Protein AF-A0A2A3E412-F1 (afdb_monomer_lite)

Structure (mmCIF, N/CA/C/O backbone):
data_AF-A0A2A3E412-F1
#
_entry.id   AF-A0A2A3E412-F1
#
loop_
_atom_site.group_PDB
_atom_site.id
_atom_site.type_symbol
_atom_site.label_atom_id
_atom_site.label_alt_id
_atom_site.label_comp_id
_atom_site.label_asym_id
_atom_site.label_entity_id
_atom_site.label_seq_id
_atom_site.pdbx_PDB_ins_code
_atom_site.Cartn_x
_atom_site.Cartn_y
_atom_site.Cartn_z
_atom_site.occupancy
_atom_site.B_iso_or_equiv
_atom_site.auth_seq_id
_atom_site.auth_comp_id
_atom_site.auth_asym_id
_atom_site.auth_atom_id
_atom_site.pdbx_PDB_model_num
ATOM 1 N N . MET A 1 1 ? -38.772 -2.666 -9.335 1.00 29.30 1 MET A N 1
ATOM 2 C CA . MET A 1 1 ? -39.647 -2.237 -10.451 1.00 29.30 1 MET A CA 1
ATOM 3 C C . MET A 1 1 ? -38.856 -1.219 -11.259 1.00 29.30 1 MET A C 1
ATOM 5 O O . MET A 1 1 ? -38.324 -0.322 -10.625 1.00 29.30 1 MET A O 1
ATOM 9 N N . ALA A 1 2 ? -38.622 -1.300 -12.570 1.00 20.92 2 ALA A N 1
ATOM 10 C CA . ALA A 1 2 ? -39.096 -2.107 -13.712 1.00 20.92 2 ALA A CA 1
ATOM 11 C C . ALA A 1 2 ? -37.995 -2.038 -14.828 1.00 20.92 2 ALA A C 1
ATOM 13 O O . ALA A 1 2 ? -37.014 -1.329 -14.599 1.00 20.92 2 ALA A O 1
ATOM 14 N N . PRO A 1 3 ? -38.142 -2.576 -16.060 1.00 32.25 3 PRO A N 1
ATOM 15 C CA . PRO A 1 3 ? -38.572 -3.905 -16.520 1.00 32.25 3 PRO A CA 1
ATOM 16 C C . PRO A 1 3 ? -37.558 -4.577 -17.500 1.00 32.25 3 PRO A C 1
ATOM 18 O O . PRO A 1 3 ? -36.567 -3.986 -17.920 1.00 32.25 3 PRO A O 1
ATOM 21 N N . ASN A 1 4 ? -37.851 -5.833 -17.865 1.00 28.45 4 ASN A N 1
ATOM 22 C CA . ASN A 1 4 ? -37.235 -6.634 -18.936 1.00 28.45 4 ASN A CA 1
ATOM 23 C C . ASN A 1 4 ? -37.342 -5.988 -20.331 1.00 28.45 4 ASN A C 1
ATOM 25 O O . ASN A 1 4 ? -38.371 -5.388 -20.626 1.00 28.45 4 ASN A O 1
ATOM 29 N N . LEU A 1 5 ? -36.374 -6.265 -21.221 1.00 23.05 5 LEU A N 1
ATOM 30 C CA . LEU A 1 5 ? -36.607 -6.396 -22.672 1.00 23.05 5 LEU A CA 1
ATOM 31 C C . LEU A 1 5 ? -35.490 -7.203 -23.378 1.00 23.05 5 LEU A C 1
ATOM 33 O O . LEU A 1 5 ? -34.375 -6.736 -23.582 1.00 23.05 5 LEU A O 1
ATOM 37 N N . SER A 1 6 ? -35.863 -8.451 -23.674 1.00 23.36 6 SER A N 1
ATOM 38 C CA . SER A 1 6 ? -35.592 -9.294 -24.853 1.00 23.36 6 SER A CA 1
ATOM 39 C C . SER A 1 6 ? -34.203 -9.397 -25.504 1.00 23.36 6 SER A C 1
ATOM 41 O O . SER A 1 6 ? -33.693 -8.492 -26.158 1.00 23.36 6 SER A O 1
ATOM 43 N N . THR A 1 7 ? -33.743 -10.644 -25.489 1.00 22.73 7 THR A N 1
ATOM 44 C CA . THR A 1 7 ? -32.989 -11.405 -26.492 1.00 22.73 7 THR A CA 1
ATOM 45 C C . THR A 1 7 ? -33.465 -11.199 -27.945 1.00 22.73 7 THR A C 1
ATOM 47 O O . THR A 1 7 ? -34.661 -11.300 -28.208 1.00 22.73 7 THR A O 1
ATOM 50 N N . SER A 1 8 ? -32.535 -11.018 -28.895 1.00 22.27 8 SER A N 1
ATOM 51 C CA . SER A 1 8 ? -32.441 -11.689 -30.220 1.00 22.27 8 SER A CA 1
ATOM 52 C C . SER A 1 8 ? -31.762 -10.811 -31.289 1.00 22.27 8 SER A C 1
ATOM 54 O O . SER A 1 8 ? -31.859 -9.590 -31.246 1.00 22.27 8 SER A O 1
ATOM 56 N N . LEU A 1 9 ? -31.117 -11.483 -32.258 1.00 21.31 9 LEU A N 1
ATOM 57 C CA . LEU A 1 9 ? -30.424 -10.978 -33.459 1.00 21.31 9 LEU A CA 1
ATOM 58 C C . LEU A 1 9 ? -28.985 -10.468 -33.186 1.00 21.31 9 LEU A C 1
ATOM 60 O O . LEU A 1 9 ? -28.776 -9.558 -32.401 1.00 21.31 9 LEU A O 1
ATOM 64 N N . TYR A 1 10 ? -27.895 -11.003 -33.742 1.00 23.75 10 TYR A N 1
ATOM 65 C CA . TYR A 1 10 ? -27.658 -11.550 -35.076 1.00 23.75 10 TYR A CA 1
ATOM 66 C C . TYR A 1 10 ? -26.472 -12.533 -35.062 1.00 23.75 10 TYR A C 1
ATOM 68 O O . TYR A 1 10 ? -25.500 -12.357 -34.326 1.00 23.75 10 TYR A O 1
ATOM 76 N N . THR A 1 11 ? -26.539 -13.552 -35.919 1.00 23.58 11 THR A N 1
ATOM 77 C CA . THR A 1 11 ? -25.468 -14.518 -36.204 1.00 23.58 11 THR A CA 1
ATOM 78 C C . THR A 1 11 ? -24.776 -14.178 -37.534 1.00 23.58 11 THR A C 1
ATOM 80 O O . THR A 1 11 ? -25.437 -13.708 -38.451 1.00 23.58 11 THR A O 1
ATOM 83 N N . LYS A 1 12 ? -23.486 -14.548 -37.639 1.00 25.48 12 LYS A N 1
ATOM 84 C CA . LYS A 1 12 ? -22.659 -14.775 -38.851 1.00 25.48 12 LYS A CA 1
ATOM 85 C C . LYS A 1 12 ? -22.372 -13.586 -39.778 1.00 25.48 12 LYS A C 1
ATOM 87 O O . LYS A 1 12 ? -23.246 -13.226 -40.546 1.00 25.48 12 LYS A O 1
ATOM 92 N N . ILE A 1 13 ? -21.092 -13.193 -39.891 1.00 27.03 13 ILE A N 1
ATOM 93 C CA . ILE A 1 13 ? -20.429 -12.964 -41.196 1.00 27.03 13 ILE A CA 1
ATOM 94 C C . ILE A 1 13 ? -18.971 -13.458 -41.134 1.00 27.03 13 ILE A C 1
ATOM 96 O O . ILE A 1 13 ? -18.254 -13.228 -40.163 1.00 27.03 13 ILE A O 1
ATOM 100 N N . SER A 1 14 ? -18.606 -14.195 -42.183 1.00 25.95 14 SER A N 1
ATOM 101 C CA . SER A 1 14 ? -17.336 -14.861 -42.474 1.00 25.95 14 SER A CA 1
ATOM 102 C C . SER A 1 14 ? -16.296 -13.923 -43.111 1.00 25.95 14 SER A C 1
ATOM 104 O O . SER A 1 14 ? -16.617 -12.858 -43.630 1.00 25.95 14 SER A O 1
ATOM 106 N N . GLN A 1 15 ? -15.052 -14.398 -43.093 1.00 32.53 15 GLN A N 1
ATOM 107 C CA . GLN A 1 15 ? -13.818 -13.879 -43.678 1.00 32.53 15 GLN A CA 1
ATOM 108 C C . GLN A 1 15 ? -13.962 -13.305 -45.103 1.00 32.53 15 GLN A C 1
ATOM 110 O O . GLN A 1 15 ? -14.280 -14.035 -46.042 1.00 32.53 15 GLN A O 1
ATOM 115 N N . LYS A 1 16 ? -13.600 -12.025 -45.275 1.00 27.86 16 LYS A N 1
ATOM 116 C CA . LYS A 1 16 ? -12.919 -11.475 -46.465 1.00 27.86 16 LYS A CA 1
ATOM 117 C C . LYS A 1 16 ? -12.468 -10.024 -46.206 1.00 27.86 16 LYS A C 1
ATOM 119 O O . LYS A 1 16 ? -13.240 -9.224 -45.696 1.00 27.86 16 LYS A O 1
ATOM 124 N N . ASN A 1 17 ? -11.249 -9.705 -46.658 1.00 30.23 17 ASN A N 1
ATOM 125 C CA . ASN A 1 17 ? -10.726 -8.366 -47.004 1.00 30.23 17 ASN A CA 1
ATOM 126 C C . ASN A 1 17 ? -9.945 -7.553 -45.944 1.00 30.23 17 ASN A C 1
ATOM 128 O O . ASN A 1 17 ? -10.373 -6.494 -45.488 1.00 30.23 17 ASN A O 1
ATOM 132 N N . VAL A 1 18 ? -8.678 -7.942 -45.749 1.00 37.25 18 VAL A N 1
ATOM 133 C CA . VAL A 1 18 ? -7.607 -7.215 -45.019 1.00 37.25 18 VAL A CA 1
ATOM 134 C C . VAL A 1 18 ? -7.305 -5.804 -45.589 1.00 37.25 18 VAL A C 1
ATOM 136 O O . VAL A 1 18 ? -6.641 -4.988 -44.956 1.00 37.25 18 VAL A O 1
ATOM 139 N N . HIS A 1 19 ? -7.818 -5.449 -46.774 1.00 33.66 19 HIS A N 1
ATOM 140 C CA . HIS A 1 19 ? -7.688 -4.096 -47.345 1.00 33.66 19 HIS A CA 1
ATOM 141 C C . HIS A 1 19 ? -8.873 -3.156 -47.067 1.00 33.66 19 HIS A C 1
ATOM 143 O O . HIS A 1 19 ? -8.698 -1.939 -47.122 1.00 33.66 19 HIS A O 1
ATOM 149 N N . GLN A 1 20 ? -10.048 -3.676 -46.692 1.00 33.41 20 GLN A N 1
ATOM 150 C CA . GLN A 1 20 ? -11.156 -2.842 -46.200 1.00 33.41 20 GLN A CA 1
ATOM 151 C C . GLN A 1 20 ? -10.974 -2.467 -44.721 1.00 33.41 20 GLN A C 1
ATOM 153 O O . GLN A 1 20 ? -11.417 -1.395 -44.316 1.00 33.41 20 GLN A O 1
ATOM 158 N N . GLU A 1 21 ? -10.244 -3.274 -43.941 1.00 39.88 21 GLU A N 1
ATOM 159 C CA . GLU A 1 21 ? -9.907 -2.969 -42.543 1.00 39.88 21 GLU A CA 1
ATOM 160 C C . GLU A 1 21 ? -9.041 -1.715 -42.386 1.00 39.88 21 GLU A C 1
ATOM 162 O O . GLU A 1 21 ? -9.276 -0.952 -41.461 1.00 39.88 21 GLU A O 1
ATOM 167 N N . LYS A 1 22 ? -8.100 -1.422 -43.297 1.00 37.97 22 LYS A N 1
ATOM 168 C CA . LYS A 1 22 ? -7.269 -0.204 -43.189 1.00 37.97 22 LYS A CA 1
ATOM 169 C C . LYS A 1 22 ? -8.065 1.090 -43.399 1.00 37.97 22 LYS A C 1
ATOM 171 O O . LYS A 1 22 ? -7.943 2.007 -42.596 1.00 37.97 22 LYS A O 1
ATOM 176 N N . LYS A 1 23 ? -8.932 1.143 -44.419 1.00 33.78 23 LYS A N 1
ATOM 177 C CA . LYS A 1 23 ? -9.809 2.307 -44.662 1.00 33.78 23 LYS A CA 1
ATOM 178 C C . LYS A 1 23 ? -10.923 2.435 -43.620 1.00 33.78 23 LYS A C 1
ATOM 180 O O . LYS A 1 23 ? -11.321 3.550 -43.294 1.00 33.78 23 LYS A O 1
ATOM 185 N N . ASN A 1 24 ? -11.416 1.316 -43.083 1.00 37.56 24 ASN A N 1
ATOM 186 C CA . ASN A 1 24 ? -12.349 1.343 -41.960 1.00 37.56 24 ASN A CA 1
ATOM 187 C C . ASN A 1 24 ? -11.656 1.772 -40.665 1.00 37.56 24 ASN A C 1
ATOM 189 O O . ASN A 1 24 ? -12.261 2.530 -39.925 1.00 37.56 24 ASN A O 1
ATOM 193 N N . ASN A 1 25 ? -10.401 1.387 -40.421 1.00 39.97 25 ASN A N 1
ATOM 194 C CA . ASN A 1 25 ? -9.638 1.826 -39.250 1.00 39.97 25 ASN A CA 1
ATOM 195 C C . ASN A 1 25 ? -9.322 3.327 -39.295 1.00 39.97 25 ASN A C 1
ATOM 197 O O . ASN A 1 25 ? -9.503 3.990 -38.286 1.00 39.97 25 ASN A O 1
ATOM 201 N N . GLU A 1 26 ? -8.993 3.899 -40.458 1.00 41.19 26 GLU A N 1
ATOM 202 C CA . GLU A 1 26 ? -8.830 5.359 -40.599 1.00 41.19 26 GLU A CA 1
ATOM 203 C C . GLU A 1 26 ? -10.154 6.125 -40.402 1.00 41.19 26 GLU A C 1
ATOM 205 O O . GLU A 1 26 ? -10.178 7.175 -39.760 1.00 41.19 26 GLU A O 1
ATOM 210 N N . LYS A 1 27 ? -11.286 5.579 -40.876 1.00 33.34 27 LYS A N 1
ATOM 211 C CA . LYS A 1 27 ? -12.628 6.125 -40.586 1.00 33.34 27 LYS A CA 1
ATOM 212 C C . LYS A 1 27 ? -13.069 5.911 -39.133 1.00 33.34 27 LYS A C 1
ATOM 214 O O . LYS A 1 27 ? -13.837 6.715 -38.613 1.00 33.34 27 LYS A O 1
ATOM 219 N N . ILE A 1 28 ? -12.625 4.840 -38.477 1.00 44.75 28 ILE A N 1
ATOM 220 C CA . ILE A 1 28 ? -12.870 4.568 -37.054 1.00 44.75 28 ILE A CA 1
ATOM 221 C C . ILE A 1 28 ? -12.031 5.520 -36.197 1.00 44.75 28 ILE A C 1
ATOM 223 O O . ILE A 1 28 ? -12.577 6.085 -35.257 1.00 44.75 28 ILE A O 1
ATOM 227 N N . ASP A 1 29 ? -10.777 5.790 -36.561 1.00 41.31 29 ASP A N 1
ATOM 228 C CA . ASP A 1 29 ? -9.907 6.754 -35.877 1.00 41.31 29 ASP A CA 1
ATOM 229 C C . ASP A 1 29 ? -10.411 8.199 -36.036 1.00 41.31 29 ASP A C 1
ATOM 231 O O . ASP A 1 29 ? -10.450 8.948 -35.057 1.00 41.31 29 ASP A O 1
ATOM 235 N N . GLN A 1 30 ? -10.921 8.574 -37.218 1.00 34.50 30 GLN A N 1
ATOM 236 C CA . GLN A 1 30 ? -11.607 9.863 -37.421 1.00 34.50 30 GLN A CA 1
ATOM 237 C C . GLN A 1 30 ? -12.966 9.956 -36.699 1.00 34.50 30 GLN A C 1
ATOM 239 O O . GLN A 1 30 ? -13.396 11.047 -36.326 1.00 34.50 30 GLN A O 1
ATOM 244 N N . ASN A 1 31 ? -13.650 8.834 -36.452 1.00 33.38 31 ASN A N 1
ATOM 245 C CA . ASN A 1 31 ? -14.875 8.811 -35.643 1.00 33.38 31 ASN A CA 1
ATOM 246 C C . ASN A 1 31 ? -14.593 8.751 -34.128 1.00 33.38 31 ASN A C 1
ATOM 248 O O . ASN A 1 31 ? -15.397 9.249 -33.341 1.00 33.38 31 ASN A O 1
ATOM 252 N N . LEU A 1 32 ? -13.449 8.205 -33.701 1.00 41.38 32 LEU A N 1
ATOM 253 C CA . LEU A 1 32 ? -12.995 8.187 -32.304 1.00 41.38 32 LEU A CA 1
ATOM 254 C C . LEU A 1 32 ? -12.561 9.578 -31.829 1.00 41.38 32 LEU A C 1
ATOM 256 O O . LEU A 1 32 ? -12.838 9.933 -30.679 1.00 41.38 32 LEU A O 1
ATOM 260 N N . SER A 1 33 ? -11.989 10.403 -32.716 1.00 36.03 33 SER A N 1
ATOM 261 C CA . SER A 1 33 ? -11.722 11.821 -32.421 1.00 36.03 33 SER A CA 1
ATOM 262 C C . SER A 1 33 ? -12.998 12.656 -32.255 1.00 36.03 33 SER A C 1
ATOM 264 O O . SER A 1 33 ? -12.940 13.743 -31.688 1.00 36.03 33 SER A O 1
ATOM 266 N N . ASN A 1 34 ? -14.149 12.137 -32.700 1.00 35.91 34 ASN A N 1
ATOM 267 C CA . ASN A 1 34 ? -15.481 12.719 -32.514 1.00 35.91 34 ASN A CA 1
ATOM 268 C C . ASN A 1 34 ? -16.273 12.087 -31.354 1.00 35.91 34 ASN A C 1
ATOM 270 O O . ASN A 1 34 ? -17.457 12.396 -31.175 1.00 35.91 34 ASN A O 1
ATOM 274 N N . SER A 1 35 ? -15.658 11.230 -30.527 1.00 47.75 35 SER A N 1
ATOM 275 C CA . SER A 1 35 ? -16.307 10.789 -29.291 1.00 47.75 35 SER A CA 1
ATOM 276 C C . SER A 1 35 ? -16.464 11.992 -28.355 1.00 47.75 35 SER A C 1
ATOM 278 O O . SER A 1 35 ? -15.492 12.580 -27.882 1.00 47.75 35 SER A O 1
ATOM 280 N N . LYS A 1 36 ? -17.713 12.416 -28.120 1.00 51.94 36 LYS A N 1
ATOM 281 C CA . LYS A 1 36 ? -18.026 13.440 -27.116 1.00 51.94 36 LYS A CA 1
ATOM 282 C C . LYS A 1 36 ? -17.313 13.067 -25.817 1.00 51.94 36 LYS A C 1
ATOM 284 O O . LYS A 1 36 ? -17.560 11.994 -25.270 1.00 51.94 36 LYS A O 1
ATOM 289 N N . LYS A 1 37 ? -16.440 13.954 -25.334 1.00 65.94 37 LYS A N 1
ATOM 290 C CA . LYS A 1 37 ? -15.754 13.822 -24.045 1.00 65.94 37 LYS A CA 1
ATOM 291 C C . LYS A 1 37 ? -16.798 13.465 -22.981 1.00 65.94 37 LYS A C 1
ATOM 293 O O . LYS A 1 37 ? -17.741 14.225 -22.781 1.00 65.94 37 LYS A O 1
ATOM 298 N N . TYR A 1 38 ? -16.678 12.292 -22.358 1.00 77.81 38 TYR A N 1
ATOM 299 C CA . TYR A 1 38 ? -17.672 11.823 -21.391 1.00 77.81 38 TYR A CA 1
ATOM 300 C C . TYR A 1 38 ? -17.808 12.814 -20.229 1.00 77.81 38 TYR A C 1
ATOM 302 O O . TYR A 1 38 ? -16.840 13.084 -19.514 1.00 77.81 38 TYR A O 1
ATOM 310 N N . GLU A 1 39 ? -19.020 13.327 -20.022 1.00 86.88 39 GLU A N 1
ATOM 311 C CA . GLU A 1 39 ? -19.332 14.227 -18.916 1.00 86.88 39 GLU A CA 1
ATOM 312 C C . GLU A 1 39 ? -19.517 13.453 -17.610 1.00 86.88 39 GLU A C 1
ATOM 314 O O . GLU A 1 39 ? -20.276 12.482 -17.520 1.00 86.88 39 GLU A O 1
ATOM 319 N N . TRP A 1 40 ? -18.824 13.894 -16.563 1.00 90.75 40 TRP A N 1
ATOM 320 C CA . TRP A 1 40 ? -18.874 13.237 -15.265 1.00 90.75 40 TRP A CA 1
ATOM 321 C C . TRP A 1 40 ? -20.175 13.562 -14.536 1.00 90.75 40 TRP A C 1
ATOM 323 O O . TRP A 1 40 ? -20.444 14.706 -14.181 1.00 90.75 40 TRP A O 1
ATOM 333 N N . LYS A 1 41 ? -20.964 12.524 -14.246 1.00 93.88 41 LYS A N 1
ATOM 334 C CA . LYS A 1 41 ? -22.192 12.642 -13.452 1.00 93.88 41 LYS A CA 1
ATOM 335 C C . LYS A 1 41 ? -21.907 12.312 -11.992 1.00 93.88 41 LYS A C 1
ATOM 337 O O . LYS A 1 41 ? -21.778 11.136 -11.646 1.00 93.88 41 LYS A O 1
ATOM 342 N N . ILE A 1 42 ? -21.810 13.341 -11.152 1.00 95.50 42 ILE A N 1
ATOM 343 C CA . ILE A 1 42 ? -21.521 13.212 -9.716 1.00 95.50 42 ILE A CA 1
ATOM 344 C C . ILE A 1 42 ? -22.708 12.577 -8.980 1.00 95.50 42 ILE A C 1
ATOM 346 O O . ILE A 1 42 ? -23.869 12.905 -9.218 1.00 95.50 42 ILE A O 1
ATOM 350 N N . VAL A 1 43 ? -22.407 11.668 -8.055 1.00 94.44 43 VAL A N 1
ATOM 351 C CA . VAL A 1 43 ? -23.366 11.034 -7.149 1.00 94.44 43 VAL A CA 1
ATOM 352 C C . VAL A 1 43 ? -23.213 11.667 -5.765 1.00 94.44 43 VAL A C 1
ATOM 354 O O . VAL A 1 43 ? -22.498 11.154 -4.907 1.00 94.44 43 VAL A O 1
ATOM 357 N N . TRP A 1 44 ? -23.897 12.791 -5.535 1.00 95.56 44 TRP A N 1
ATOM 358 C CA . TRP A 1 44 ? -23.758 13.599 -4.311 1.00 95.56 44 TRP A CA 1
ATOM 359 C C . TRP A 1 44 ? -24.004 12.833 -3.008 1.00 95.56 44 TRP A C 1
ATOM 361 O O . TRP A 1 44 ? -23.319 13.076 -2.019 1.00 95.56 44 TRP A O 1
ATOM 371 N N . LYS A 1 45 ? -24.904 11.841 -3.019 1.00 93.00 45 LYS A N 1
ATOM 372 C CA . LYS A 1 45 ? -25.106 10.934 -1.879 1.00 93.00 45 LYS A CA 1
ATOM 373 C C . LYS A 1 45 ? -23.797 10.259 -1.448 1.00 93.00 45 LYS A C 1
ATOM 375 O O . LYS A 1 45 ? -23.503 10.207 -0.259 1.00 93.00 45 LYS A O 1
ATOM 380 N N . ASN A 1 46 ? -23.009 9.766 -2.403 1.00 89.38 46 ASN A N 1
ATOM 381 C CA . ASN A 1 46 ? -21.741 9.098 -2.114 1.00 89.38 46 ASN A CA 1
ATOM 382 C C . ASN A 1 46 ? -20.713 10.105 -1.598 1.00 89.38 46 ASN A C 1
ATOM 384 O O . ASN A 1 46 ? -20.021 9.814 -0.630 1.00 89.38 46 ASN A O 1
ATOM 388 N N . VAL A 1 47 ? -20.657 11.298 -2.200 1.00 92.69 47 VAL A N 1
ATOM 389 C CA . VAL A 1 47 ? -19.762 12.384 -1.767 1.00 92.69 47 VAL A CA 1
ATOM 390 C C . VAL A 1 47 ? -19.995 12.726 -0.295 1.00 92.69 47 VAL A C 1
ATOM 392 O O . VAL A 1 47 ? -19.056 12.684 0.494 1.00 92.69 47 VAL A O 1
ATOM 395 N N . ILE A 1 48 ? -21.246 12.986 0.092 1.00 93.00 48 ILE A N 1
ATOM 396 C CA . ILE A 1 48 ? -21.607 13.338 1.473 1.00 93.00 48 ILE A CA 1
ATOM 397 C C . ILE A 1 48 ? -21.260 12.198 2.439 1.00 93.00 48 ILE A C 1
ATOM 399 O O . ILE A 1 48 ? -20.656 12.439 3.483 1.00 93.00 48 ILE A O 1
ATOM 403 N N . LEU A 1 49 ? -21.584 10.950 2.080 1.00 89.44 49 LEU A N 1
ATOM 404 C CA . LEU A 1 49 ? -21.279 9.786 2.918 1.00 89.44 49 LEU A CA 1
ATOM 405 C C . LEU A 1 49 ? -19.774 9.587 3.111 1.00 89.44 49 LEU A C 1
ATOM 407 O O . LEU A 1 49 ? -19.332 9.356 4.233 1.00 89.44 49 LEU A O 1
ATOM 411 N N . PHE A 1 50 ? -18.973 9.704 2.049 1.00 91.81 50 PHE A N 1
ATOM 412 C CA . PHE A 1 50 ? -17.525 9.578 2.177 1.00 91.81 50 PHE A CA 1
ATOM 413 C C . PHE A 1 50 ? -16.919 10.733 2.972 1.00 91.81 50 PHE A C 1
ATOM 415 O O . PHE A 1 50 ? -16.040 10.467 3.785 1.00 91.81 50 PHE A O 1
ATOM 422 N N . ILE A 1 51 ? -17.404 11.971 2.828 1.00 94.19 51 ILE A N 1
ATOM 423 C CA . ILE A 1 51 ? -16.973 13.089 3.685 1.00 94.19 51 ILE A CA 1
ATOM 424 C C . ILE A 1 51 ? -17.256 12.767 5.158 1.00 94.19 51 ILE A C 1
ATOM 426 O O . ILE A 1 51 ? -16.344 12.845 5.980 1.00 94.19 51 ILE A O 1
ATOM 430 N N . TYR A 1 52 ? -18.477 12.329 5.481 1.00 93.50 52 TYR A N 1
ATOM 431 C CA . TYR A 1 52 ? -18.845 11.930 6.841 1.00 93.50 52 TYR A CA 1
ATOM 432 C C . TYR A 1 52 ? -17.934 10.821 7.381 1.00 93.50 52 TYR A C 1
ATOM 434 O O . TYR A 1 52 ? -17.386 10.955 8.474 1.00 93.50 52 TYR A O 1
ATOM 442 N N . PHE A 1 53 ? -17.720 9.749 6.611 1.00 93.69 53 PHE A N 1
ATOM 443 C CA . PHE A 1 53 ? -16.868 8.645 7.047 1.00 93.69 53 PHE A CA 1
ATOM 444 C C . PHE A 1 53 ? -15.427 9.092 7.297 1.00 93.69 53 PHE A C 1
ATOM 446 O O . PHE A 1 53 ? -14.860 8.717 8.318 1.00 93.69 53 PHE A O 1
ATOM 453 N N . HIS A 1 54 ? -14.841 9.912 6.418 1.00 96.50 54 HIS A N 1
ATOM 454 C CA . HIS A 1 54 ? -13.453 10.359 6.572 1.00 96.50 54 HIS A CA 1
ATOM 455 C C . HIS A 1 54 ? -13.284 11.336 7.744 1.00 96.50 54 HIS A C 1
ATOM 457 O O . HIS A 1 54 ? -12.326 11.200 8.501 1.00 96.50 54 HIS A O 1
ATOM 463 N N . ILE A 1 55 ? -14.224 12.265 7.956 1.00 96.62 55 ILE A N 1
ATOM 464 C CA . ILE A 1 55 ? -14.213 13.140 9.142 1.00 96.62 55 ILE A CA 1
ATOM 465 C C . ILE A 1 55 ? -14.375 12.303 10.417 1.00 96.62 55 ILE A C 1
ATOM 467 O O . ILE A 1 55 ? -13.608 12.464 11.365 1.00 96.62 55 ILE A O 1
ATOM 471 N N . GLY A 1 56 ? -15.320 11.358 10.423 1.00 95.19 56 GLY A N 1
ATOM 472 C CA . GLY A 1 56 ? -15.526 10.443 11.544 1.00 95.19 56 GLY A CA 1
ATOM 473 C C . GLY A 1 56 ? -14.302 9.570 11.836 1.00 95.19 56 GLY A C 1
ATOM 474 O O . GLY A 1 56 ? -13.985 9.332 12.996 1.00 95.19 56 GLY A O 1
ATOM 475 N N . ALA A 1 57 ? -13.572 9.141 10.806 1.00 96.12 57 ALA A N 1
ATOM 476 C CA . ALA A 1 57 ? -12.326 8.398 10.953 1.00 96.12 57 ALA A CA 1
ATOM 477 C C . ALA A 1 57 ? -11.212 9.235 11.594 1.00 96.12 57 ALA A C 1
ATOM 479 O O . ALA A 1 57 ? -10.548 8.759 12.514 1.00 96.12 57 ALA A O 1
ATOM 480 N N . LEU A 1 58 ? -11.029 10.486 11.153 1.00 95.06 58 LEU A N 1
ATOM 481 C CA . LEU A 1 58 ? -10.069 11.411 11.768 1.00 95.06 58 LEU A CA 1
ATOM 482 C C . LEU A 1 58 ? -10.399 11.648 13.244 1.00 95.06 58 LEU A C 1
ATOM 484 O O . LEU A 1 58 ? -9.503 11.618 14.087 1.00 95.06 58 LEU A O 1
ATOM 488 N N . TYR A 1 59 ? -11.684 11.810 13.563 1.00 96.00 59 TYR A N 1
ATOM 489 C CA . TYR A 1 59 ? -12.131 11.930 14.945 1.00 96.00 59 TYR A CA 1
ATOM 490 C C . TYR A 1 59 ? -11.888 10.641 15.747 1.00 96.00 59 TYR A C 1
ATOM 492 O O . TYR A 1 59 ? -11.402 10.703 16.870 1.00 96.00 59 TYR A O 1
ATOM 500 N N . GLY A 1 60 ? -12.117 9.465 15.156 1.00 95.12 60 GLY A N 1
ATOM 501 C CA . GLY A 1 60 ? -11.794 8.176 15.773 1.00 95.12 60 GLY A CA 1
ATOM 502 C C . GLY A 1 60 ? -10.314 8.034 16.137 1.00 95.12 60 GLY A C 1
ATOM 503 O O . GLY A 1 60 ? -9.999 7.643 17.259 1.00 95.12 60 GLY A O 1
ATOM 504 N N . PHE A 1 61 ? -9.402 8.418 15.238 1.00 92.75 61 PHE A N 1
ATOM 505 C CA . PHE A 1 61 ? -7.966 8.432 15.542 1.00 92.75 61 PHE A CA 1
ATOM 506 C C . PHE A 1 61 ? -7.600 9.469 16.608 1.00 92.75 61 PHE A C 1
ATOM 508 O O . PHE A 1 61 ? -6.766 9.193 17.464 1.00 92.75 61 PHE A O 1
ATOM 515 N N . TYR A 1 62 ? -8.245 10.637 16.611 1.00 94.31 62 TYR A N 1
ATOM 516 C CA . TYR A 1 62 ? -8.079 11.621 17.683 1.00 94.31 62 TYR A CA 1
ATOM 517 C C . TYR A 1 62 ? -8.508 11.067 19.057 1.00 94.31 62 TYR A C 1
ATOM 519 O O . TYR A 1 62 ? -7.836 11.308 20.064 1.00 94.31 62 TYR A O 1
ATOM 527 N N . LEU A 1 63 ? -9.584 10.274 19.111 1.00 93.06 63 LEU A N 1
ATOM 528 C CA . LEU A 1 63 ? -10.064 9.644 20.346 1.00 93.06 63 LEU A CA 1
ATOM 529 C C . LEU A 1 63 ? -9.119 8.565 20.890 1.00 93.06 63 LEU A C 1
ATOM 531 O O . LEU A 1 63 ? -9.213 8.234 22.075 1.00 93.06 63 LEU A O 1
ATOM 535 N N . TRP A 1 64 ? -8.189 8.030 20.092 1.00 93.06 64 TRP A N 1
ATOM 536 C CA . TRP A 1 64 ? -7.154 7.121 20.607 1.00 93.06 64 TRP A CA 1
ATOM 537 C C . TRP A 1 64 ? -6.258 7.797 21.643 1.00 93.06 64 TRP A C 1
ATOM 539 O O . TRP A 1 64 ? -5.795 7.140 22.572 1.00 93.06 64 TRP A O 1
ATOM 549 N N . CYS A 1 65 ? -6.059 9.109 21.521 1.00 89.94 65 CYS A N 1
ATOM 550 C CA . CYS A 1 65 ? -5.280 9.896 22.472 1.00 89.94 65 CYS A CA 1
ATOM 551 C C . CYS A 1 65 ? -6.106 10.395 23.669 1.00 89.94 65 CYS A C 1
ATOM 553 O O . CYS A 1 65 ? -5.517 10.828 24.652 1.00 89.94 65 CYS A O 1
ATOM 555 N N . ASN A 1 66 ? -7.444 10.347 23.599 1.00 82.75 66 ASN A N 1
ATOM 556 C CA . ASN A 1 66 ? -8.332 11.092 24.503 1.00 82.75 66 ASN A CA 1
ATOM 557 C C . ASN A 1 66 ? -9.489 10.266 25.099 1.00 82.75 66 ASN A C 1
ATOM 559 O O . ASN A 1 66 ? -10.482 10.841 25.533 1.00 82.75 66 ASN A O 1
ATOM 563 N N . GLY A 1 67 ? -9.398 8.931 25.130 1.00 80.94 67 GLY A N 1
ATOM 564 C CA . GLY A 1 67 ? -10.384 8.124 25.868 1.00 80.94 67 GLY A CA 1
ATOM 565 C C . GLY A 1 67 ? -10.698 6.734 25.322 1.00 80.94 67 GLY A C 1
ATOM 566 O O . GLY A 1 67 ? -11.357 5.963 26.015 1.00 80.94 67 GLY A O 1
ATOM 567 N N . THR A 1 68 ? -10.227 6.373 24.125 1.00 93.94 68 THR A N 1
ATOM 568 C CA . THR A 1 68 ? -10.447 5.017 23.591 1.00 93.94 68 THR A CA 1
ATOM 569 C C . THR A 1 68 ? -9.643 3.992 24.391 1.00 93.94 68 THR A C 1
ATOM 571 O O . THR A 1 68 ? -8.428 4.122 24.557 1.00 93.94 68 THR A O 1
ATOM 574 N N . LYS A 1 69 ? -10.298 2.932 24.872 1.00 96.25 69 LYS A N 1
ATOM 575 C CA . LYS A 1 69 ? -9.639 1.863 25.629 1.00 96.25 69 LYS A CA 1
ATOM 576 C C . LYS A 1 69 ? -8.678 1.078 24.736 1.00 96.25 69 LYS A C 1
ATOM 578 O O . LYS A 1 69 ? -8.949 0.816 23.565 1.00 96.25 69 LYS A O 1
ATOM 583 N N . LYS A 1 70 ? -7.579 0.588 25.321 1.00 95.50 70 LYS A N 1
ATOM 584 C CA . LYS A 1 70 ? -6.555 -0.200 24.605 1.00 95.50 70 LYS A CA 1
ATOM 585 C C . LYS A 1 70 ? -7.132 -1.448 23.918 1.00 95.50 70 LYS A C 1
ATOM 587 O O . LYS A 1 70 ? -6.719 -1.771 22.809 1.00 95.50 70 LYS A O 1
ATOM 592 N N . TYR A 1 71 ? -8.118 -2.111 24.529 1.00 95.75 71 TYR A N 1
ATOM 593 C CA . TYR A 1 71 ? -8.806 -3.260 23.923 1.00 95.75 71 TYR A CA 1
ATOM 594 C C . TYR A 1 71 ? -9.615 -2.883 22.675 1.00 95.75 71 TYR A C 1
ATOM 596 O O . TYR A 1 71 ? -9.641 -3.647 21.718 1.00 95.75 71 TYR A O 1
ATOM 604 N N . THR A 1 72 ? -10.199 -1.684 22.631 1.00 97.44 72 THR A N 1
ATOM 605 C CA . THR A 1 72 ? -10.904 -1.152 21.452 1.00 97.44 72 THR A CA 1
ATOM 606 C C . THR A 1 72 ? -9.936 -0.863 20.298 1.00 97.44 72 THR A C 1
ATOM 608 O O . THR A 1 72 ? -10.260 -1.109 19.134 1.00 97.44 72 THR A O 1
ATOM 611 N N . ILE A 1 73 ? -8.716 -0.413 20.612 1.00 96.25 73 ILE A N 1
ATOM 612 C CA . ILE A 1 73 ? -7.635 -0.239 19.628 1.00 96.25 73 ILE A CA 1
ATOM 613 C C . ILE A 1 73 ? -7.131 -1.605 19.132 1.00 96.25 73 ILE A C 1
ATOM 615 O O . ILE A 1 73 ? -6.959 -1.806 17.935 1.00 96.25 73 ILE A O 1
ATOM 619 N N . LEU A 1 74 ? -6.944 -2.590 20.014 1.00 96.00 74 LEU A N 1
ATOM 620 C CA . LEU A 1 74 ? -6.600 -3.953 19.589 1.00 96.00 74 LEU A CA 1
ATOM 621 C C . LEU A 1 74 ? -7.694 -4.551 18.686 1.00 96.00 74 LEU A C 1
ATOM 623 O O . LEU A 1 74 ? -7.397 -5.138 17.645 1.00 96.00 74 LEU A O 1
ATOM 627 N N . TRP A 1 75 ? -8.960 -4.339 19.047 1.00 97.12 75 TRP A N 1
ATOM 628 C CA . TRP A 1 75 ? -10.120 -4.754 18.263 1.00 97.12 75 TRP A CA 1
ATOM 629 C C . TRP A 1 75 ? -10.136 -4.129 16.863 1.00 97.12 75 TRP A C 1
ATOM 631 O O . TRP A 1 75 ? -10.414 -4.829 15.890 1.00 97.12 75 TRP A O 1
ATOM 641 N N . PHE A 1 76 ? -9.745 -2.855 16.726 1.00 97.50 76 PHE A N 1
ATOM 642 C CA . PHE A 1 76 ? -9.541 -2.215 15.421 1.00 97.50 76 PHE A CA 1
ATOM 643 C C . PHE A 1 76 ? -8.593 -3.034 14.535 1.00 97.50 76 PHE A C 1
ATOM 645 O O . PHE A 1 76 ? -8.922 -3.297 13.377 1.00 97.50 76 PHE A O 1
ATOM 652 N N . PHE A 1 77 ? -7.439 -3.467 15.056 1.00 96.31 77 PHE A N 1
ATOM 653 C CA . PHE A 1 77 ? -6.446 -4.206 14.267 1.00 96.31 77 PHE A CA 1
ATOM 654 C C . PHE A 1 77 ? -6.934 -5.605 13.890 1.00 96.31 77 PHE A C 1
ATOM 656 O O . PHE A 1 77 ? -6.762 -6.016 12.743 1.00 96.31 77 PHE A O 1
ATOM 663 N N . ILE A 1 78 ? -7.600 -6.305 14.813 1.00 96.06 78 ILE A N 1
ATOM 664 C CA . ILE A 1 78 ? -8.190 -7.627 14.556 1.00 96.06 78 ILE A CA 1
ATOM 665 C C . ILE A 1 78 ? -9.233 -7.534 13.436 1.00 96.06 78 ILE A C 1
ATOM 667 O O . ILE A 1 78 ? -9.175 -8.286 12.462 1.00 96.06 78 ILE A O 1
ATOM 671 N N . MET A 1 79 ? -10.150 -6.568 13.529 1.00 97.06 79 MET A N 1
ATOM 672 C CA . MET A 1 79 ? -11.209 -6.388 12.535 1.00 97.06 79 MET A CA 1
ATOM 673 C C . MET A 1 79 ? -10.672 -5.873 11.199 1.00 97.06 79 MET A C 1
ATOM 675 O O . MET A 1 79 ? -11.185 -6.257 10.147 1.00 97.06 79 MET A O 1
ATOM 679 N N . THR A 1 80 ? -9.621 -5.050 11.217 1.00 96.88 80 THR A N 1
ATOM 680 C CA . THR A 1 80 ? -8.896 -4.636 10.007 1.00 96.88 80 THR A CA 1
ATOM 681 C C . THR A 1 80 ? -8.278 -5.845 9.315 1.00 96.88 80 THR A C 1
ATOM 683 O O . THR A 1 80 ? -8.505 -6.043 8.127 1.00 96.88 80 THR A O 1
ATOM 686 N N . PHE A 1 81 ? -7.558 -6.698 10.050 1.00 95.88 81 PHE A N 1
ATOM 687 C CA . PHE A 1 81 ? -6.939 -7.896 9.487 1.00 95.88 81 PHE A CA 1
ATOM 688 C C . PHE A 1 81 ? -7.980 -8.864 8.910 1.00 95.88 81 PHE A C 1
ATOM 690 O O . PHE A 1 81 ? -7.824 -9.331 7.782 1.00 95.88 81 PHE A O 1
ATOM 697 N N . ALA A 1 82 ? -9.076 -9.106 9.638 1.00 96.88 82 ALA A N 1
ATOM 698 C CA . ALA A 1 82 ? -10.194 -9.907 9.148 1.00 96.88 82 ALA A CA 1
ATOM 699 C C . ALA A 1 82 ? -10.777 -9.322 7.850 1.00 96.88 82 ALA A C 1
ATOM 701 O O . ALA A 1 82 ? -10.888 -10.037 6.856 1.00 96.88 82 ALA A O 1
ATOM 702 N N . SER A 1 83 ? -11.063 -8.014 7.823 1.00 96.88 83 SER A N 1
ATOM 703 C CA . SER A 1 83 ? -11.546 -7.308 6.624 1.00 96.88 83 SER A CA 1
ATOM 704 C C . SER A 1 83 ? -10.589 -7.490 5.444 1.00 96.88 83 SER A C 1
ATOM 706 O O . SER A 1 83 ? -11.023 -7.849 4.349 1.00 96.88 83 SER A O 1
ATOM 708 N N . SER A 1 84 ? -9.285 -7.303 5.676 1.00 96.75 84 SER A N 1
ATOM 709 C CA . SER A 1 84 ? -8.247 -7.482 4.661 1.00 96.75 84 SER A CA 1
ATOM 710 C C . SER A 1 84 ? -8.253 -8.897 4.096 1.00 96.75 84 SER A C 1
ATOM 712 O O . SER A 1 84 ? -8.294 -9.034 2.883 1.00 96.75 84 SER A O 1
ATOM 714 N N . MET A 1 85 ? -8.311 -9.946 4.926 1.00 98.12 85 MET A N 1
ATOM 715 C CA . MET A 1 85 ? -8.384 -11.333 4.435 1.00 98.12 85 MET A CA 1
ATOM 716 C C . MET A 1 85 ? -9.657 -11.602 3.622 1.00 98.12 85 MET A C 1
ATOM 718 O O . MET A 1 85 ? -9.612 -12.314 2.619 1.00 98.12 85 MET A O 1
ATOM 722 N N . GLY A 1 86 ? -10.790 -11.003 4.001 1.00 98.19 86 GLY A N 1
ATOM 723 C CA . GLY A 1 86 ? -12.024 -11.067 3.214 1.00 98.19 86 GLY A CA 1
ATOM 724 C C . GLY A 1 86 ? -11.873 -10.480 1.808 1.00 98.19 86 GLY A C 1
ATOM 725 O O . GLY A 1 86 ? -12.427 -11.021 0.846 1.00 98.19 86 GLY A O 1
ATOM 726 N N . ILE A 1 87 ? -11.088 -9.406 1.678 1.00 98.38 87 ILE A N 1
ATOM 727 C CA . ILE A 1 87 ? -10.774 -8.795 0.387 1.00 98.38 87 ILE A CA 1
ATOM 728 C C . ILE A 1 87 ? -9.722 -9.617 -0.371 1.00 98.38 87 ILE A C 1
ATOM 730 O O . ILE A 1 87 ? -9.985 -10.108 -1.465 1.00 98.38 87 ILE A O 1
ATOM 734 N N . THR A 1 88 ? -8.544 -9.810 0.212 1.00 98.19 88 THR A N 1
ATOM 735 C CA . THR A 1 88 ? -7.370 -10.357 -0.475 1.00 98.19 88 THR A CA 1
ATOM 736 C C . THR A 1 88 ? -7.462 -11.873 -0.668 1.00 98.19 88 THR A C 1
ATOM 738 O O . THR A 1 88 ? -7.469 -12.366 -1.797 1.00 98.19 88 THR A O 1
ATOM 741 N N . ALA A 1 89 ? -7.613 -12.646 0.413 1.00 98.44 89 ALA A N 1
ATOM 742 C CA . ALA A 1 89 ? -7.745 -14.101 0.329 1.00 98.44 89 ALA A CA 1
ATOM 743 C C . ALA A 1 89 ? -9.102 -14.509 -0.264 1.00 98.44 89 ALA A C 1
ATOM 745 O O . ALA A 1 89 ? -9.179 -15.500 -0.988 1.00 98.44 89 ALA A O 1
ATOM 746 N N . GLY A 1 90 ? -10.162 -13.757 0.039 1.00 98.56 90 GLY A N 1
ATOM 747 C CA . GLY A 1 90 ? -11.522 -14.003 -0.433 1.00 98.56 90 GLY A CA 1
ATOM 748 C C . GLY A 1 90 ? -11.798 -13.437 -1.826 1.00 98.56 90 GLY A C 1
ATOM 749 O O . GLY A 1 90 ? -11.544 -14.081 -2.844 1.00 98.56 90 GLY A O 1
ATOM 750 N N . VAL A 1 91 ? -12.417 -12.256 -1.883 1.00 98.62 91 VAL A N 1
ATOM 751 C CA . VAL A 1 91 ? -13.030 -11.728 -3.120 1.00 98.62 91 VAL A CA 1
ATOM 752 C C . VAL A 1 91 ? -12.050 -11.585 -4.275 1.00 98.62 91 VAL A C 1
ATOM 754 O O . VAL A 1 91 ? -12.417 -11.851 -5.419 1.00 98.62 91 VAL A O 1
ATOM 757 N N . HIS A 1 92 ? -10.795 -11.277 -3.979 1.00 98.69 92 HIS A N 1
ATOM 758 C CA . HIS A 1 92 ? -9.737 -11.141 -4.962 1.00 98.69 92 HIS A CA 1
ATOM 759 C C . HIS A 1 92 ? -9.210 -12.502 -5.443 1.00 98.69 92 HIS A C 1
ATOM 761 O O . HIS A 1 92 ? -9.544 -12.943 -6.546 1.00 98.69 92 HIS A O 1
ATOM 767 N N . ARG A 1 93 ? -8.430 -13.218 -4.626 1.00 98.44 93 ARG A N 1
ATOM 768 C CA . ARG A 1 93 ? -7.714 -14.427 -5.073 1.00 98.44 93 ARG A CA 1
ATOM 769 C C . ARG A 1 93 ? -8.622 -15.649 -5.259 1.00 98.44 93 ARG A C 1
ATOM 771 O O . ARG A 1 93 ? -8.448 -16.395 -6.227 1.00 98.44 93 ARG A O 1
ATOM 778 N N . LEU A 1 94 ? -9.605 -15.854 -4.377 1.00 98.56 94 LEU A N 1
ATOM 779 C CA . LEU A 1 94 ? -10.517 -17.003 -4.442 1.00 98.56 94 LEU A CA 1
ATOM 780 C C . LEU A 1 94 ? -11.601 -16.806 -5.504 1.00 98.56 94 LEU A C 1
ATOM 782 O O . LEU A 1 94 ? -11.685 -17.586 -6.450 1.00 98.56 94 LEU A O 1
ATOM 786 N N . TRP A 1 95 ? -12.431 -15.770 -5.364 1.00 98.62 95 TRP A N 1
ATOM 787 C CA . TRP A 1 95 ? -13.618 -15.616 -6.213 1.00 98.62 95 TRP A CA 1
ATOM 788 C C . TRP A 1 95 ? -13.330 -14.907 -7.540 1.00 98.62 95 TRP A C 1
ATOM 790 O O . TRP A 1 95 ? -13.858 -15.325 -8.573 1.00 98.62 95 TRP A O 1
ATOM 800 N N . SER A 1 96 ? -12.474 -13.878 -7.573 1.00 98.19 96 SER A N 1
ATOM 801 C CA . SER A 1 96 ? -12.194 -13.187 -8.841 1.00 98.19 96 SER A CA 1
ATOM 802 C C . SER A 1 96 ? -11.276 -13.986 -9.747 1.00 98.19 96 SER A C 1
ATOM 804 O O . SER A 1 96 ? -11.596 -14.153 -10.926 1.00 98.19 96 SER A O 1
ATOM 806 N N . HIS A 1 97 ? -10.187 -14.515 -9.190 1.00 97.94 97 HIS A N 1
ATOM 807 C CA . HIS A 1 97 ? -9.127 -15.164 -9.961 1.00 97.94 97 HIS A CA 1
ATOM 808 C C . HIS A 1 97 ? -9.148 -16.688 -9.946 1.00 97.94 97 HIS A C 1
ATOM 810 O O . HIS A 1 97 ? -8.475 -17.308 -10.772 1.00 97.94 97 HIS A O 1
ATOM 816 N N . ARG A 1 98 ? -9.925 -17.309 -9.047 1.00 97.25 98 ARG A N 1
ATOM 817 C CA . ARG A 1 98 ? -9.974 -18.773 -8.898 1.00 97.25 98 ARG A CA 1
ATOM 818 C C . ARG A 1 98 ? -8.563 -19.357 -8.730 1.00 97.25 98 ARG A C 1
ATOM 820 O O . ARG A 1 98 ? -8.230 -20.383 -9.334 1.00 97.25 98 ARG A O 1
ATOM 827 N N . ALA A 1 99 ? -7.721 -18.656 -7.971 1.00 97.50 99 ALA A N 1
ATOM 828 C CA . ALA A 1 99 ? -6.304 -18.968 -7.814 1.00 97.50 99 ALA A CA 1
ATOM 829 C C . ALA A 1 99 ? -6.067 -20.156 -6.864 1.00 97.50 99 ALA A C 1
ATOM 831 O O . ALA A 1 99 ? -5.035 -20.817 -6.924 1.00 97.50 99 ALA A O 1
ATOM 832 N N . TYR A 1 100 ? -7.052 -20.459 -6.020 1.00 98.56 100 TYR A N 1
ATOM 833 C CA . TYR A 1 100 ? -7.120 -21.665 -5.203 1.00 98.56 100 TYR A CA 1
ATOM 834 C C . TYR A 1 100 ? -8.584 -22.081 -5.008 1.00 98.56 100 TYR A C 1
ATOM 836 O O . TYR A 1 100 ? -9.503 -21.353 -5.395 1.00 98.56 100 TYR A O 1
ATOM 844 N N . LYS A 1 101 ? -8.814 -23.253 -4.415 1.00 98.44 101 LYS A N 1
ATOM 845 C CA . LYS A 1 101 ? -10.137 -23.727 -3.996 1.00 98.44 101 LYS A CA 1
ATOM 846 C C . LYS A 1 101 ? -10.230 -23.760 -2.476 1.00 98.44 101 LYS A C 1
ATOM 848 O O . LYS A 1 101 ? -9.263 -24.054 -1.781 1.00 98.44 101 LYS A O 1
ATOM 853 N N . ALA A 1 102 ? -11.425 -23.501 -1.958 1.00 98.12 102 ALA A N 1
ATOM 854 C CA . ALA A 1 102 ? -11.703 -23.503 -0.529 1.00 98.12 102 ALA A CA 1
ATOM 855 C C . ALA A 1 102 ? -12.932 -24.360 -0.215 1.00 98.12 102 ALA A C 1
ATOM 857 O O . ALA A 1 102 ? -13.914 -24.370 -0.967 1.00 98.12 102 ALA A O 1
ATOM 858 N N . LYS A 1 103 ? -12.886 -25.077 0.910 1.00 98.19 103 LYS A N 1
ATOM 859 C CA . LYS A 1 103 ? -14.048 -25.779 1.464 1.00 98.19 103 LYS A CA 1
ATOM 860 C C . LYS A 1 103 ? -15.076 -24.770 1.980 1.00 98.19 103 LYS A C 1
ATOM 862 O O . LYS A 1 103 ? -14.771 -23.596 2.206 1.00 98.19 103 LYS A O 1
ATOM 867 N N . TRP A 1 104 ? -16.315 -25.227 2.153 1.00 97.19 104 TRP A N 1
ATOM 868 C CA . TRP A 1 104 ? -17.420 -24.357 2.553 1.00 97.19 104 TRP A CA 1
ATOM 869 C C . TRP A 1 104 ? -17.170 -23.576 3.865 1.00 97.19 104 TRP A C 1
ATOM 871 O O . TRP A 1 104 ? -17.551 -22.406 3.872 1.00 97.19 104 TRP A O 1
ATOM 881 N N . PRO A 1 105 ? -16.492 -24.104 4.918 1.00 97.88 105 PRO A N 1
ATOM 882 C CA . PRO A 1 105 ? -16.279 -23.337 6.148 1.00 97.88 105 PRO A CA 1
ATOM 883 C C . PRO A 1 105 ? -15.395 -22.112 5.911 1.00 97.88 105 PRO A C 1
ATOM 885 O O . PRO A 1 105 ? -15.755 -21.002 6.297 1.00 97.88 105 PRO A O 1
ATOM 888 N N . LEU A 1 106 ? -14.278 -22.286 5.195 1.00 98.19 106 LEU A N 1
ATOM 889 C CA . LEU A 1 106 ? -13.397 -21.178 4.830 1.00 98.19 106 LEU A CA 1
ATOM 890 C C . LEU A 1 106 ? -14.088 -20.183 3.894 1.00 98.19 106 LEU A C 1
ATOM 892 O O . LEU A 1 106 ? -13.970 -18.979 4.095 1.00 98.19 106 LEU A O 1
ATOM 896 N N . ARG A 1 107 ? -14.857 -20.659 2.906 1.00 98.38 107 ARG A N 1
ATOM 897 C CA . ARG A 1 107 ? -15.648 -19.776 2.029 1.00 98.38 107 ARG A CA 1
ATOM 898 C C . ARG A 1 107 ? -16.655 -18.945 2.813 1.00 98.38 107 ARG A C 1
ATOM 900 O O . ARG A 1 107 ? -16.804 -17.758 2.541 1.00 98.38 107 ARG A O 1
ATOM 907 N N . PHE A 1 108 ? -17.335 -19.549 3.782 1.00 97.94 108 PHE A N 1
ATOM 908 C CA . PHE A 1 108 ? -18.305 -18.849 4.614 1.00 97.94 108 PHE A CA 1
ATOM 909 C C . PHE A 1 108 ? -17.615 -17.817 5.513 1.00 97.94 108 PHE A C 1
ATOM 911 O O . PHE A 1 108 ? -18.044 -16.667 5.556 1.00 97.94 108 PHE A O 1
ATOM 918 N N . LEU A 1 109 ? -16.490 -18.178 6.138 1.00 98.31 109 LEU A N 1
ATOM 919 C CA . LEU A 1 109 ? -15.677 -17.257 6.935 1.00 98.31 109 LEU A CA 1
ATOM 920 C C . LEU A 1 109 ? -15.190 -16.055 6.110 1.00 98.31 109 LEU A C 1
ATOM 922 O O . LEU A 1 109 ? -15.373 -14.909 6.514 1.00 98.31 109 LEU A O 1
ATOM 926 N N . LEU A 1 110 ? -14.627 -16.306 4.925 1.00 98.50 110 LEU A N 1
ATOM 927 C CA . LEU A 1 110 ? -14.161 -15.254 4.020 1.00 98.50 110 LEU A CA 1
ATOM 928 C C . LEU A 1 110 ? -15.307 -14.367 3.524 1.00 98.50 110 LEU A C 1
ATOM 930 O O . LEU A 1 110 ? -15.107 -13.174 3.322 1.00 98.50 110 LEU A O 1
ATOM 934 N N . MET A 1 111 ? -16.516 -14.914 3.375 1.00 98.38 111 MET A N 1
ATOM 935 C CA . MET A 1 111 ? -17.711 -14.136 3.047 1.00 98.38 111 MET A CA 1
ATOM 936 C C . MET A 1 111 ? -18.108 -13.193 4.192 1.00 98.38 111 MET A C 1
ATOM 938 O O . MET A 1 111 ? -18.414 -12.025 3.937 1.00 98.38 111 MET A O 1
ATOM 942 N N . LEU A 1 112 ? -18.049 -13.650 5.448 1.00 97.44 112 LEU A N 1
ATOM 943 C CA . LEU A 1 112 ? -18.292 -12.791 6.614 1.00 97.44 112 LEU A CA 1
ATOM 944 C C . LEU A 1 112 ? -17.254 -11.665 6.688 1.00 97.44 112 LEU A C 1
ATOM 946 O O . LEU A 1 112 ? -17.614 -10.499 6.844 1.00 97.44 112 LEU A O 1
ATOM 950 N N . PHE A 1 113 ? -15.979 -12.003 6.499 1.00 98.56 113 PHE A N 1
ATOM 951 C CA . PHE A 1 113 ? -14.871 -11.049 6.467 1.00 98.56 113 PHE A CA 1
ATOM 952 C C . PHE A 1 113 ? -14.991 -10.034 5.319 1.00 98.56 113 PHE A C 1
ATOM 954 O O . PHE A 1 113 ? -14.764 -8.843 5.519 1.00 98.56 113 PHE A O 1
ATOM 961 N N . GLN A 1 114 ? -15.411 -10.466 4.127 1.00 98.12 114 GLN A N 1
ATOM 962 C CA . GLN A 1 114 ? -15.653 -9.566 2.996 1.00 98.12 114 GLN A CA 1
ATOM 963 C C . GLN A 1 114 ? -16.830 -8.624 3.281 1.00 98.12 114 GLN A C 1
ATOM 965 O O . GLN A 1 114 ? -16.768 -7.434 2.974 1.00 98.12 114 GLN A O 1
ATOM 970 N N . THR A 1 115 ? -17.881 -9.132 3.926 1.00 94.81 115 THR A N 1
ATOM 971 C CA . THR A 1 115 ? -19.049 -8.326 4.303 1.00 94.81 115 THR A CA 1
ATOM 972 C C . THR A 1 115 ? -18.695 -7.290 5.375 1.00 94.81 115 THR A C 1
ATOM 974 O O . THR A 1 115 ? -19.155 -6.152 5.298 1.00 94.81 115 THR A O 1
ATOM 977 N N . LEU A 1 116 ? -17.816 -7.645 6.320 1.00 96.56 116 LEU A N 1
ATOM 978 C CA . LEU A 1 116 ? -17.217 -6.730 7.298 1.00 96.56 116 LEU A CA 1
ATOM 979 C C . LEU A 1 116 ? -16.416 -5.595 6.628 1.00 96.56 116 LEU A C 1
ATOM 981 O O . LEU A 1 116 ? -16.421 -4.469 7.130 1.00 96.56 116 LEU A O 1
ATOM 985 N N . ALA A 1 117 ? -15.751 -5.867 5.500 1.00 96.12 117 ALA A N 1
ATOM 986 C CA . ALA A 1 117 ? -14.971 -4.872 4.761 1.00 96.12 117 ALA A CA 1
ATOM 987 C C . ALA A 1 117 ? -15.836 -3.840 4.009 1.00 96.12 117 ALA A C 1
ATOM 989 O O . ALA A 1 117 ? -15.337 -2.771 3.664 1.00 96.12 117 ALA A O 1
ATOM 990 N N . TYR A 1 118 ? -17.110 -4.161 3.749 1.00 95.06 118 TYR A N 1
ATOM 991 C CA . TYR A 1 118 ? -18.095 -3.315 3.064 1.00 95.06 118 TYR A CA 1
ATOM 992 C C . TYR A 1 118 ? -17.575 -2.661 1.765 1.00 95.06 118 TYR A C 1
ATOM 994 O O . TYR A 1 118 ? -17.623 -1.450 1.570 1.00 95.06 118 TYR A O 1
ATOM 1002 N N . GLN A 1 119 ? -17.123 -3.489 0.822 1.00 92.75 119 GLN A N 1
ATOM 1003 C CA . GLN A 1 119 ? -16.722 -3.053 -0.524 1.00 92.75 119 GLN A CA 1
ATOM 1004 C C . GLN A 1 119 ? -17.656 -3.627 -1.596 1.00 92.75 119 GLN A C 1
ATOM 1006 O O . GLN A 1 119 ? -17.217 -4.274 -2.538 1.00 92.75 119 GLN A O 1
ATOM 1011 N N . ASN A 1 120 ? -18.966 -3.413 -1.438 1.00 91.81 120 ASN A N 1
ATOM 1012 C CA . ASN A 1 120 ? -20.033 -4.110 -2.177 1.00 91.81 120 ASN A CA 1
ATOM 1013 C C . ASN A 1 120 ? -20.061 -5.628 -1.922 1.00 91.81 120 ASN A C 1
ATOM 1015 O O . ASN A 1 120 ? -19.177 -6.197 -1.283 1.00 91.81 120 ASN A O 1
ATOM 1019 N N . HIS A 1 121 ? -21.114 -6.296 -2.395 1.00 92.25 121 HIS A N 1
ATOM 1020 C CA . HIS A 1 121 ? -21.214 -7.751 -2.305 1.00 92.25 121 HIS A CA 1
ATOM 1021 C C . HIS A 1 121 ? -20.228 -8.432 -3.270 1.00 92.25 121 HIS A C 1
ATOM 1023 O O . HIS A 1 121 ? -19.901 -7.883 -4.329 1.00 92.25 121 HIS A O 1
ATOM 1029 N N . ILE A 1 122 ? -19.830 -9.669 -2.959 1.00 97.69 122 ILE A N 1
ATOM 1030 C CA . ILE A 1 122 ? -18.818 -10.454 -3.691 1.00 97.69 122 ILE A CA 1
ATOM 1031 C C . ILE A 1 122 ? -19.070 -10.437 -5.201 1.00 97.69 122 ILE A C 1
ATOM 1033 O O . ILE A 1 122 ? -18.165 -10.155 -5.978 1.00 97.69 122 ILE A O 1
ATOM 1037 N N . TYR A 1 123 ? -20.317 -10.661 -5.627 1.00 97.62 123 TYR A N 1
ATOM 1038 C CA . TYR A 1 123 ? -20.664 -10.717 -7.049 1.00 97.62 123 TYR A CA 1
ATOM 1039 C C . TYR A 1 123 ? -20.339 -9.424 -7.824 1.00 97.62 123 TYR A C 1
ATOM 1041 O O . TYR A 1 123 ? -19.863 -9.488 -8.954 1.00 97.62 123 TYR A O 1
ATOM 1049 N N . GLU A 1 124 ? -20.592 -8.244 -7.247 1.00 94.69 124 GLU A N 1
ATOM 1050 C CA . GLU A 1 124 ? -20.335 -6.972 -7.933 1.00 94.69 124 GLU A CA 1
ATOM 1051 C C . GLU A 1 124 ? -18.844 -6.654 -7.933 1.00 94.69 124 GLU A C 1
ATOM 1053 O O . GLU A 1 124 ? -18.316 -6.271 -8.975 1.00 94.69 124 GLU A O 1
ATOM 1058 N N . TRP A 1 125 ? -18.168 -6.879 -6.804 1.00 98.12 125 TRP A N 1
ATOM 1059 C CA . TRP A 1 125 ? -16.726 -6.683 -6.705 1.00 98.12 125 TRP A CA 1
ATOM 1060 C C . TRP A 1 125 ? -15.986 -7.552 -7.725 1.00 98.12 125 TRP A C 1
ATOM 1062 O O . TRP A 1 125 ? -15.180 -7.043 -8.495 1.00 98.12 125 TRP A O 1
ATOM 1072 N N . VAL A 1 126 ? -16.326 -8.844 -7.811 1.00 98.56 126 VAL A N 1
ATOM 1073 C CA . VAL A 1 126 ? -15.705 -9.772 -8.768 1.00 98.56 126 VAL A CA 1
ATOM 1074 C C . VAL A 1 126 ? -15.972 -9.355 -10.210 1.00 98.56 126 VAL A C 1
ATOM 1076 O O . VAL A 1 126 ? -15.056 -9.396 -11.030 1.00 98.56 126 VAL A O 1
ATOM 1079 N N . ARG A 1 127 ? -17.200 -8.930 -10.538 1.00 97.81 127 ARG A N 1
ATOM 1080 C CA . ARG A 1 127 ? -17.516 -8.428 -11.882 1.00 97.81 127 ARG A CA 1
ATOM 1081 C C . ARG A 1 127 ? -16.613 -7.251 -12.229 1.00 97.81 127 ARG A C 1
ATOM 1083 O O . ARG A 1 127 ? -15.957 -7.275 -13.264 1.00 97.81 127 ARG A O 1
ATOM 1090 N N . ASP A 1 128 ? -16.583 -6.236 -11.372 1.00 95.75 128 ASP A N 1
ATOM 1091 C CA . ASP A 1 128 ? -15.808 -5.021 -11.610 1.00 95.75 128 ASP A CA 1
ATOM 1092 C C . ASP A 1 128 ? -14.299 -5.325 -11.684 1.00 95.75 128 ASP A C 1
ATOM 1094 O O . ASP A 1 128 ? -13.616 -4.803 -12.560 1.00 95.75 128 ASP A O 1
ATOM 1098 N N . HIS A 1 129 ? -13.791 -6.234 -10.848 1.00 97.88 129 HIS A N 1
ATOM 1099 C CA . HIS A 1 129 ? -12.380 -6.634 -10.842 1.00 97.88 129 HIS A CA 1
ATOM 1100 C C . HIS A 1 129 ? -11.975 -7.445 -12.081 1.00 97.88 129 HIS A C 1
ATOM 1102 O O . HIS A 1 129 ? -10.931 -7.213 -12.687 1.00 97.88 129 HIS A O 1
ATOM 1108 N N . ARG A 1 130 ? -12.827 -8.370 -12.538 1.00 98.00 130 ARG A N 1
ATOM 1109 C CA . ARG A 1 130 ? -12.600 -9.099 -13.798 1.00 98.00 130 ARG A CA 1
ATOM 1110 C C . ARG A 1 130 ? -12.630 -8.160 -15.007 1.00 98.00 130 ARG A C 1
ATOM 1112 O O . ARG A 1 130 ? -11.858 -8.355 -15.945 1.00 98.00 130 ARG A O 1
ATOM 1119 N N . VAL A 1 131 ? -13.498 -7.144 -14.993 1.00 97.06 131 VAL A N 1
ATOM 1120 C CA . VAL A 1 131 ? -13.510 -6.085 -16.017 1.00 97.06 131 VAL A CA 1
ATOM 1121 C C . VAL A 1 131 ? -12.219 -5.280 -15.969 1.00 97.06 131 VAL A C 1
ATOM 1123 O O . VAL A 1 131 ? -11.615 -5.077 -17.021 1.00 97.06 131 VAL A O 1
ATOM 1126 N N . HIS A 1 132 ? -11.784 -4.885 -14.771 1.00 97.12 132 HIS A N 1
ATOM 1127 C CA . HIS A 1 132 ? -10.530 -4.174 -14.556 1.00 97.12 132 HIS A CA 1
ATOM 1128 C C . HIS A 1 132 ? -9.353 -4.924 -15.188 1.00 97.12 132 HIS A C 1
ATOM 1130 O O . HIS A 1 132 ? -8.708 -4.367 -16.061 1.00 97.12 132 HIS A O 1
ATOM 1136 N N . HIS A 1 133 ? -9.150 -6.210 -14.885 1.00 96.25 133 HIS A N 1
ATOM 1137 C CA . HIS A 1 133 ? -8.057 -6.991 -15.488 1.00 96.25 133 HIS A CA 1
ATOM 1138 C C . HIS A 1 133 ? -8.155 -7.168 -17.005 1.00 96.25 133 HIS A C 1
ATOM 1140 O O . HIS A 1 133 ? -7.139 -7.272 -17.689 1.00 96.25 133 HIS A O 1
ATOM 1146 N N . LYS A 1 134 ? -9.373 -7.287 -17.546 1.00 94.69 134 LYS A N 1
ATOM 1147 C CA . LYS A 1 134 ? -9.570 -7.552 -18.978 1.00 94.69 134 LYS A CA 1
ATOM 1148 C C . LYS A 1 134 ? -9.402 -6.294 -19.829 1.00 94.69 134 LYS A C 1
ATOM 1150 O O . LYS A 1 134 ? -9.041 -6.400 -20.999 1.00 94.69 134 LYS A O 1
ATOM 1155 N N . PHE A 1 135 ? -9.691 -5.125 -19.263 1.00 94.69 135 PHE A N 1
ATOM 1156 C CA . PHE A 1 135 ? -9.715 -3.850 -19.974 1.00 94.69 135 PHE A CA 1
ATOM 1157 C C . PHE A 1 135 ? -8.931 -2.754 -19.240 1.00 94.69 135 PHE A C 1
ATOM 1159 O O . PHE A 1 135 ? -9.304 -1.582 -19.329 1.00 94.69 135 PHE A O 1
ATOM 1166 N N . THR A 1 136 ? -7.864 -3.136 -18.533 1.00 91.25 136 THR A N 1
ATOM 1167 C CA . THR A 1 136 ? -7.025 -2.260 -17.705 1.00 91.25 136 THR A CA 1
ATOM 1168 C C . THR A 1 136 ? -6.652 -0.976 -18.438 1.00 91.25 136 THR A C 1
ATOM 1170 O O . THR A 1 136 ? -6.289 -1.010 -19.616 1.00 91.25 136 THR A O 1
ATOM 1173 N N . ASP A 1 137 ? -6.717 0.159 -17.740 1.00 86.62 137 ASP A N 1
ATOM 1174 C CA . ASP A 1 137 ? -6.314 1.474 -18.258 1.00 86.62 137 ASP A CA 1
ATOM 1175 C C . ASP A 1 137 ? -7.109 1.949 -19.504 1.00 86.62 137 ASP A C 1
ATOM 1177 O O . ASP A 1 137 ? -6.639 2.781 -20.290 1.00 86.62 137 ASP A O 1
ATOM 1181 N N . THR A 1 138 ? -8.337 1.451 -19.696 1.00 92.94 138 THR A N 1
ATOM 1182 C CA . THR A 1 138 ? -9.290 1.919 -20.725 1.00 92.94 138 THR A CA 1
ATOM 1183 C C . THR A 1 138 ? -10.549 2.522 -20.098 1.00 92.94 138 THR A C 1
ATOM 1185 O O . THR A 1 138 ? -10.746 2.464 -18.889 1.00 92.94 138 THR A O 1
ATOM 1188 N N . ASP A 1 139 ? -11.457 3.088 -20.894 1.00 93.69 139 ASP A N 1
ATOM 1189 C CA . ASP A 1 139 ? -12.740 3.597 -20.380 1.00 93.69 139 ASP A CA 1
ATOM 1190 C C . ASP A 1 139 ? -13.706 2.504 -19.892 1.00 93.69 139 ASP A C 1
ATOM 1192 O O . ASP A 1 139 ? -14.716 2.809 -19.253 1.00 93.69 139 ASP A O 1
ATOM 1196 N N . ALA A 1 140 ? -13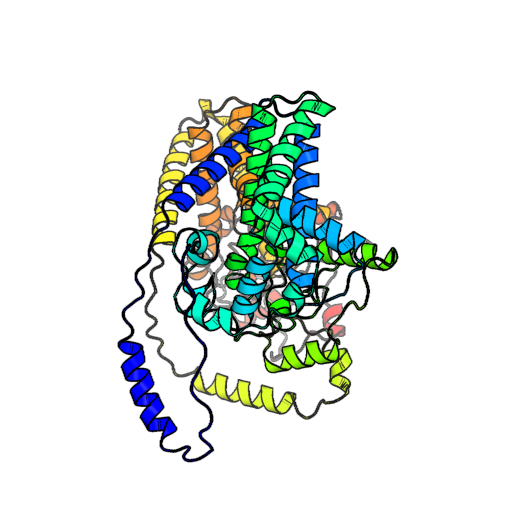.396 1.233 -20.164 1.00 94.00 140 ALA A N 1
ATOM 1197 C CA . ALA A 1 140 ? -14.099 0.091 -19.596 1.00 94.00 140 ALA A CA 1
ATOM 1198 C C . ALA A 1 140 ? -13.558 -0.325 -18.218 1.00 94.00 140 ALA A C 1
ATOM 1200 O O . ALA A 1 140 ? -14.236 -1.079 -17.527 1.00 94.00 140 ALA A O 1
ATOM 1201 N N . ASP A 1 141 ? -12.387 0.165 -17.805 1.00 95.62 141 ASP A N 1
ATOM 1202 C CA . ASP A 1 141 ? -11.834 -0.060 -16.470 1.00 95.62 141 ASP A CA 1
ATOM 1203 C C . ASP A 1 141 ? -12.584 0.808 -15.434 1.00 95.62 141 ASP A C 1
ATOM 1205 O O . ASP A 1 141 ? -12.564 2.042 -15.546 1.00 95.62 141 ASP A O 1
ATOM 1209 N N . PRO A 1 142 ? -13.249 0.211 -14.419 1.00 93.25 142 PRO A N 1
ATOM 1210 C CA . PRO A 1 142 ? -14.006 0.959 -13.415 1.00 93.25 142 PRO A CA 1
ATOM 1211 C C . PRO A 1 142 ? -13.190 2.040 -12.702 1.00 93.25 142 PRO A C 1
ATOM 1213 O O . PRO A 1 142 ? -13.743 3.087 -12.369 1.00 93.25 142 PRO A O 1
ATOM 1216 N N . HIS A 1 143 ? -11.896 1.800 -12.483 1.00 94.69 143 HIS A N 1
ATOM 1217 C CA . HIS A 1 143 ? -10.990 2.690 -11.755 1.00 94.69 143 HIS A CA 1
ATOM 1218 C C . HIS A 1 143 ? -9.746 3.037 -12.585 1.00 94.69 143 HIS A C 1
ATOM 1220 O O . HIS A 1 143 ? -8.653 3.179 -12.045 1.00 94.69 143 HIS A O 1
ATOM 1226 N N . ASN A 1 144 ? -9.950 3.245 -13.893 1.00 94.81 144 ASN A N 1
ATOM 1227 C CA . ASN A 1 144 ? -8.936 3.628 -14.878 1.00 94.81 144 ASN A CA 1
ATOM 1228 C C . ASN A 1 144 ? -7.899 4.635 -14.339 1.00 94.81 144 ASN A C 1
ATOM 1230 O O . ASN A 1 144 ? -8.177 5.835 -14.201 1.00 94.81 144 ASN A O 1
ATOM 1234 N N . ALA A 1 145 ? -6.672 4.158 -14.119 1.00 92.25 145 ALA A N 1
ATOM 1235 C CA . ALA A 1 145 ? -5.579 4.953 -13.567 1.00 92.25 145 ALA A CA 1
ATOM 1236 C C . ALA A 1 145 ? -5.124 6.097 -14.491 1.00 92.25 145 ALA A C 1
ATOM 1238 O O . ALA A 1 145 ? -4.600 7.105 -14.007 1.00 92.25 145 ALA A O 1
ATOM 1239 N N . ARG A 1 146 ? -5.402 6.032 -15.804 1.00 91.62 146 ARG A N 1
ATOM 1240 C CA . ARG A 1 146 ? -5.099 7.126 -16.752 1.00 91.62 146 ARG A CA 1
ATOM 1241 C C . ARG A 1 146 ? -5.899 8.398 -16.483 1.00 91.62 146 ARG A C 1
ATOM 1243 O O . ARG A 1 146 ? -5.492 9.473 -16.913 1.00 91.62 146 ARG A O 1
ATOM 1250 N N . ARG A 1 147 ? -7.010 8.302 -15.745 1.00 91.62 147 ARG A N 1
ATOM 1251 C CA . ARG A 1 147 ? -7.796 9.463 -15.287 1.00 91.62 147 ARG A CA 1
ATOM 1252 C C . ARG A 1 147 ? -7.207 10.125 -14.032 1.00 91.62 147 ARG A C 1
ATOM 1254 O O . ARG A 1 147 ? -7.777 11.084 -13.517 1.00 91.62 147 ARG A O 1
ATOM 1261 N N . GLY A 1 148 ? -6.057 9.641 -13.563 1.00 91.81 148 GLY A N 1
ATOM 1262 C CA . GLY A 1 148 ? -5.277 10.216 -12.476 1.00 91.81 148 GLY A CA 1
ATOM 1263 C C . GLY A 1 148 ? -5.500 9.538 -11.126 1.00 91.81 148 GLY A C 1
ATOM 1264 O O . GLY A 1 148 ? -6.419 8.739 -10.929 1.00 91.81 148 GLY A O 1
ATOM 1265 N N . PHE A 1 149 ? -4.641 9.900 -10.171 1.00 92.31 149 PHE A N 1
ATOM 1266 C CA . PHE A 1 149 ? -4.611 9.308 -8.832 1.00 92.31 149 PHE A CA 1
ATOM 1267 C C . PHE A 1 149 ? -5.942 9.456 -8.091 1.00 92.31 149 PHE A C 1
ATOM 1269 O O . PHE A 1 149 ? -6.468 8.486 -7.562 1.00 92.31 149 PHE A O 1
ATOM 1276 N N . PHE A 1 150 ? -6.520 10.663 -8.068 1.00 93.44 150 PHE A N 1
ATOM 1277 C CA . PHE A 1 150 ? -7.765 10.899 -7.334 1.00 93.44 150 PHE A CA 1
ATOM 1278 C C . PHE A 1 150 ? -8.915 10.047 -7.879 1.00 93.44 150 PHE A C 1
ATOM 1280 O O . PHE A 1 150 ? -9.668 9.467 -7.096 1.00 93.44 150 PHE A O 1
ATOM 1287 N N . PHE A 1 151 ? -9.024 9.934 -9.209 1.00 94.31 151 PHE A N 1
ATOM 1288 C CA . PHE A 1 151 ? -10.056 9.126 -9.851 1.00 94.31 151 PHE A CA 1
ATOM 1289 C C . PHE A 1 151 ? -9.920 7.646 -9.490 1.00 94.31 151 PHE A C 1
ATOM 1291 O O . PHE A 1 151 ? -10.889 7.065 -9.014 1.00 94.31 151 PHE A O 1
ATOM 1298 N N . SER A 1 152 ? -8.731 7.065 -9.672 1.00 93.19 152 SER A N 1
ATOM 1299 C CA . SER A 1 152 ? -8.463 5.644 -9.390 1.00 93.19 152 SER A CA 1
ATOM 1300 C C . SER A 1 152 ? -8.524 5.296 -7.900 1.00 93.19 152 SER A C 1
ATOM 1302 O O . SER A 1 152 ? -8.879 4.175 -7.550 1.00 93.19 152 SER A O 1
ATOM 1304 N N . HIS A 1 153 ? -8.244 6.259 -7.017 1.00 95.81 153 HIS A N 1
ATOM 1305 C CA . HIS A 1 153 ? -8.294 6.052 -5.573 1.00 95.81 153 HIS A CA 1
ATOM 1306 C C . HIS A 1 153 ? -9.733 6.081 -5.031 1.00 95.81 153 HIS A C 1
ATOM 1308 O O . HIS A 1 153 ? -10.208 5.092 -4.488 1.00 95.81 153 HIS A O 1
ATOM 1314 N N . ILE A 1 154 ? -10.466 7.184 -5.218 1.00 95.56 154 ILE A N 1
ATOM 1315 C CA . ILE A 1 154 ? -11.828 7.344 -4.665 1.00 95.56 154 ILE A CA 1
ATOM 1316 C C . ILE A 1 154 ? -12.822 7.938 -5.667 1.00 95.56 154 ILE A C 1
ATOM 1318 O O . ILE A 1 154 ? -14.012 7.641 -5.605 1.00 95.56 154 ILE A O 1
ATOM 1322 N N . GLY A 1 155 ? -12.364 8.751 -6.623 1.00 95.00 155 GLY A N 1
ATOM 1323 C CA . GLY A 1 155 ? -13.235 9.514 -7.519 1.00 95.00 155 GLY A CA 1
ATOM 1324 C C . GLY A 1 155 ? -14.182 8.649 -8.355 1.00 95.00 155 GLY A C 1
ATOM 1325 O O . GLY A 1 155 ? -15.318 9.056 -8.594 1.00 95.00 155 GLY A O 1
ATOM 1326 N N . TRP A 1 156 ? -13.773 7.435 -8.728 1.00 95.12 156 TRP A N 1
ATOM 1327 C CA . TRP A 1 156 ? -14.618 6.478 -9.446 1.00 95.12 156 TRP A CA 1
ATOM 1328 C C . TRP A 1 156 ? -15.873 6.046 -8.664 1.00 95.12 156 TRP A C 1
ATOM 1330 O O . TRP A 1 156 ? -16.887 5.711 -9.273 1.00 95.12 156 TRP A O 1
ATOM 1340 N N . LEU A 1 157 ? -15.843 6.115 -7.327 1.00 92.62 157 LEU A N 1
ATOM 1341 C CA . LEU A 1 157 ? -16.991 5.850 -6.450 1.00 92.62 157 LEU A CA 1
ATOM 1342 C C . LEU A 1 157 ? -17.910 7.069 -6.286 1.00 92.62 157 LEU A C 1
ATOM 1344 O O . LEU A 1 157 ? -19.043 6.935 -5.819 1.00 92.62 157 LEU A O 1
ATOM 1348 N N . LEU A 1 158 ? -17.431 8.261 -6.646 1.00 94.75 158 LEU A N 1
ATOM 1349 C CA . LEU A 1 158 ? -18.150 9.529 -6.490 1.00 94.75 158 LEU A CA 1
ATOM 1350 C C . LEU A 1 158 ? -18.956 9.907 -7.732 1.00 94.75 158 LEU A C 1
ATOM 1352 O O . LEU A 1 158 ? -19.757 10.841 -7.681 1.00 94.75 158 LEU A O 1
ATOM 1356 N N . ILE A 1 159 ? -18.764 9.196 -8.842 1.00 94.69 159 ILE A N 1
ATOM 1357 C CA . ILE A 1 159 ? -19.442 9.461 -10.108 1.00 94.69 159 ILE A CA 1
ATOM 1358 C C . ILE A 1 159 ? -20.127 8.206 -10.650 1.00 94.69 159 ILE A C 1
ATOM 1360 O O . ILE A 1 159 ? -19.881 7.083 -10.213 1.00 94.69 159 ILE A O 1
ATOM 1364 N N . ARG A 1 160 ? -21.007 8.380 -11.636 1.00 92.38 160 ARG A N 1
ATOM 1365 C CA . ARG A 1 160 ? -21.565 7.251 -12.386 1.00 92.38 160 ARG A CA 1
ATOM 1366 C C . ARG A 1 160 ? -20.482 6.595 -13.249 1.00 92.38 160 ARG A C 1
ATOM 1368 O O . ARG A 1 160 ? -19.739 7.291 -13.948 1.00 92.38 160 ARG A O 1
ATOM 1375 N N . LYS A 1 161 ? -20.448 5.256 -13.222 1.00 91.25 161 LYS A N 1
ATOM 1376 C CA . LYS A 1 161 ? -19.583 4.417 -14.067 1.00 91.25 161 LYS A CA 1
ATOM 1377 C C . LYS A 1 161 ? -19.733 4.808 -15.540 1.00 91.25 161 LYS A C 1
ATOM 1379 O O . LYS A 1 161 ? -20.838 5.106 -15.994 1.00 91.25 161 LYS A O 1
ATOM 1384 N N . HIS A 1 162 ? -18.625 4.778 -16.275 1.00 93.81 162 HIS A N 1
ATOM 1385 C CA . HIS A 1 162 ? -18.642 4.998 -17.718 1.00 93.81 162 HIS A CA 1
ATOM 1386 C C . HIS A 1 162 ? -19.512 3.926 -18.412 1.00 93.81 162 HIS A C 1
ATOM 1388 O O . HIS A 1 162 ? -19.491 2.772 -17.971 1.00 93.81 162 HIS A O 1
ATOM 1394 N N . PRO A 1 163 ? -20.257 4.248 -19.489 1.00 92.81 163 PRO A N 1
ATOM 1395 C CA . PRO A 1 163 ? -21.084 3.269 -20.199 1.00 92.81 163 PRO A CA 1
ATOM 1396 C C . PRO A 1 163 ? -20.318 2.016 -20.645 1.00 92.81 163 PRO A C 1
ATOM 1398 O O . PRO A 1 163 ? -20.866 0.913 -20.598 1.00 92.81 163 PRO A O 1
ATOM 1401 N N . ASP A 1 164 ? -19.038 2.158 -20.999 1.00 93.56 164 ASP A N 1
ATOM 1402 C CA . ASP A 1 164 ? -18.206 1.018 -21.397 1.00 93.56 164 ASP A CA 1
ATOM 1403 C C . ASP A 1 164 ? -17.946 0.031 -20.260 1.00 93.56 164 ASP A C 1
ATOM 1405 O O . ASP A 1 164 ? -17.879 -1.166 -20.524 1.00 93.56 164 ASP A O 1
ATOM 1409 N N . VAL A 1 165 ? -17.893 0.484 -19.003 1.00 92.38 165 VAL A N 1
ATOM 1410 C CA . VAL A 1 165 ? -17.785 -0.415 -17.840 1.00 92.38 165 VAL A CA 1
ATOM 1411 C C . VAL A 1 165 ? -18.998 -1.345 -17.787 1.00 92.38 165 VAL A C 1
ATOM 1413 O O . VAL A 1 165 ? -18.864 -2.543 -17.555 1.00 92.38 165 VAL A O 1
ATOM 1416 N N . ILE A 1 166 ? -20.195 -0.812 -18.054 1.00 91.12 166 ILE A N 1
ATOM 1417 C CA . ILE A 1 166 ? -21.444 -1.586 -18.050 1.00 91.12 166 ILE A CA 1
ATOM 1418 C C . ILE A 1 166 ? -21.472 -2.537 -19.252 1.00 91.12 166 ILE A C 1
ATOM 1420 O O . ILE A 1 166 ? -21.688 -3.739 -19.093 1.00 91.12 166 ILE A O 1
ATOM 1424 N N . LYS A 1 167 ? -21.201 -2.010 -20.453 1.00 93.19 167 LYS A N 1
ATOM 1425 C CA . LYS A 1 167 ? -21.231 -2.774 -21.706 1.00 93.19 167 LYS A CA 1
ATOM 1426 C C . LYS A 1 167 ? -20.214 -3.913 -21.704 1.00 93.19 167 LYS A C 1
ATOM 1428 O O . LYS A 1 167 ? -20.541 -5.030 -22.094 1.00 93.19 167 LYS A O 1
ATOM 1433 N N . LYS A 1 168 ? -18.980 -3.651 -21.269 1.00 93.50 168 LYS A N 1
ATOM 1434 C CA . LYS A 1 168 ? -17.915 -4.658 -21.198 1.00 93.50 168 LYS A CA 1
ATOM 1435 C C . LYS A 1 168 ? -18.061 -5.567 -19.981 1.00 93.50 168 LYS A C 1
ATOM 1437 O O . LYS A 1 168 ? -17.731 -6.747 -20.086 1.00 93.50 168 LYS A O 1
ATOM 1442 N N . GLY A 1 169 ? -18.639 -5.078 -18.885 1.00 91.50 169 GLY A N 1
ATOM 1443 C CA . GLY A 1 169 ? -19.003 -5.886 -17.720 1.00 91.50 169 GLY A CA 1
ATOM 1444 C C . GLY A 1 169 ? -19.974 -7.016 -18.022 1.00 91.50 169 GLY A C 1
ATOM 1445 O O . GLY A 1 169 ? -19.807 -8.108 -17.488 1.00 91.50 169 GLY A O 1
ATOM 1446 N N . ALA A 1 170 ? -20.909 -6.810 -18.949 1.00 92.88 170 ALA A N 1
ATOM 1447 C CA . ALA A 1 170 ? -21.804 -7.867 -19.422 1.00 92.88 170 ALA A CA 1
ATOM 1448 C C . ALA A 1 170 ? -21.093 -8.985 -20.217 1.00 92.88 170 ALA A C 1
ATOM 1450 O O . ALA A 1 170 ? -21.677 -10.037 -20.445 1.00 92.88 170 ALA A O 1
ATOM 1451 N N . THR A 1 171 ? -19.840 -8.773 -20.645 1.00 93.94 171 THR A N 1
ATOM 1452 C CA . THR A 1 171 ? -19.056 -9.757 -21.423 1.00 93.94 171 THR A CA 1
ATOM 1453 C C . THR A 1 171 ? -18.154 -10.646 -20.567 1.00 93.94 171 THR A C 1
ATOM 1455 O O . THR A 1 171 ? -17.412 -11.477 -21.098 1.00 93.94 171 THR A O 1
ATOM 1458 N N . VAL A 1 172 ? -18.140 -10.429 -19.253 1.00 94.44 172 VAL A N 1
ATOM 1459 C CA . VAL A 1 172 ? -17.358 -11.225 -18.309 1.00 94.44 172 VAL A CA 1
ATOM 1460 C C . VAL A 1 172 ? -18.210 -12.397 -17.833 1.00 94.44 172 VAL A C 1
ATOM 1462 O O . VAL A 1 172 ? -19.346 -12.203 -17.413 1.00 94.44 172 VAL A O 1
ATOM 1465 N N . ASP A 1 173 ? -17.657 -13.611 -17.886 1.00 95.50 173 ASP A N 1
ATOM 1466 C CA . ASP A 1 173 ? -18.302 -14.795 -17.313 1.00 95.50 173 ASP A CA 1
ATOM 1467 C C . ASP A 1 173 ? -18.436 -14.632 -15.795 1.00 95.50 173 ASP A C 1
ATOM 1469 O O . ASP A 1 173 ? -17.453 -14.328 -15.122 1.00 95.50 173 ASP A O 1
ATOM 1473 N N . MET A 1 174 ? -19.644 -14.839 -15.276 1.00 97.62 174 MET A N 1
ATOM 1474 C CA . MET A 1 174 ? -19.992 -14.784 -13.850 1.00 97.62 174 MET A CA 1
ATOM 1475 C C . MET A 1 174 ? -20.692 -16.068 -13.376 1.00 97.62 174 MET A C 1
ATOM 1477 O O . MET A 1 174 ? -21.106 -16.154 -12.219 1.00 97.62 174 MET A O 1
ATOM 1481 N N . SER A 1 175 ? -20.816 -17.073 -14.253 1.00 97.56 175 SER A N 1
ATOM 1482 C CA . SER A 1 175 ? -21.605 -18.288 -14.013 1.00 97.56 175 SER A CA 1
ATOM 1483 C C . SER A 1 175 ? -21.089 -19.126 -12.841 1.00 97.56 175 SER A C 1
ATOM 1485 O O . SER A 1 175 ? -21.850 -19.847 -12.197 1.00 97.56 175 SER A O 1
ATOM 1487 N N . ASP A 1 176 ? -19.800 -19.019 -12.520 1.00 96.44 176 ASP A N 1
ATOM 1488 C CA . ASP A 1 176 ? -19.201 -19.658 -11.352 1.00 96.44 176 ASP A CA 1
ATOM 1489 C C . ASP A 1 176 ? -19.729 -19.088 -10.033 1.00 96.44 176 ASP A C 1
ATOM 1491 O O . ASP A 1 176 ? -19.961 -19.842 -9.092 1.00 96.44 176 ASP A O 1
ATOM 1495 N N . LEU A 1 177 ? -19.956 -17.775 -9.973 1.00 96.88 177 LEU A N 1
ATOM 1496 C CA . LEU A 1 177 ? -20.469 -17.105 -8.780 1.00 96.88 177 LEU A CA 1
ATOM 1497 C C . LEU A 1 177 ? -21.973 -17.292 -8.615 1.00 96.88 177 LEU A C 1
ATOM 1499 O O . LEU A 1 177 ? -22.463 -17.325 -7.492 1.00 96.88 177 LEU A O 1
ATOM 1503 N N . GLU A 1 178 ? -22.703 -17.435 -9.720 1.00 96.69 178 GLU A N 1
ATOM 1504 C CA . GLU A 1 178 ? -24.133 -17.769 -9.699 1.00 96.69 178 GLU A CA 1
ATOM 1505 C C . GLU A 1 178 ? -24.381 -19.190 -9.182 1.00 96.69 178 GLU A C 1
ATOM 1507 O O . GLU A 1 178 ? -25.409 -19.455 -8.562 1.00 96.69 178 GLU A O 1
ATOM 1512 N N . LYS A 1 179 ? -23.421 -20.098 -9.394 1.00 97.31 179 LYS A N 1
ATOM 1513 C CA . LYS A 1 179 ? -23.447 -21.476 -8.881 1.00 97.31 179 LYS A CA 1
ATOM 1514 C C . LYS A 1 179 ? -22.884 -21.607 -7.464 1.00 97.31 179 LYS A C 1
ATOM 1516 O O . LYS A 1 179 ? -23.001 -22.674 -6.867 1.00 97.31 179 LYS A O 1
ATOM 1521 N N . ASP A 1 180 ? -22.263 -20.562 -6.918 1.00 97.12 180 ASP A N 1
ATOM 1522 C CA . ASP A 1 180 ? -21.718 -20.554 -5.562 1.00 97.12 180 ASP A CA 1
ATOM 1523 C C . ASP A 1 180 ? -22.825 -20.176 -4.550 1.00 97.12 180 ASP A C 1
ATOM 1525 O O . ASP A 1 180 ? -23.191 -19.000 -4.453 1.00 97.12 180 ASP A O 1
ATOM 1529 N N . PRO A 1 181 ? -23.344 -21.125 -3.740 1.00 97.81 181 PRO A N 1
ATOM 1530 C CA . PRO A 1 181 ? -24.453 -20.844 -2.829 1.00 97.81 181 PRO A CA 1
ATOM 1531 C C . PRO A 1 181 ? -24.099 -19.823 -1.740 1.00 97.81 181 PRO A C 1
ATOM 1533 O O . PRO A 1 181 ? -24.982 -19.101 -1.285 1.00 97.81 181 PRO A O 1
ATOM 1536 N N . ILE A 1 182 ? -22.826 -19.714 -1.341 1.00 97.94 182 ILE A N 1
ATOM 1537 C CA . ILE A 1 182 ? -22.373 -18.751 -0.326 1.00 97.94 182 ILE A CA 1
ATOM 1538 C C . ILE A 1 182 ? -22.385 -17.335 -0.908 1.00 97.94 182 ILE A C 1
ATOM 1540 O O . ILE A 1 182 ? -22.831 -16.397 -0.247 1.00 97.94 182 ILE A O 1
ATOM 1544 N N . VAL A 1 183 ? -21.951 -17.176 -2.160 1.00 97.75 183 VAL A N 1
ATOM 1545 C CA . VAL A 1 183 ? -21.977 -15.881 -2.858 1.00 97.75 183 VAL A CA 1
ATOM 1546 C C . VAL A 1 183 ? -23.411 -15.437 -3.133 1.00 97.75 183 VAL A C 1
ATOM 1548 O O . VAL A 1 183 ? -23.752 -14.277 -2.896 1.00 97.75 183 VAL A O 1
ATOM 1551 N N . VAL A 1 184 ? -24.273 -16.355 -3.581 1.00 96.94 184 VAL A N 1
ATOM 1552 C CA . VAL A 1 184 ? -25.700 -16.074 -3.803 1.00 96.94 184 VAL A CA 1
ATOM 1553 C C . VAL A 1 184 ? -26.399 -15.706 -2.492 1.00 96.94 184 VAL A C 1
ATOM 1555 O O . VAL A 1 184 ? -27.144 -14.724 -2.452 1.00 96.94 184 VAL A O 1
ATOM 1558 N N . PHE A 1 185 ? -26.120 -16.438 -1.408 1.00 96.12 185 PHE A N 1
ATOM 1559 C CA . PHE A 1 185 ? -26.620 -16.136 -0.067 1.00 96.12 185 PHE A CA 1
ATOM 1560 C C . PHE A 1 185 ? -26.214 -14.731 0.384 1.00 96.12 185 PHE A C 1
ATOM 1562 O O . PHE A 1 185 ? -27.078 -13.924 0.740 1.00 96.12 185 PHE A O 1
ATOM 1569 N N . GLN A 1 186 ? -24.918 -14.408 0.300 1.00 97.00 186 GLN A N 1
ATOM 1570 C CA . GLN A 1 186 ? -24.417 -13.093 0.681 1.00 97.00 186 GLN A CA 1
ATOM 1571 C C . GLN A 1 186 ? -25.082 -11.993 -0.141 1.00 97.00 186 GLN A C 1
ATOM 1573 O O . GLN A 1 186 ? -25.557 -11.017 0.427 1.00 97.00 186 GLN A O 1
ATOM 1578 N N . ARG A 1 187 ? -25.166 -12.152 -1.465 1.00 95.94 187 ARG A N 1
ATOM 1579 C CA . ARG A 1 187 ? -25.790 -11.164 -2.352 1.00 95.94 187 ARG A CA 1
ATOM 1580 C C . ARG A 1 187 ? -27.255 -10.915 -1.989 1.00 95.94 187 ARG A C 1
ATOM 1582 O O . ARG A 1 187 ? -27.678 -9.763 -1.965 1.00 95.94 187 ARG A O 1
ATOM 1589 N N . ARG A 1 188 ? -28.023 -11.969 -1.692 1.00 94.31 188 ARG A N 1
ATOM 1590 C CA . ARG A 1 188 ? -29.450 -11.861 -1.346 1.00 94.31 188 ARG A CA 1
ATOM 1591 C C . ARG A 1 188 ? -29.675 -11.138 -0.018 1.00 94.31 188 ARG A C 1
ATOM 1593 O O . ARG A 1 188 ? -30.621 -10.365 0.090 1.00 94.31 188 ARG A O 1
ATOM 1600 N N . LEU A 1 189 ? -28.817 -11.382 0.973 1.00 91.44 189 LEU A N 1
ATOM 1601 C CA . LEU A 1 189 ? -28.947 -10.816 2.320 1.00 91.44 189 LEU A CA 1
ATOM 1602 C C . LEU A 1 189 ? -27.993 -9.650 2.595 1.00 91.44 189 LEU A C 1
ATOM 1604 O O . LEU A 1 189 ? -27.908 -9.192 3.731 1.00 91.44 189 LEU A O 1
ATOM 1608 N N . PHE A 1 190 ? -27.289 -9.141 1.582 1.00 88.75 190 PHE A N 1
ATOM 1609 C CA . PHE A 1 190 ? -26.193 -8.190 1.771 1.00 88.75 190 PHE A CA 1
ATOM 1610 C C . PHE A 1 190 ? -26.615 -6.952 2.563 1.00 88.75 190 PHE A C 1
ATOM 1612 O O . PHE A 1 190 ? -25.925 -6.555 3.492 1.00 88.75 190 PHE A O 1
ATOM 1619 N N . TYR A 1 191 ? -27.777 -6.375 2.251 1.00 85.56 191 TYR A N 1
ATOM 1620 C CA . TYR A 1 191 ? -28.268 -5.171 2.928 1.00 85.56 191 TYR A CA 1
ATOM 1621 C C . TYR A 1 191 ? -28.688 -5.400 4.388 1.00 85.56 191 TYR A C 1
ATOM 1623 O O . TYR A 1 191 ? -28.822 -4.429 5.125 1.00 85.56 191 TYR A O 1
ATOM 1631 N N . VAL A 1 192 ? -28.851 -6.656 4.815 1.00 90.81 192 VAL A N 1
ATOM 1632 C CA . VAL A 1 192 ? -29.080 -7.035 6.219 1.00 90.81 192 VAL A CA 1
ATOM 1633 C C . VAL A 1 192 ? -27.756 -7.390 6.899 1.00 90.81 192 VAL A C 1
ATOM 1635 O O . VAL A 1 192 ? -27.459 -6.895 7.983 1.00 90.81 192 VAL A O 1
ATOM 1638 N N . LEU A 1 193 ? -26.925 -8.208 6.246 1.00 85.06 193 LEU A N 1
ATOM 1639 C CA . LEU A 1 193 ? -25.647 -8.668 6.792 1.00 85.06 193 LEU A CA 1
ATOM 1640 C C . LEU A 1 193 ? -24.622 -7.536 6.919 1.00 85.06 193 LEU A C 1
ATOM 1642 O O . LEU A 1 193 ? -23.901 -7.479 7.907 1.00 85.06 193 LEU A O 1
ATOM 1646 N N . MET A 1 194 ? -24.558 -6.625 5.948 1.00 93.88 194 MET A N 1
ATOM 1647 C CA . MET A 1 194 ? -23.593 -5.524 5.928 1.00 93.88 19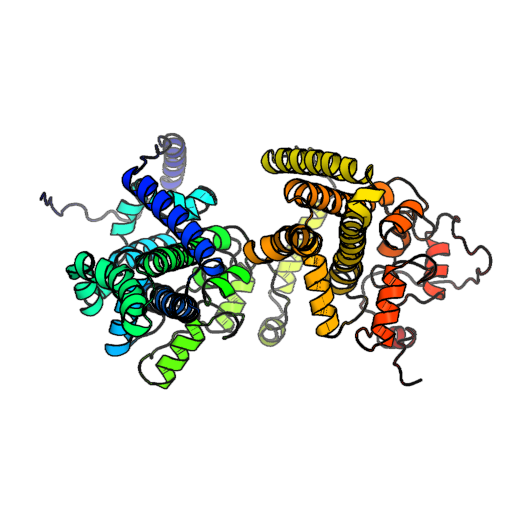4 MET A CA 1
ATOM 1648 C C . MET A 1 194 ? -23.702 -4.610 7.154 1.00 93.88 194 MET A C 1
ATOM 1650 O O . MET A 1 194 ? -22.700 -4.489 7.858 1.00 93.88 194 MET A O 1
ATOM 1654 N N . PRO A 1 195 ? -24.854 -3.985 7.478 1.00 85.69 195 PRO A N 1
ATOM 1655 C CA . PRO A 1 195 ? -24.918 -3.093 8.633 1.00 85.69 195 PRO A CA 1
ATOM 1656 C C . PRO A 1 195 ? -24.621 -3.842 9.936 1.00 85.69 195 PRO A C 1
ATOM 1658 O O . PRO A 1 195 ? -23.933 -3.305 10.805 1.00 85.69 195 PRO A O 1
ATOM 1661 N N . LEU A 1 196 ? -25.054 -5.103 10.039 1.00 92.38 196 LEU A N 1
ATOM 1662 C CA . LEU A 1 196 ? -24.792 -5.953 11.194 1.00 92.38 196 LEU A CA 1
ATOM 1663 C C . LEU A 1 196 ? -23.291 -6.232 11.374 1.00 92.38 196 LEU A C 1
ATOM 1665 O O . LEU A 1 196 ? -22.731 -5.955 12.432 1.00 92.38 196 LEU A O 1
ATOM 1669 N N . LEU A 1 197 ? -22.633 -6.760 10.341 1.00 91.50 197 LEU A N 1
ATOM 1670 C CA . LEU A 1 197 ? -21.244 -7.218 10.410 1.00 91.50 197 LEU A CA 1
ATOM 1671 C C . LEU A 1 197 ? -20.235 -6.069 10.335 1.00 91.50 197 LEU A C 1
ATOM 1673 O O . LEU A 1 197 ? -19.194 -6.149 10.974 1.00 91.50 197 LEU A O 1
ATOM 1677 N N . CYS A 1 198 ? -20.516 -5.008 9.574 1.00 92.69 198 CYS A N 1
ATOM 1678 C CA . CYS A 1 198 ? -19.600 -3.879 9.402 1.00 92.69 198 CYS A CA 1
ATOM 1679 C C . CYS A 1 198 ? -19.759 -2.803 10.483 1.00 92.69 198 CYS A C 1
ATOM 1681 O O . CYS A 1 198 ? -18.783 -2.123 10.801 1.00 92.69 198 CYS A O 1
ATOM 1683 N N . PHE A 1 199 ? -20.947 -2.623 11.067 1.00 92.56 199 PHE A N 1
ATOM 1684 C CA . PHE A 1 199 ? -21.184 -1.533 12.019 1.00 92.56 199 PHE A CA 1
ATOM 1685 C C . PHE A 1 199 ? -21.673 -2.024 13.378 1.00 92.56 199 PHE A C 1
ATOM 1687 O O . PHE A 1 199 ? -21.012 -1.750 14.373 1.00 92.56 199 PHE A O 1
ATOM 1694 N N . VAL A 1 200 ? -22.763 -2.788 13.444 1.00 95.44 200 VAL A N 1
ATOM 1695 C CA . VAL A 1 200 ? -23.376 -3.161 14.731 1.00 95.44 200 VAL A CA 1
ATOM 1696 C C . VAL A 1 200 ? -22.457 -4.040 15.577 1.00 95.44 200 VAL A C 1
ATOM 1698 O O . VAL A 1 200 ? -22.189 -3.693 16.721 1.00 95.44 200 VAL A O 1
ATOM 1701 N N . ILE A 1 201 ? -21.937 -5.148 15.041 1.00 93.69 201 ILE A N 1
ATOM 1702 C CA . ILE A 1 201 ? -21.067 -6.061 15.801 1.00 93.69 201 ILE A CA 1
ATOM 1703 C C . ILE A 1 201 ? -19.733 -5.394 16.162 1.00 93.69 201 ILE A C 1
ATOM 1705 O O . ILE A 1 201 ? -19.377 -5.413 17.342 1.00 93.69 201 ILE A O 1
ATOM 1709 N N . PRO A 1 202 ? -18.997 -4.765 15.222 1.00 97.25 202 PRO A N 1
ATOM 1710 C CA . PRO A 1 202 ? -17.724 -4.138 15.558 1.00 97.25 202 PRO A CA 1
ATOM 1711 C C . PRO A 1 202 ? -17.840 -3.023 16.600 1.00 97.25 202 PRO A C 1
ATOM 1713 O O . PRO A 1 202 ? -16.875 -2.811 17.327 1.00 97.25 202 PRO A O 1
ATOM 1716 N N . VAL A 1 203 ? -18.990 -2.339 16.681 1.00 98.25 203 VAL A N 1
ATOM 1717 C CA . VAL A 1 203 ? -19.261 -1.295 17.682 1.00 98.25 203 VAL A CA 1
ATOM 1718 C C . VAL A 1 203 ? -19.793 -1.886 18.991 1.00 98.25 203 VAL A C 1
ATOM 1720 O O . VAL A 1 203 ? -19.374 -1.479 20.074 1.00 98.25 203 VAL A O 1
ATOM 1723 N N . GLY A 1 204 ? -20.692 -2.865 18.906 1.00 97.62 204 GLY A N 1
ATOM 1724 C CA . GLY A 1 204 ? -21.348 -3.480 20.055 1.00 97.62 204 GLY A CA 1
ATOM 1725 C C . GLY A 1 204 ? -20.413 -4.342 20.897 1.00 97.62 204 GLY A C 1
ATOM 1726 O O . GLY A 1 204 ? -20.514 -4.313 22.119 1.00 97.62 204 GLY A O 1
ATOM 1727 N N . VAL A 1 205 ? -19.466 -5.056 20.277 1.00 98.00 205 VAL A N 1
ATOM 1728 C CA . VAL A 1 205 ? -18.500 -5.905 20.997 1.00 98.00 205 VAL A CA 1
ATOM 1729 C C . VAL A 1 205 ? -17.679 -5.087 22.011 1.00 98.00 205 VAL A C 1
ATOM 1731 O O . VAL A 1 205 ? -17.707 -5.441 23.191 1.00 98.00 205 VAL A O 1
ATOM 1734 N N . PRO A 1 206 ? -17.036 -3.960 21.639 1.00 98.19 206 PRO A N 1
ATOM 1735 C CA . PRO A 1 206 ? -16.355 -3.112 22.612 1.00 98.19 206 PRO A CA 1
ATOM 1736 C C . PRO A 1 206 ? -17.246 -2.560 23.721 1.00 98.19 206 PRO A C 1
ATOM 1738 O O . PRO A 1 206 ? -16.845 -2.529 24.888 1.00 98.19 206 PRO A O 1
ATOM 1741 N N . CYS A 1 207 ? -18.458 -2.134 23.366 1.00 98.31 207 CYS A N 1
ATOM 1742 C CA . CYS A 1 207 ? -19.409 -1.593 24.330 1.00 98.31 207 CYS A CA 1
ATOM 1743 C C . CYS A 1 207 ? -19.856 -2.649 25.343 1.00 98.31 207 CYS A C 1
ATOM 1745 O O . CYS A 1 207 ? -19.982 -2.342 26.521 1.00 98.31 207 CYS A O 1
ATOM 1747 N N . TYR A 1 208 ? -20.057 -3.891 24.906 1.00 98.25 208 TYR A N 1
ATOM 1748 C CA . TYR A 1 208 ? -20.564 -4.957 25.761 1.00 98.25 208 TYR A CA 1
ATOM 1749 C C . TYR A 1 208 ? -19.465 -5.625 26.597 1.00 98.25 208 TYR A C 1
ATOM 1751 O O . TYR A 1 208 ? -19.594 -5.737 27.812 1.00 98.25 208 TYR A O 1
ATOM 1759 N N . PHE A 1 209 ? -18.366 -6.055 25.972 1.00 98.00 209 PHE A N 1
ATOM 1760 C CA . PHE A 1 209 ? -17.388 -6.931 26.631 1.00 98.00 209 PHE A CA 1
ATOM 1761 C C . PHE A 1 209 ? -16.371 -6.195 27.504 1.00 98.00 209 PHE A C 1
ATOM 1763 O O . PHE A 1 209 ? -15.845 -6.775 28.450 1.00 98.00 209 PHE A O 1
ATOM 1770 N N . TRP A 1 210 ? -16.068 -4.931 27.206 1.00 97.50 210 TRP A N 1
ATOM 1771 C CA . TRP A 1 210 ? -15.131 -4.138 28.011 1.00 97.50 210 TRP A CA 1
ATOM 1772 C C . TRP A 1 210 ? -15.624 -2.717 28.282 1.00 97.50 210 TRP A C 1
ATOM 1774 O O . TRP A 1 210 ? -14.828 -1.834 28.620 1.00 97.50 210 TRP A O 1
ATOM 1784 N N . ASN A 1 211 ? -16.942 -2.508 28.196 1.00 97.38 211 ASN A N 1
ATOM 1785 C CA . ASN A 1 211 ? -17.643 -1.286 28.587 1.00 97.38 211 ASN A CA 1
ATOM 1786 C C . ASN A 1 211 ? -17.059 -0.012 27.946 1.00 97.38 211 ASN A C 1
ATOM 1788 O O . ASN A 1 211 ? -16.788 0.978 28.632 1.00 97.38 211 ASN A O 1
ATOM 1792 N N . GLU A 1 212 ? -16.723 -0.074 26.656 1.00 98.00 212 GLU A N 1
ATOM 1793 C CA . GLU A 1 212 ? -16.313 1.099 25.878 1.00 98.00 212 GLU A CA 1
ATOM 1794 C C . GLU A 1 212 ? -17.499 2.041 25.644 1.00 98.00 212 GLU A C 1
ATOM 1796 O O . GLU A 1 212 ? -18.622 1.595 25.392 1.00 98.00 212 GLU A O 1
ATOM 1801 N N . GLN A 1 213 ? -17.252 3.351 25.662 1.00 97.50 213 GLN A N 1
ATOM 1802 C CA . GLN A 1 213 ? -18.303 4.309 25.333 1.00 97.50 213 GLN A CA 1
ATOM 1803 C C . GLN A 1 213 ? -18.734 4.147 23.873 1.00 97.50 213 GLN A C 1
ATOM 1805 O O . GLN A 1 213 ? -17.900 4.040 22.972 1.00 97.50 213 GLN A O 1
ATOM 1810 N N . PHE A 1 214 ? -20.047 4.190 23.626 1.00 97.50 214 PHE A N 1
ATOM 1811 C CA . PHE A 1 214 ? -20.605 4.036 22.280 1.00 97.50 214 PHE A CA 1
ATOM 1812 C C . PHE A 1 214 ? -19.949 4.977 21.265 1.00 97.50 214 PHE A C 1
ATOM 1814 O O . PHE A 1 214 ? -19.610 4.552 20.166 1.00 97.50 214 PHE A O 1
ATOM 1821 N N . ILE A 1 215 ? -19.707 6.232 21.654 1.00 96.81 215 ILE A N 1
ATOM 1822 C CA . ILE A 1 215 ? -19.103 7.240 20.781 1.00 96.81 215 ILE A CA 1
ATOM 1823 C C . ILE A 1 215 ? -17.673 6.863 20.359 1.00 96.81 215 ILE A C 1
ATOM 1825 O O . ILE A 1 215 ? -17.350 6.913 19.172 1.00 96.81 215 ILE A O 1
ATOM 1829 N N . ASN A 1 216 ? -16.854 6.383 21.300 1.00 96.69 216 ASN A N 1
ATOM 1830 C CA . ASN A 1 216 ? -15.491 5.923 21.034 1.00 96.69 216 ASN A CA 1
ATOM 1831 C C . ASN A 1 216 ? -15.511 4.698 20.126 1.00 96.69 216 ASN A C 1
ATOM 1833 O O . ASN A 1 216 ? -14.789 4.644 19.134 1.00 96.69 216 ASN A O 1
ATOM 1837 N N . SER A 1 217 ? -16.382 3.735 20.431 1.00 97.44 217 SER A N 1
ATOM 1838 C CA . SER A 1 217 ? -16.517 2.507 19.654 1.00 97.44 217 SER A CA 1
ATOM 1839 C C . SER A 1 217 ? -17.000 2.781 18.221 1.00 97.44 217 SER A C 1
ATOM 1841 O O . SER A 1 217 ? -16.424 2.267 17.259 1.00 97.44 217 SER A O 1
ATOM 1843 N N . TRP A 1 218 ? -17.995 3.660 18.054 1.00 97.56 218 TRP A N 1
ATOM 1844 C CA . TRP A 1 218 ? -18.535 4.071 16.756 1.00 97.56 218 TRP A CA 1
ATOM 1845 C C . TRP A 1 218 ? -17.471 4.722 15.873 1.00 97.56 218 TRP A C 1
ATOM 1847 O O . TRP A 1 218 ? -17.233 4.269 14.751 1.00 97.56 218 TRP A O 1
ATOM 1857 N N . TYR A 1 219 ? -16.786 5.750 16.378 1.00 97.50 219 TYR A N 1
ATOM 1858 C CA . TYR A 1 219 ? -15.789 6.469 15.587 1.00 97.50 219 TYR A CA 1
ATOM 1859 C C . TYR A 1 219 ? -14.497 5.673 15.383 1.00 97.50 219 TYR A C 1
ATOM 1861 O O . TYR A 1 219 ? -13.913 5.748 14.303 1.00 97.50 219 TYR A O 1
ATOM 1869 N N . ASN A 1 220 ? -14.096 4.823 16.334 1.00 97.19 220 ASN A N 1
ATOM 1870 C CA . ASN A 1 220 ? -13.034 3.837 16.114 1.00 97.19 220 ASN A CA 1
ATOM 1871 C C . ASN A 1 220 ? -13.399 2.866 14.979 1.00 97.19 220 ASN A C 1
ATOM 1873 O O . ASN A 1 220 ? -12.567 2.533 14.134 1.00 97.19 220 ASN A O 1
ATOM 1877 N N . ASN A 1 221 ? -14.664 2.446 14.907 1.00 97.81 221 ASN A N 1
ATOM 1878 C CA . ASN A 1 221 ? -15.132 1.582 13.836 1.00 97.81 221 ASN A CA 1
ATOM 1879 C C . ASN A 1 221 ? -15.193 2.289 12.468 1.00 97.81 221 ASN A C 1
ATOM 1881 O O . ASN A 1 221 ? -14.874 1.667 11.450 1.00 97.81 221 ASN A O 1
ATOM 1885 N N . LEU A 1 222 ? -15.553 3.579 12.430 1.00 96.81 222 LEU A N 1
ATOM 1886 C CA . LEU A 1 222 ? -15.448 4.399 11.216 1.00 96.81 222 LEU A CA 1
ATOM 1887 C C . LEU A 1 222 ? -13.992 4.559 10.770 1.00 96.81 222 LEU A C 1
ATOM 1889 O O . LEU A 1 222 ? -13.706 4.406 9.582 1.00 96.81 222 LEU A O 1
ATOM 1893 N N . ALA A 1 223 ? -13.069 4.783 11.711 1.00 97.69 223 ALA A N 1
ATOM 1894 C CA . ALA A 1 223 ? -11.637 4.815 11.431 1.00 97.69 223 ALA A CA 1
ATOM 1895 C C . ALA A 1 223 ? -11.161 3.497 10.809 1.00 97.69 223 ALA A C 1
ATOM 1897 O O . ALA A 1 223 ? -10.487 3.515 9.781 1.00 97.69 223 ALA A O 1
ATOM 1898 N N . ARG A 1 224 ? -11.584 2.353 11.364 1.00 97.62 224 ARG A N 1
ATOM 1899 C CA . ARG A 1 224 ? -11.280 1.006 10.848 1.00 97.62 224 ARG A CA 1
ATOM 1900 C C . ARG A 1 224 ? -11.782 0.822 9.422 1.00 97.62 224 ARG A C 1
ATOM 1902 O O . ARG A 1 224 ? -11.036 0.356 8.562 1.00 97.62 224 ARG A O 1
ATOM 1909 N N . TYR A 1 225 ? -13.025 1.215 9.157 1.00 96.88 225 TYR A N 1
ATOM 1910 C CA . TYR A 1 225 ? -13.624 1.116 7.829 1.00 96.88 225 TYR A CA 1
ATOM 1911 C C . TYR A 1 225 ? -12.881 1.978 6.796 1.00 96.88 225 TYR A C 1
ATOM 1913 O O . TYR A 1 225 ? -12.449 1.467 5.763 1.00 96.88 225 TYR A O 1
ATOM 1921 N N . VAL A 1 226 ? -12.653 3.261 7.094 1.00 97.44 226 VAL A N 1
ATOM 1922 C CA . VAL A 1 226 ? -11.937 4.184 6.195 1.00 97.44 226 VAL A CA 1
ATOM 1923 C C . VAL A 1 226 ? -10.488 3.762 5.982 1.00 97.44 226 VAL A C 1
ATOM 1925 O O . VAL A 1 226 ? -9.986 3.865 4.861 1.00 97.44 226 VAL A O 1
ATOM 1928 N N . PHE A 1 227 ? -9.826 3.250 7.020 1.00 95.06 227 PHE A N 1
ATOM 1929 C CA . PHE A 1 227 ? -8.485 2.693 6.905 1.00 95.06 227 PHE A CA 1
ATOM 1930 C C . PHE A 1 227 ? -8.466 1.528 5.906 1.00 95.06 227 PHE A C 1
ATOM 1932 O O . PHE A 1 227 ? -7.712 1.578 4.937 1.00 95.06 227 PHE A O 1
ATOM 1939 N N . CYS A 1 228 ? -9.356 0.539 6.060 1.00 94.06 228 CYS A N 1
ATOM 1940 C CA . CYS A 1 228 ? -9.463 -0.600 5.136 1.00 94.06 228 CYS A CA 1
ATOM 1941 C C . CYS A 1 228 ? -9.722 -0.163 3.683 1.00 94.06 228 CYS A C 1
ATOM 1943 O O . CYS A 1 228 ? -9.111 -0.698 2.751 1.00 94.06 228 CYS A O 1
ATOM 1945 N N . LEU A 1 229 ? -10.610 0.818 3.486 1.00 94.31 229 LEU A N 1
ATOM 1946 C CA . LEU A 1 229 ? -10.909 1.377 2.169 1.00 94.31 229 LEU A CA 1
ATOM 1947 C C . LEU A 1 229 ? -9.670 1.999 1.526 1.00 94.31 229 LEU A C 1
ATOM 1949 O O . LEU A 1 229 ? -9.296 1.599 0.429 1.00 94.31 229 LEU A O 1
ATOM 1953 N N . ASN A 1 230 ? -8.998 2.919 2.222 1.00 95.88 230 ASN A N 1
ATOM 1954 C CA . ASN A 1 230 ? -7.827 3.607 1.681 1.00 95.88 230 ASN A CA 1
ATOM 1955 C C . ASN A 1 230 ? -6.681 2.632 1.393 1.00 95.88 230 ASN A C 1
ATOM 1957 O O . ASN A 1 230 ? -6.018 2.772 0.368 1.00 95.88 230 ASN A O 1
ATOM 1961 N N . MET A 1 231 ? -6.478 1.614 2.240 1.00 91.19 231 MET A N 1
ATOM 1962 C CA . MET A 1 231 ? -5.499 0.559 1.962 1.00 91.19 231 MET A CA 1
ATOM 1963 C C . MET A 1 231 ? -5.839 -0.162 0.655 1.00 91.19 231 MET A C 1
ATOM 1965 O O . MET A 1 231 ? -4.993 -0.259 -0.227 1.00 91.19 231 MET A O 1
ATOM 1969 N N . THR A 1 232 ? -7.092 -0.575 0.466 1.00 92.44 232 THR A N 1
ATOM 1970 C CA . THR A 1 232 ? -7.502 -1.252 -0.775 1.00 92.44 232 THR A CA 1
ATOM 1971 C C . THR A 1 232 ? -7.376 -0.336 -1.995 1.00 92.44 232 THR A C 1
ATOM 1973 O O . THR A 1 232 ? -6.865 -0.734 -3.036 1.00 92.44 232 THR A O 1
ATOM 1976 N N . TRP A 1 233 ? -7.773 0.928 -1.868 1.00 96.00 233 TRP A N 1
ATOM 1977 C CA . TRP A 1 233 ? -7.724 1.905 -2.953 1.00 96.00 233 TRP A CA 1
ATOM 1978 C C . TRP A 1 233 ? -6.305 2.313 -3.357 1.00 96.00 233 TRP A C 1
ATOM 1980 O O . TRP A 1 233 ? -6.110 2.791 -4.474 1.00 96.00 233 TRP A O 1
ATOM 1990 N N . LEU A 1 234 ? -5.302 2.134 -2.488 1.00 94.38 234 LEU A N 1
ATOM 1991 C CA . LEU A 1 234 ? -3.895 2.308 -2.866 1.00 94.38 234 LEU A CA 1
ATOM 1992 C C . LEU A 1 234 ? -3.450 1.289 -3.921 1.00 94.38 234 LEU A C 1
ATOM 1994 O O . LEU A 1 234 ? -2.555 1.601 -4.703 1.00 94.38 234 LEU A O 1
ATOM 1998 N N . VAL A 1 235 ? -4.069 0.106 -3.978 1.00 94.44 235 VAL A N 1
ATOM 1999 C CA . VAL A 1 235 ? -3.791 -0.880 -5.033 1.00 94.44 235 VAL A CA 1
ATOM 2000 C C . VAL A 1 235 ? -4.227 -0.320 -6.387 1.00 94.44 235 VAL A C 1
ATOM 2002 O O . VAL A 1 235 ? -3.431 -0.274 -7.316 1.00 94.44 235 VAL A O 1
ATOM 2005 N N . ASN A 1 236 ? -5.437 0.236 -6.466 1.00 92.19 236 ASN A N 1
ATOM 2006 C CA . ASN A 1 236 ? -5.974 0.806 -7.705 1.00 92.19 236 ASN A CA 1
ATOM 2007 C C . ASN A 1 236 ? -5.207 2.056 -8.165 1.00 92.19 236 ASN A C 1
ATOM 2009 O O . ASN A 1 236 ? -5.093 2.310 -9.361 1.00 92.19 236 ASN A O 1
ATOM 2013 N N . SER A 1 237 ? -4.706 2.861 -7.223 1.00 92.19 237 SER A N 1
ATOM 2014 C CA . SER A 1 237 ? -4.043 4.128 -7.531 1.00 92.19 237 SER A CA 1
ATOM 2015 C C . SER A 1 237 ? -2.518 4.024 -7.489 1.00 92.19 237 SER A C 1
ATOM 2017 O O . SER A 1 237 ? -1.859 4.025 -8.528 1.00 92.19 237 SER A O 1
ATOM 2019 N N . ALA A 1 238 ? -1.926 3.909 -6.302 1.00 90.19 238 ALA A N 1
ATOM 2020 C CA . ALA A 1 238 ? -0.478 3.906 -6.132 1.00 90.19 238 ALA A CA 1
ATOM 2021 C C . ALA A 1 238 ? 0.188 2.731 -6.862 1.00 90.19 238 ALA A C 1
ATOM 2023 O O . ALA A 1 238 ? 1.191 2.950 -7.540 1.00 90.19 238 ALA A O 1
ATOM 2024 N N . ALA A 1 239 ? -0.386 1.524 -6.802 1.00 90.81 239 ALA A N 1
ATOM 2025 C CA . ALA A 1 239 ? 0.196 0.360 -7.471 1.00 90.81 239 ALA A CA 1
ATOM 2026 C C . ALA A 1 239 ? 0.001 0.354 -9.000 1.00 90.81 239 ALA A C 1
ATOM 2028 O O . ALA A 1 239 ? 0.618 -0.464 -9.671 1.00 90.81 239 ALA A O 1
ATOM 2029 N N . HIS A 1 240 ? -0.748 1.298 -9.580 1.00 91.31 240 HIS A N 1
ATOM 2030 C CA . HIS A 1 240 ? -0.794 1.540 -11.033 1.00 91.31 240 HIS A CA 1
ATOM 2031 C C . HIS A 1 240 ? 0.107 2.693 -11.500 1.00 91.31 240 HIS A C 1
ATOM 2033 O O . HIS A 1 240 ? 0.332 2.863 -12.699 1.00 91.31 240 HIS A O 1
ATOM 2039 N N . MET A 1 241 ? 0.623 3.508 -10.578 1.00 87.62 241 MET A N 1
ATOM 2040 C CA . MET A 1 241 ? 1.332 4.746 -10.917 1.00 87.62 241 MET A CA 1
ATOM 2041 C C . MET A 1 241 ? 2.799 4.731 -10.491 1.00 87.62 241 MET A C 1
ATOM 2043 O O . MET A 1 241 ? 3.651 5.220 -11.235 1.00 87.62 241 MET A O 1
ATOM 2047 N N . TRP A 1 242 ? 3.104 4.177 -9.316 1.00 88.62 242 TRP A N 1
ATOM 2048 C CA . TRP A 1 242 ? 4.411 4.312 -8.678 1.00 88.62 242 TRP A CA 1
ATOM 2049 C C . TRP A 1 242 ? 4.974 2.963 -8.246 1.00 88.62 242 TRP A C 1
ATOM 2051 O O . TRP A 1 242 ? 4.541 2.377 -7.254 1.00 88.62 242 TRP A O 1
ATOM 2061 N N . GLY A 1 243 ? 6.012 2.523 -8.953 1.00 87.00 243 GLY A N 1
ATOM 2062 C CA . GLY A 1 243 ? 6.738 1.300 -8.646 1.00 87.00 243 GLY A CA 1
ATOM 2063 C C . GLY A 1 243 ? 7.520 0.784 -9.848 1.00 87.00 243 GLY A C 1
ATOM 2064 O O . GLY A 1 243 ? 7.639 1.454 -10.876 1.00 87.00 243 GLY A O 1
ATOM 2065 N N . MET A 1 244 ? 8.057 -0.426 -9.717 1.00 85.75 244 MET A N 1
ATOM 2066 C CA . MET A 1 244 ? 8.820 -1.084 -10.783 1.00 85.75 244 MET A CA 1
ATOM 2067 C C . MET A 1 244 ? 7.910 -1.917 -11.692 1.00 85.75 244 MET A C 1
ATOM 2069 O O . MET A 1 244 ? 6.857 -2.374 -11.266 1.00 85.75 244 MET A O 1
ATOM 2073 N N . ARG A 1 245 ? 8.334 -2.181 -12.933 1.00 89.88 245 ARG A N 1
ATOM 2074 C CA . ARG A 1 245 ? 7.616 -3.067 -13.873 1.00 89.88 245 ARG A CA 1
ATOM 2075 C C . ARG A 1 245 ? 8.500 -4.216 -14.379 1.00 89.88 245 ARG A C 1
ATOM 2077 O O . ARG A 1 245 ? 8.818 -4.268 -15.567 1.00 89.88 245 ARG A O 1
ATOM 2084 N N . PRO A 1 246 ? 8.968 -5.109 -13.489 1.00 86.25 246 PRO A N 1
ATOM 2085 C CA . PRO A 1 246 ? 9.956 -6.121 -13.850 1.00 86.25 246 PRO A CA 1
ATOM 2086 C C . PRO A 1 246 ? 9.413 -7.219 -14.777 1.00 86.25 246 PRO A C 1
ATOM 2088 O O . PRO A 1 246 ? 10.220 -7.862 -15.442 1.00 86.25 246 PRO A O 1
ATOM 2091 N N . TYR A 1 247 ? 8.094 -7.429 -14.866 1.00 89.00 247 TYR A N 1
ATOM 2092 C CA . TYR A 1 247 ? 7.488 -8.507 -15.662 1.00 89.00 247 TYR A CA 1
ATOM 2093 C C . TYR A 1 247 ? 6.921 -8.018 -16.996 1.00 89.00 247 TYR A C 1
ATOM 2095 O O . TYR A 1 247 ? 7.100 -8.676 -18.025 1.00 89.00 247 TYR A O 1
ATOM 2103 N N . ASP A 1 248 ? 6.245 -6.868 -16.999 1.00 91.75 248 ASP A N 1
ATOM 2104 C CA . ASP A 1 248 ? 5.726 -6.253 -18.220 1.00 91.75 248 ASP A CA 1
ATOM 2105 C C . ASP A 1 248 ? 5.678 -4.725 -18.120 1.00 91.75 248 ASP A C 1
ATOM 2107 O O . ASP A 1 248 ? 4.942 -4.169 -17.305 1.00 91.75 248 ASP A O 1
ATOM 2111 N N . VAL A 1 249 ? 6.456 -4.043 -18.962 1.00 90.94 249 VAL A N 1
ATOM 2112 C CA . VAL A 1 249 ? 6.487 -2.573 -19.051 1.00 90.94 249 VAL A CA 1
ATOM 2113 C C . VAL A 1 249 ? 5.319 -1.970 -19.822 1.00 90.94 249 VAL A C 1
ATOM 2115 O O . VAL A 1 249 ? 5.113 -0.761 -19.748 1.00 90.94 249 VAL A O 1
ATOM 2118 N N . ASN A 1 250 ? 4.570 -2.779 -20.572 1.00 91.44 250 ASN A N 1
ATOM 2119 C CA . ASN A 1 250 ? 3.519 -2.298 -21.470 1.00 91.44 250 ASN A CA 1
ATOM 2120 C C . ASN A 1 250 ? 2.170 -2.088 -20.763 1.00 91.44 250 ASN A C 1
ATOM 2122 O O . ASN A 1 250 ? 1.219 -1.625 -21.390 1.00 91.44 250 ASN A O 1
ATOM 2126 N N . ILE A 1 251 ? 2.078 -2.424 -19.474 1.00 91.56 251 ILE A N 1
ATOM 2127 C CA . ILE A 1 251 ? 0.875 -2.278 -18.646 1.00 91.56 251 ILE A CA 1
ATOM 2128 C C . ILE A 1 251 ? 1.106 -1.246 -17.528 1.00 91.56 251 ILE A C 1
ATOM 2130 O O . ILE A 1 251 ? 2.231 -1.076 -17.055 1.00 91.56 251 ILE A O 1
ATOM 2134 N N . GLY A 1 252 ? 0.048 -0.560 -17.080 1.00 87.69 252 GLY A N 1
ATOM 2135 C CA . GLY A 1 252 ? 0.104 0.396 -15.966 1.00 87.69 252 GLY A CA 1
ATOM 2136 C C . GLY A 1 252 ? 0.591 -0.169 -14.618 1.00 87.69 252 GLY A C 1
ATOM 2137 O O . GLY A 1 252 ? 1.464 0.464 -14.020 1.00 87.69 252 GLY A O 1
ATOM 2138 N N . PRO A 1 253 ? 0.116 -1.342 -14.149 1.00 93.31 253 PRO A N 1
ATOM 2139 C CA . PRO A 1 253 ? 0.465 -1.943 -12.858 1.00 93.31 253 PRO A CA 1
ATOM 2140 C C . PRO A 1 253 ? 1.965 -2.013 -12.557 1.00 93.31 253 PRO A C 1
ATOM 2142 O O . PRO A 1 253 ? 2.782 -2.306 -13.432 1.00 93.31 253 PRO A O 1
ATOM 2145 N N . THR A 1 254 ? 2.317 -1.801 -11.293 1.00 91.88 254 THR A N 1
ATOM 2146 C CA . THR A 1 254 ? 3.683 -1.698 -10.769 1.00 91.88 254 THR A CA 1
ATOM 2147 C C . THR A 1 254 ? 3.866 -2.524 -9.495 1.00 91.88 254 THR A C 1
ATOM 2149 O O . THR A 1 254 ? 2.936 -2.716 -8.719 1.00 91.88 254 THR A O 1
ATOM 2152 N N . GLU A 1 255 ? 5.090 -2.979 -9.248 1.00 87.69 255 GLU A N 1
ATOM 2153 C CA . GLU A 1 255 ? 5.519 -3.530 -7.965 1.00 87.69 255 GLU A CA 1
ATOM 2154 C C . GLU A 1 255 ? 5.784 -2.396 -6.970 1.00 87.69 255 GLU A C 1
ATOM 2156 O O . GLU A 1 255 ? 6.673 -1.563 -7.187 1.00 87.69 255 GLU A O 1
ATOM 2161 N N . ASN A 1 256 ? 5.057 -2.397 -5.854 1.00 86.81 256 ASN A N 1
ATOM 2162 C CA . ASN A 1 256 ? 5.178 -1.419 -4.784 1.00 86.81 256 ASN A CA 1
ATOM 2163 C C . ASN A 1 256 ? 5.225 -2.109 -3.409 1.00 86.81 256 ASN A C 1
ATOM 2165 O O . ASN A 1 256 ? 4.216 -2.584 -2.882 1.00 86.81 256 ASN A O 1
ATOM 2169 N N . LEU A 1 257 ? 6.415 -2.123 -2.799 1.00 84.31 257 LEU A N 1
ATOM 2170 C CA . LEU A 1 257 ? 6.667 -2.779 -1.512 1.00 84.31 257 LEU A CA 1
ATOM 2171 C C . LEU A 1 257 ? 5.807 -2.209 -0.373 1.00 84.31 257 LEU A C 1
ATOM 2173 O O . LEU A 1 257 ? 5.321 -2.965 0.465 1.00 84.31 257 LEU A O 1
ATOM 2177 N N . ILE A 1 258 ? 5.610 -0.887 -0.342 1.00 84.00 258 ILE A N 1
ATOM 2178 C CA . ILE A 1 258 ? 4.838 -0.221 0.716 1.00 84.00 258 ILE A CA 1
ATOM 2179 C C . ILE A 1 258 ? 3.376 -0.639 0.624 1.00 84.00 258 ILE A C 1
ATOM 2181 O O . ILE A 1 258 ? 2.791 -1.032 1.630 1.00 84.00 258 ILE A O 1
ATOM 2185 N N . VAL A 1 259 ? 2.804 -0.608 -0.584 1.00 85.88 259 VAL A N 1
ATOM 2186 C CA . VAL A 1 259 ? 1.437 -1.096 -0.808 1.00 85.88 259 VAL A CA 1
ATOM 2187 C C . VAL A 1 259 ? 1.341 -2.571 -0.421 1.00 85.88 259 VAL A C 1
ATOM 2189 O O . VAL A 1 259 ? 0.382 -2.961 0.231 1.00 85.88 259 VAL A O 1
ATOM 2192 N N . SER A 1 260 ? 2.358 -3.388 -0.706 1.00 87.06 260 SER A N 1
ATOM 2193 C CA . SER A 1 260 ? 2.333 -4.803 -0.322 1.00 87.06 260 SER A CA 1
ATOM 2194 C C . SER A 1 260 ? 2.276 -4.998 1.192 1.00 87.06 260 SER A C 1
ATOM 2196 O O . SER A 1 260 ? 1.501 -5.819 1.674 1.00 87.06 260 SER A O 1
ATOM 2198 N N . MET A 1 261 ? 3.047 -4.224 1.958 1.00 85.06 261 MET A N 1
ATOM 2199 C CA . MET A 1 261 ? 3.002 -4.281 3.423 1.00 85.06 261 MET A CA 1
ATOM 2200 C C . MET A 1 261 ? 1.659 -3.793 3.980 1.00 85.06 261 MET A C 1
ATOM 2202 O O . MET A 1 261 ? 1.116 -4.406 4.896 1.00 85.06 261 MET A O 1
ATOM 2206 N N . LEU A 1 262 ? 1.117 -2.709 3.419 1.00 83.31 262 LEU A N 1
ATOM 2207 C CA . LEU A 1 262 ? -0.132 -2.094 3.870 1.00 83.31 262 LEU A CA 1
ATOM 2208 C C . LEU A 1 262 ? -1.381 -2.914 3.513 1.00 83.31 262 LEU A C 1
ATOM 2210 O O . LEU A 1 262 ? -2.341 -2.934 4.278 1.00 83.31 262 LEU A O 1
ATOM 2214 N N . VAL A 1 263 ? -1.361 -3.607 2.373 1.00 90.19 263 VAL A N 1
ATOM 2215 C CA . VAL A 1 263 ? -2.495 -4.372 1.827 1.00 90.19 263 VAL A CA 1
ATOM 2216 C C . VAL A 1 263 ? -2.193 -5.871 1.832 1.00 90.19 263 VAL A C 1
ATOM 2218 O O . VAL A 1 263 ? -2.580 -6.613 0.938 1.00 90.19 263 VAL A O 1
ATOM 2221 N N . CYS A 1 264 ? -1.449 -6.328 2.841 1.00 90.81 264 CYS A N 1
ATOM 2222 C CA . CYS A 1 264 ? -1.216 -7.744 3.136 1.00 90.81 264 CYS A CA 1
ATOM 2223 C C . CYS A 1 264 ? -0.730 -8.613 1.950 1.00 90.81 264 CYS A C 1
ATOM 2225 O O . CYS A 1 264 ? -0.978 -9.820 1.957 1.00 90.81 264 CYS A O 1
ATOM 2227 N N . GLY A 1 265 ? -0.031 -8.053 0.958 1.00 89.25 265 GLY A N 1
ATOM 2228 C CA . GLY A 1 265 ? 0.482 -8.782 -0.210 1.00 89.25 265 GLY A CA 1
ATOM 2229 C C . GLY A 1 265 ? 0.100 -8.234 -1.580 1.00 89.25 265 GLY A C 1
ATOM 2230 O O . GLY A 1 265 ? 0.727 -8.623 -2.559 1.00 89.25 265 GLY A O 1
ATOM 2231 N N . GLU A 1 266 ? -0.876 -7.329 -1.672 1.00 93.06 266 GLU A N 1
ATOM 2232 C CA . GLU A 1 266 ? -1.448 -6.926 -2.973 1.00 93.06 266 GLU A CA 1
ATOM 2233 C C . GLU A 1 266 ? -0.666 -5.831 -3.721 1.00 93.06 266 GLU A C 1
ATOM 2235 O O . GLU A 1 266 ? -1.099 -5.341 -4.763 1.00 93.06 266 GLU A O 1
ATOM 2240 N N . GLY A 1 267 ? 0.503 -5.435 -3.208 1.00 89.75 267 GLY A N 1
ATOM 2241 C CA . GLY A 1 267 ? 1.357 -4.419 -3.833 1.00 89.75 267 GLY A CA 1
ATOM 2242 C C . GLY A 1 267 ? 2.270 -4.946 -4.937 1.00 89.75 267 GLY A C 1
ATOM 2243 O O . GLY A 1 267 ? 2.867 -4.148 -5.657 1.00 89.75 267 GLY A O 1
ATOM 2244 N N . TRP A 1 268 ? 2.380 -6.264 -5.105 1.00 93.31 268 TRP A N 1
ATOM 2245 C CA . TRP A 1 268 ? 3.122 -6.906 -6.197 1.00 93.31 268 TRP A CA 1
ATOM 2246 C C . TRP A 1 268 ? 2.287 -6.928 -7.490 1.00 93.31 268 TRP A C 1
ATOM 2248 O O . TRP A 1 268 ? 1.934 -7.968 -8.049 1.00 93.31 268 TRP A O 1
ATOM 2258 N N . HIS A 1 269 ? 1.870 -5.735 -7.915 1.00 94.81 269 HIS A N 1
ATOM 2259 C CA . HIS A 1 269 ? 0.747 -5.570 -8.829 1.00 94.81 269 HIS A CA 1
ATOM 2260 C C . HIS A 1 269 ? 1.122 -5.766 -10.306 1.00 94.81 269 HIS A C 1
ATOM 2262 O O . HIS A 1 269 ? 0.277 -6.173 -11.104 1.00 94.81 269 HIS A O 1
ATOM 2268 N N . ASN A 1 270 ? 2.389 -5.554 -10.687 1.00 95.50 270 ASN A N 1
ATOM 2269 C CA . ASN A 1 270 ? 2.868 -5.883 -12.033 1.00 95.50 270 ASN A CA 1
ATOM 2270 C C . ASN A 1 270 ? 2.891 -7.403 -12.236 1.00 95.50 270 ASN A C 1
ATOM 2272 O O . ASN A 1 270 ? 2.427 -7.879 -13.268 1.00 95.50 270 ASN A O 1
ATOM 2276 N N . TYR A 1 271 ? 3.362 -8.166 -11.243 1.00 95.50 271 TYR A N 1
ATOM 2277 C CA . TYR A 1 271 ? 3.301 -9.628 -11.256 1.00 95.50 271 TYR A CA 1
ATOM 2278 C C . TYR A 1 271 ? 1.855 -10.097 -11.349 1.00 95.50 271 TYR A C 1
ATOM 2280 O O . TYR A 1 271 ? 1.510 -10.888 -12.226 1.00 95.50 271 TYR A O 1
ATOM 2288 N N . HIS A 1 272 ? 1.005 -9.572 -10.469 1.00 97.44 272 HIS A N 1
ATOM 2289 C CA . HIS A 1 272 ? -0.390 -9.965 -10.379 1.00 97.44 272 HIS A CA 1
ATOM 2290 C C . HIS A 1 272 ? -1.151 -9.761 -11.697 1.00 97.44 272 HIS A C 1
ATOM 2292 O O . HIS A 1 272 ? -1.850 -10.663 -12.148 1.00 97.44 272 HIS A O 1
ATOM 2298 N N . HIS A 1 273 ? -0.989 -8.619 -12.370 1.00 97.06 273 HIS A N 1
ATOM 2299 C CA . HIS A 1 273 ? -1.654 -8.390 -13.659 1.00 97.06 273 HIS A CA 1
ATOM 2300 C C . HIS A 1 273 ? -1.110 -9.253 -14.798 1.00 97.06 273 HIS A C 1
ATOM 2302 O O . HIS A 1 273 ? -1.839 -9.558 -15.740 1.00 97.06 273 HIS A O 1
ATOM 2308 N N . VAL A 1 274 ? 0.150 -9.676 -14.714 1.00 96.25 274 VAL A N 1
ATOM 2309 C CA . VAL A 1 274 ? 0.759 -10.582 -15.695 1.00 96.25 274 VAL A CA 1
ATOM 2310 C C . VAL A 1 274 ? 0.336 -12.035 -15.460 1.00 96.25 274 VAL A C 1
ATOM 2312 O O . VAL A 1 274 ? 0.110 -12.769 -16.425 1.00 96.25 274 VAL A O 1
ATOM 2315 N N . PHE A 1 275 ? 0.201 -12.442 -14.197 1.00 97.12 275 PHE A N 1
ATOM 2316 C CA . PHE A 1 275 ? -0.157 -13.795 -13.778 1.00 97.12 275 PHE A CA 1
ATOM 2317 C C . PHE A 1 275 ? -1.328 -13.794 -12.780 1.00 97.12 275 PHE A C 1
ATOM 2319 O O . PHE A 1 275 ? -1.173 -14.193 -11.623 1.00 97.12 275 PHE A O 1
ATOM 2326 N N . PRO A 1 276 ? -2.533 -13.384 -13.211 1.00 95.94 276 PRO A N 1
ATOM 2327 C CA . PRO A 1 276 ? -3.656 -13.153 -12.303 1.00 95.94 276 PRO A CA 1
ATOM 2328 C C . PRO A 1 276 ? -4.154 -14.415 -11.593 1.00 95.94 276 PRO A C 1
ATOM 2330 O O . PRO A 1 276 ? -4.824 -14.313 -10.575 1.00 95.94 276 PRO A O 1
ATOM 2333 N N . TRP A 1 277 ? -3.843 -15.607 -12.110 1.00 95.44 277 TRP A N 1
ATOM 2334 C CA . TRP A 1 277 ? -4.252 -16.891 -11.531 1.00 95.44 277 TRP A CA 1
ATOM 2335 C C . TRP A 1 277 ? -3.299 -17.433 -10.456 1.00 95.44 277 TRP A C 1
ATOM 2337 O O . TRP A 1 277 ? -3.576 -18.503 -9.916 1.00 95.44 277 TRP A O 1
ATOM 2347 N N . ASP A 1 278 ? -2.182 -16.760 -10.168 1.00 97.50 278 ASP A N 1
ATOM 2348 C CA . ASP A 1 278 ? -1.256 -17.172 -9.112 1.00 97.50 278 ASP A CA 1
ATOM 2349 C C . ASP A 1 278 ? -1.841 -16.866 -7.724 1.00 97.50 278 ASP A C 1
ATOM 2351 O O . ASP A 1 278 ? -2.180 -15.719 -7.422 1.00 97.50 278 ASP A O 1
ATOM 2355 N N . TYR A 1 279 ? -1.945 -17.872 -6.853 1.00 97.44 279 TYR A N 1
ATOM 2356 C CA . TYR A 1 279 ? -2.548 -17.721 -5.525 1.00 97.44 279 TYR A CA 1
ATOM 2357 C C . TYR A 1 279 ? -1.729 -16.830 -4.594 1.00 97.44 279 TYR A C 1
ATOM 2359 O O . TYR A 1 279 ? -2.278 -16.274 -3.641 1.00 97.44 279 TYR A O 1
ATOM 2367 N N . LYS A 1 280 ? -0.426 -16.683 -4.848 1.00 95.06 280 LYS A N 1
ATOM 2368 C CA . LYS A 1 280 ? 0.441 -15.801 -4.072 1.00 95.06 280 LYS A CA 1
ATOM 2369 C C . LYS A 1 280 ? 0.274 -14.350 -4.503 1.00 95.06 280 LYS A C 1
ATOM 2371 O O . LYS A 1 280 ? 0.622 -13.470 -3.723 1.00 95.06 280 LYS A O 1
ATOM 2376 N N . ALA A 1 281 ? -0.226 -14.104 -5.719 1.00 93.12 281 ALA A N 1
ATOM 2377 C CA . ALA A 1 281 ? -0.245 -12.795 -6.378 1.00 93.12 281 ALA A CA 1
ATOM 2378 C C . ALA A 1 281 ? 1.134 -12.101 -6.418 1.00 93.12 281 ALA A C 1
ATOM 2380 O O . ALA A 1 281 ? 1.223 -10.898 -6.636 1.00 93.12 281 ALA A O 1
ATOM 2381 N N . ALA A 1 282 ? 2.214 -12.855 -6.201 1.00 90.06 282 ALA A N 1
ATOM 2382 C CA . ALA A 1 282 ? 3.559 -12.333 -6.042 1.00 90.06 282 ALA A CA 1
ATOM 2383 C C . ALA A 1 282 ? 4.600 -13.428 -6.275 1.00 90.06 282 ALA A C 1
ATOM 2385 O O . ALA A 1 282 ? 4.443 -14.552 -5.797 1.00 90.06 282 ALA A O 1
ATOM 2386 N N . GLU A 1 283 ? 5.713 -13.064 -6.906 1.00 84.62 283 GLU A N 1
ATOM 2387 C CA . GLU A 1 283 ? 6.944 -13.858 -6.850 1.00 84.62 283 GLU A CA 1
ATOM 2388 C C . GLU A 1 283 ? 7.779 -13.517 -5.601 1.00 84.62 283 GLU A C 1
ATOM 2390 O O . GLU A 1 283 ? 8.418 -14.385 -5.008 1.00 84.62 283 GLU A O 1
ATOM 2395 N N . LEU A 1 284 ? 7.792 -12.240 -5.201 1.00 67.56 284 LEU A N 1
ATOM 2396 C CA . LEU A 1 284 ? 8.728 -11.694 -4.218 1.00 67.56 284 LEU A CA 1
ATOM 2397 C C . LEU A 1 284 ? 8.140 -11.593 -2.805 1.00 67.56 284 LEU A C 1
ATOM 2399 O O . LEU A 1 284 ? 6.931 -11.575 -2.584 1.00 67.56 284 LEU A O 1
ATOM 2403 N N . GLY A 1 285 ? 9.043 -11.464 -1.827 1.00 61.88 285 GLY A N 1
ATOM 2404 C CA . GLY A 1 285 ? 8.728 -10.881 -0.524 1.00 61.88 285 GLY A CA 1
ATOM 2405 C C . GLY A 1 285 ? 8.200 -11.827 0.564 1.00 61.88 285 GLY A C 1
ATOM 2406 O O . GLY A 1 285 ? 8.147 -11.415 1.729 1.00 61.88 285 GLY A O 1
ATOM 2407 N N . GLY A 1 286 ? 7.879 -13.082 0.227 1.00 81.94 286 GLY A N 1
ATOM 2408 C CA . GLY A 1 286 ? 7.479 -14.128 1.181 1.00 81.94 286 GLY A CA 1
ATOM 2409 C C . GLY A 1 286 ? 6.371 -13.691 2.153 1.00 81.94 286 GLY A C 1
ATOM 2410 O O . GLY A 1 286 ? 5.630 -12.747 1.895 1.00 81.94 286 GLY A O 1
ATOM 2411 N N . TYR A 1 287 ? 6.269 -14.334 3.320 1.00 86.75 287 TYR A N 1
ATOM 2412 C CA . TYR A 1 287 ? 5.210 -14.010 4.291 1.00 86.75 287 TYR A CA 1
ATOM 2413 C C . TYR A 1 287 ? 5.345 -12.627 4.937 1.00 86.75 287 TYR A C 1
ATOM 2415 O O . TYR A 1 287 ? 4.338 -12.024 5.294 1.00 86.75 287 TYR A O 1
ATOM 2423 N N . LYS A 1 288 ? 6.563 -12.074 5.034 1.00 81.06 288 LYS A N 1
ATOM 2424 C CA . LYS A 1 288 ? 6.802 -10.756 5.659 1.00 81.06 288 LYS A CA 1
ATOM 2425 C C . LYS A 1 288 ? 6.102 -9.607 4.937 1.00 81.06 288 LYS A C 1
ATOM 2427 O O . LYS A 1 288 ? 5.820 -8.586 5.548 1.00 81.06 288 LYS A O 1
ATOM 2432 N N . THR A 1 289 ? 5.863 -9.758 3.639 1.00 84.62 289 THR A N 1
ATOM 2433 C CA . THR A 1 289 ? 5.233 -8.721 2.809 1.00 84.62 289 THR A CA 1
ATOM 2434 C C . THR A 1 289 ? 3.959 -9.215 2.136 1.00 84.62 289 THR A C 1
ATOM 2436 O O . THR A 1 289 ? 3.360 -8.469 1.370 1.00 84.62 289 THR A O 1
ATOM 2439 N N . ASN A 1 290 ? 3.538 -10.451 2.428 1.00 92.50 290 ASN A N 1
ATOM 2440 C CA . ASN A 1 290 ? 2.368 -11.101 1.852 1.00 92.50 290 ASN A CA 1
ATOM 2441 C C . ASN A 1 290 ? 1.695 -12.017 2.885 1.00 92.50 290 ASN A C 1
ATOM 2443 O O . ASN A 1 290 ? 1.745 -13.248 2.811 1.00 92.50 290 ASN A O 1
ATOM 2447 N N . LEU A 1 291 ? 1.079 -11.382 3.883 1.00 93.69 291 LEU A N 1
ATOM 2448 C CA . LEU A 1 291 ? 0.347 -12.064 4.953 1.00 93.69 291 LEU A CA 1
ATOM 2449 C C . LEU A 1 291 ? -0.863 -12.844 4.424 1.00 93.69 291 LEU A C 1
ATOM 2451 O O . LEU A 1 291 ? -1.237 -13.852 5.014 1.00 93.69 291 LEU A O 1
ATOM 2455 N N . THR A 1 292 ? -1.436 -12.424 3.294 1.00 97.06 292 THR A N 1
ATOM 2456 C CA . THR A 1 292 ? -2.527 -13.148 2.630 1.00 97.06 292 THR A CA 1
ATOM 2457 C C . THR A 1 292 ? -2.081 -14.540 2.197 1.00 97.06 292 THR A C 1
ATOM 2459 O O . THR A 1 292 ? -2.780 -15.516 2.457 1.00 97.06 292 THR A O 1
ATOM 2462 N N . THR A 1 293 ? -0.895 -14.664 1.595 1.00 96.69 293 THR A N 1
ATOM 2463 C CA . THR A 1 293 ? -0.337 -15.975 1.234 1.00 96.69 293 THR A CA 1
ATOM 2464 C C . THR A 1 293 ? -0.094 -16.831 2.475 1.00 96.69 293 THR A C 1
ATOM 2466 O O . THR A 1 293 ? -0.470 -17.997 2.476 1.00 96.69 293 THR A O 1
ATOM 2469 N N . ALA A 1 294 ? 0.443 -16.251 3.555 1.00 96.56 294 ALA A N 1
ATOM 2470 C CA . ALA A 1 294 ? 0.636 -16.971 4.818 1.00 96.56 294 ALA A CA 1
ATOM 2471 C C . ALA A 1 294 ? -0.690 -17.504 5.391 1.00 96.56 294 ALA A C 1
ATOM 2473 O O . ALA A 1 294 ? -0.765 -18.646 5.838 1.00 96.56 294 ALA A O 1
ATOM 2474 N N . PHE A 1 295 ? -1.752 -16.696 5.338 1.00 97.62 295 PHE A N 1
ATOM 2475 C CA . PHE A 1 295 ? -3.091 -17.094 5.765 1.00 97.62 295 PHE A CA 1
ATOM 2476 C C . PHE A 1 295 ? -3.667 -18.225 4.900 1.00 97.62 295 PHE A C 1
ATOM 2478 O O . PHE A 1 295 ? -4.215 -19.189 5.437 1.00 97.62 295 PHE A O 1
ATOM 2485 N N . ILE A 1 296 ? -3.528 -18.139 3.571 1.00 98.25 296 ILE A N 1
ATOM 2486 C CA . ILE A 1 296 ? -3.998 -19.187 2.651 1.00 98.25 296 ILE A CA 1
ATOM 2487 C C . ILE A 1 296 ? -3.219 -20.489 2.880 1.00 98.25 296 ILE A C 1
ATOM 2489 O O . ILE A 1 296 ? -3.839 -21.546 2.970 1.00 98.25 296 ILE A O 1
ATOM 2493 N N . ASP A 1 297 ? -1.895 -20.421 3.034 1.00 97.69 297 ASP A N 1
ATOM 2494 C CA . ASP A 1 297 ? -1.049 -21.591 3.291 1.00 97.69 297 ASP A CA 1
ATOM 2495 C C . ASP A 1 297 ? -1.384 -22.242 4.642 1.00 97.69 297 ASP A C 1
ATOM 2497 O O . ASP A 1 297 ? -1.486 -23.464 4.733 1.00 97.69 297 ASP A O 1
ATOM 2501 N N . PHE A 1 298 ? -1.657 -21.446 5.682 1.00 97.62 298 PHE A N 1
ATOM 2502 C CA . PHE A 1 298 ? -2.165 -21.956 6.959 1.00 97.62 298 PHE A CA 1
ATOM 2503 C C . PHE A 1 298 ? -3.524 -22.654 6.798 1.00 97.62 298 PHE A C 1
ATOM 2505 O O . PHE A 1 298 ? -3.738 -23.751 7.313 1.00 97.62 298 PHE A O 1
ATOM 2512 N N . CYS A 1 299 ? -4.444 -22.074 6.026 1.00 97.81 299 CYS A N 1
ATOM 2513 C CA . CYS A 1 299 ? -5.719 -22.721 5.725 1.00 97.81 299 CYS A CA 1
ATOM 2514 C C . CYS A 1 299 ? -5.543 -24.005 4.899 1.00 97.81 299 CYS A C 1
ATOM 2516 O O . CYS A 1 299 ? -6.338 -24.937 5.038 1.00 97.81 299 CYS A O 1
ATOM 2518 N N . ALA A 1 300 ? -4.524 -24.071 4.041 1.00 97.88 300 ALA A N 1
ATOM 2519 C CA . ALA A 1 300 ? -4.188 -25.269 3.284 1.00 97.88 300 ALA A CA 1
ATOM 2520 C C . ALA A 1 300 ? -3.619 -26.365 4.188 1.00 97.88 300 ALA A C 1
ATOM 2522 O O . ALA A 1 300 ? -4.026 -27.519 4.069 1.00 97.88 300 ALA A O 1
ATOM 2523 N N . LEU A 1 301 ? -2.777 -25.993 5.158 1.00 97.75 301 LEU A N 1
ATOM 2524 C CA . LEU A 1 301 ? -2.282 -26.893 6.200 1.00 97.75 301 LEU A CA 1
ATOM 2525 C C . LEU A 1 301 ? -3.434 -27.514 7.009 1.00 97.75 301 LEU A C 1
ATOM 2527 O O . LEU A 1 301 ? -3.418 -28.708 7.285 1.00 97.75 301 LEU A O 1
ATOM 2531 N N . LEU A 1 302 ? -4.474 -26.733 7.322 1.00 97.31 302 LEU A N 1
ATOM 2532 C CA . LEU A 1 302 ? -5.702 -27.222 7.968 1.00 97.31 302 LEU A CA 1
ATOM 2533 C C . LEU A 1 302 ? -6.637 -28.006 7.022 1.00 97.31 302 LEU A C 1
ATOM 2535 O O . LEU A 1 302 ? -7.734 -28.411 7.415 1.00 97.31 302 LEU A O 1
ATOM 2539 N N . GLY A 1 303 ? -6.265 -28.172 5.751 1.00 97.25 303 GLY A N 1
ATOM 2540 C CA . GLY A 1 303 ? -7.074 -28.842 4.735 1.00 97.25 303 GLY A CA 1
ATOM 2541 C C . GLY A 1 303 ? -8.345 -28.084 4.335 1.00 97.25 303 GLY A C 1
ATOM 2542 O O . GLY A 1 303 ? -9.272 -28.697 3.796 1.00 97.25 303 GLY A O 1
ATOM 2543 N N . GLN A 1 304 ? -8.431 -26.780 4.618 1.00 98.19 304 GLN A N 1
ATOM 2544 C CA . GLN A 1 304 ? -9.549 -25.905 4.245 1.00 98.19 304 GLN A CA 1
ATOM 2545 C C . GLN A 1 304 ? -9.347 -25.221 2.886 1.00 98.19 304 GLN A C 1
ATOM 2547 O O . GLN A 1 304 ? -10.334 -24.955 2.196 1.00 98.19 304 GLN A O 1
ATOM 2552 N N . ALA A 1 305 ? -8.098 -24.979 2.483 1.00 98.38 305 ALA A N 1
ATOM 2553 C CA . ALA A 1 305 ? -7.716 -24.540 1.139 1.00 98.38 305 ALA A CA 1
ATOM 2554 C C . ALA A 1 305 ? -6.968 -25.659 0.391 1.00 98.38 305 ALA A C 1
ATOM 2556 O O . ALA A 1 305 ? -6.292 -26.478 1.006 1.00 98.38 305 ALA A O 1
ATOM 2557 N N . TYR A 1 306 ? -7.118 -25.735 -0.929 1.00 98.25 306 TYR A N 1
ATOM 2558 C CA . TYR A 1 306 ? -6.478 -26.744 -1.780 1.00 98.25 306 TYR A CA 1
ATOM 2559 C C . TYR A 1 306 ? -6.391 -26.251 -3.233 1.00 98.25 306 TYR A C 1
ATOM 2561 O O . TYR A 1 306 ? -6.955 -25.209 -3.565 1.00 98.25 306 TYR A O 1
ATOM 2569 N N . ASP A 1 307 ? -5.676 -26.982 -4.096 1.00 97.81 307 ASP A N 1
ATOM 2570 C CA . ASP A 1 307 ? -5.486 -26.618 -5.515 1.00 97.81 307 ASP A CA 1
ATOM 2571 C C . ASP A 1 307 ? -4.897 -25.200 -5.692 1.00 97.81 307 ASP A C 1
ATOM 2573 O O . ASP A 1 307 ? -5.394 -24.387 -6.470 1.00 97.81 307 ASP A O 1
ATOM 2577 N N . LEU A 1 308 ? -3.878 -24.879 -4.884 1.00 97.69 308 LEU A N 1
ATOM 2578 C CA . LEU A 1 308 ? -3.211 -23.578 -4.856 1.00 97.69 308 LEU A CA 1
ATOM 2579 C C . LEU A 1 308 ? -2.324 -23.444 -6.102 1.00 97.69 308 LEU A C 1
ATOM 2581 O O . LEU A 1 308 ? -1.320 -24.144 -6.236 1.00 97.69 308 LEU A O 1
ATOM 2585 N N . LYS A 1 309 ? -2.689 -22.550 -7.024 1.00 97.12 309 LYS A N 1
ATOM 2586 C CA . LYS A 1 309 ? -2.013 -22.404 -8.321 1.00 97.12 309 LYS A CA 1
ATOM 2587 C C . LYS A 1 309 ? -0.812 -21.475 -8.228 1.00 97.12 309 LYS A C 1
ATOM 2589 O O . LYS A 1 309 ? -0.965 -20.319 -7.851 1.00 97.12 309 LYS A O 1
ATOM 2594 N N . THR A 1 310 ? 0.357 -21.933 -8.656 1.00 95.25 310 THR A N 1
ATOM 2595 C CA . THR A 1 310 ? 1.572 -21.110 -8.757 1.00 95.25 310 THR A CA 1
ATOM 2596 C C . THR A 1 310 ? 2.100 -21.085 -10.179 1.00 95.25 310 THR A C 1
ATOM 2598 O O . THR A 1 310 ? 1.961 -22.048 -10.937 1.00 95.25 310 THR A O 1
ATOM 2601 N N . VAL A 1 311 ? 2.719 -19.972 -10.562 1.00 93.56 311 VAL A N 1
ATOM 2602 C CA . VAL A 1 311 ? 3.378 -19.863 -11.863 1.00 93.56 311 VAL A CA 1
ATOM 2603 C C . VAL A 1 311 ? 4.726 -20.590 -11.810 1.00 93.56 311 VAL A C 1
ATOM 2605 O O . VAL A 1 311 ? 5.523 -20.338 -10.905 1.00 93.56 311 VAL A O 1
ATOM 2608 N N . PRO A 1 312 ? 5.038 -21.459 -12.788 1.00 91.81 312 PRO A N 1
ATOM 2609 C CA . PRO A 1 312 ? 6.357 -22.073 -12.882 1.00 91.81 312 PRO A CA 1
ATOM 2610 C C . PRO A 1 312 ? 7.452 -21.028 -13.124 1.00 91.81 312 PRO A C 1
ATOM 2612 O O . PRO A 1 312 ? 7.311 -20.176 -14.004 1.00 91.81 312 PRO A O 1
ATOM 2615 N N . GLU A 1 313 ? 8.594 -21.153 -12.447 1.00 88.19 313 GLU A N 1
ATOM 2616 C CA . GLU A 1 313 ? 9.719 -20.207 -12.558 1.00 88.19 313 GLU A CA 1
ATOM 2617 C C . GLU A 1 313 ? 10.177 -19.983 -14.008 1.00 88.19 313 GLU A C 1
ATOM 2619 O O . GLU A 1 313 ? 10.433 -18.855 -14.431 1.00 88.19 313 GLU A O 1
ATOM 2624 N N . LYS A 1 314 ? 10.176 -21.043 -14.829 1.00 86.62 314 LYS A N 1
ATOM 2625 C CA . LYS A 1 314 ? 10.502 -20.960 -16.263 1.00 86.62 314 LYS A CA 1
ATOM 2626 C C . LYS A 1 314 ? 9.558 -20.027 -17.035 1.00 86.62 314 LYS A C 1
ATOM 2628 O O . LYS A 1 314 ? 9.990 -19.356 -17.971 1.00 86.62 314 LYS A O 1
ATOM 2633 N N . MET A 1 315 ? 8.273 -19.984 -16.676 1.00 90.50 315 MET A N 1
ATOM 2634 C CA . MET A 1 315 ? 7.295 -19.092 -17.308 1.00 90.50 315 MET A CA 1
ATOM 2635 C C . MET A 1 315 ? 7.531 -17.637 -16.893 1.00 90.50 315 MET A C 1
ATOM 2637 O O . MET A 1 315 ? 7.481 -16.750 -17.748 1.00 90.50 315 MET A O 1
ATOM 2641 N N . ILE A 1 316 ? 7.856 -17.404 -15.617 1.00 88.88 316 ILE A N 1
ATOM 2642 C CA . ILE A 1 316 ? 8.225 -16.082 -15.096 1.00 88.88 316 ILE A CA 1
ATOM 2643 C C . ILE A 1 316 ? 9.462 -15.557 -15.835 1.00 88.88 316 ILE A C 1
ATOM 2645 O O . ILE A 1 316 ? 9.417 -14.473 -16.418 1.00 88.88 316 ILE A O 1
ATOM 2649 N N . ALA A 1 317 ? 10.532 -16.356 -15.903 1.00 84.69 317 ALA A N 1
ATOM 2650 C CA . ALA A 1 317 ? 11.776 -15.990 -16.578 1.00 84.69 317 ALA A CA 1
ATOM 2651 C C . ALA A 1 317 ? 11.554 -15.640 -18.061 1.00 84.69 317 ALA A C 1
ATOM 2653 O O . ALA A 1 317 ? 12.002 -14.591 -18.527 1.00 84.69 317 ALA A O 1
ATOM 2654 N N . LYS A 1 318 ? 10.784 -16.464 -18.791 1.00 88.50 318 LYS A N 1
ATOM 2655 C CA . LYS A 1 318 ? 10.417 -16.184 -20.192 1.00 88.50 318 LYS A CA 1
ATOM 2656 C C . LYS A 1 318 ? 9.645 -14.873 -20.342 1.00 88.50 318 LYS A C 1
ATOM 2658 O O . LYS A 1 318 ? 9.857 -14.150 -21.315 1.00 88.50 318 LYS A O 1
ATOM 2663 N N . ARG A 1 319 ? 8.741 -14.556 -19.410 1.00 88.94 319 ARG A N 1
ATOM 2664 C CA . ARG A 1 319 ? 7.963 -13.312 -19.465 1.00 88.94 319 ARG A CA 1
ATOM 2665 C C . ARG A 1 319 ? 8.843 -12.089 -19.230 1.00 88.94 319 ARG A C 1
ATOM 2667 O O . ARG A 1 319 ? 8.769 -11.156 -20.024 1.00 88.94 319 ARG A O 1
ATOM 2674 N N . ILE A 1 320 ? 9.716 -12.136 -18.226 1.00 87.50 320 ILE A N 1
ATOM 2675 C CA . ILE A 1 320 ? 10.682 -11.069 -17.927 1.00 87.50 320 ILE A CA 1
ATOM 2676 C C . ILE A 1 320 ? 11.602 -10.822 -19.122 1.00 87.50 320 ILE A C 1
ATOM 2678 O O . ILE A 1 320 ? 11.756 -9.679 -19.538 1.00 87.50 320 ILE A O 1
ATOM 2682 N N . ALA A 1 321 ? 12.151 -11.876 -19.730 1.00 85.56 321 ALA A N 1
ATOM 2683 C CA . ALA A 1 321 ? 13.019 -11.740 -20.900 1.00 85.56 321 ALA A CA 1
ATOM 2684 C C . ALA A 1 321 ? 12.309 -11.086 -22.101 1.00 85.56 321 ALA A C 1
ATOM 2686 O O . ALA A 1 321 ? 12.942 -10.403 -22.903 1.00 85.56 321 ALA A O 1
ATOM 2687 N N . ARG A 1 322 ? 10.990 -11.285 -22.236 1.00 89.31 322 ARG A N 1
ATOM 2688 C CA . ARG A 1 322 ? 10.201 -10.746 -23.351 1.00 89.31 322 ARG A CA 1
ATOM 2689 C C . ARG A 1 322 ? 9.729 -9.309 -23.125 1.00 89.31 322 ARG A C 1
ATOM 2691 O O . ARG A 1 322 ? 9.742 -8.526 -24.070 1.00 89.31 322 ARG A O 1
ATOM 2698 N N . THR A 1 323 ? 9.236 -8.989 -21.928 1.00 90.44 323 THR A N 1
ATOM 2699 C CA . THR A 1 323 ? 8.515 -7.728 -21.654 1.00 90.44 323 THR A CA 1
ATOM 2700 C C . THR A 1 323 ? 8.969 -6.993 -20.393 1.00 90.44 323 THR A C 1
ATOM 2702 O O . THR A 1 323 ? 8.432 -5.929 -20.096 1.00 90.44 323 THR A O 1
ATOM 2705 N N . GLY A 1 324 ? 9.925 -7.530 -19.638 1.00 85.31 324 GLY A N 1
ATOM 2706 C CA . GLY A 1 324 ? 10.392 -6.931 -18.391 1.00 85.31 324 GLY A CA 1
ATOM 2707 C C . GLY A 1 324 ? 11.192 -5.644 -18.598 1.00 85.31 324 GLY A C 1
ATOM 2708 O O . GLY A 1 324 ? 11.828 -5.439 -19.629 1.00 85.31 324 GLY A O 1
ATOM 2709 N N . SER A 1 325 ? 11.193 -4.776 -17.587 1.00 79.00 325 SER A N 1
ATOM 2710 C CA . SER A 1 325 ? 11.935 -3.504 -17.587 1.00 79.00 325 SER A CA 1
ATOM 2711 C C . SER A 1 325 ? 13.455 -3.646 -17.473 1.00 79.00 325 SER A C 1
ATOM 2713 O O . SER A 1 325 ? 14.161 -2.649 -17.590 1.00 79.00 325 SER A O 1
ATOM 2715 N N . GLY A 1 326 ? 13.961 -4.841 -17.150 1.00 69.50 326 GLY A N 1
ATOM 2716 C CA . GLY A 1 326 ? 15.356 -5.042 -16.748 1.00 69.50 326 GLY A CA 1
ATOM 2717 C C . GLY A 1 326 ? 15.673 -4.566 -15.322 1.00 69.50 326 GLY A C 1
ATOM 2718 O O . GLY A 1 326 ? 16.810 -4.683 -14.886 1.00 69.50 326 GLY A O 1
ATOM 2719 N N . SER A 1 327 ? 14.688 -4.094 -14.544 1.00 60.28 327 SER A N 1
ATOM 2720 C CA . SER A 1 327 ? 14.897 -3.650 -13.152 1.00 60.28 327 SER A CA 1
ATOM 2721 C C . SER A 1 327 ? 15.132 -4.794 -12.151 1.00 60.28 327 SER A C 1
ATOM 2723 O O . SER A 1 327 ? 15.197 -4.559 -10.946 1.00 60.28 327 SER A O 1
ATOM 2725 N N . ARG A 1 328 ? 15.230 -6.042 -12.625 1.00 55.88 328 ARG A N 1
ATOM 2726 C CA . ARG A 1 328 ? 15.575 -7.219 -11.824 1.00 55.88 328 ARG A CA 1
ATOM 2727 C C . ARG A 1 328 ? 17.067 -7.500 -12.008 1.00 55.88 328 ARG A C 1
ATOM 2729 O O . ARG A 1 328 ? 17.490 -7.811 -13.114 1.00 55.88 328 ARG A O 1
ATOM 2736 N N . PHE A 1 329 ? 17.850 -7.418 -10.930 1.00 45.12 329 PHE A N 1
ATOM 2737 C CA . PHE A 1 329 ? 19.243 -7.876 -10.942 1.00 45.12 329 PHE A CA 1
ATOM 2738 C C . PHE A 1 329 ? 19.277 -9.380 -11.272 1.00 45.12 329 PHE A C 1
ATOM 2740 O O . PHE A 1 329 ? 18.671 -10.197 -10.572 1.00 45.12 329 PHE A O 1
ATOM 2747 N N . PHE A 1 330 ? 19.945 -9.715 -12.375 1.00 41.84 330 PHE A N 1
ATOM 2748 C CA . PHE A 1 330 ? 20.164 -11.063 -12.891 1.00 41.84 330 PHE A CA 1
ATOM 2749 C C . PHE A 1 330 ? 20.895 -11.917 -11.841 1.00 41.84 330 PHE A C 1
ATOM 2751 O O . PHE A 1 330 ? 22.073 -11.725 -11.580 1.00 41.84 330 PHE A O 1
ATOM 2758 N N . LYS A 1 331 ? 20.168 -12.817 -11.172 1.00 38.66 331 LYS A N 1
ATOM 2759 C CA . LYS A 1 331 ? 20.757 -13.934 -10.402 1.00 38.66 331 LYS A CA 1
ATOM 2760 C C . LYS A 1 331 ? 20.058 -15.272 -10.640 1.00 38.66 331 LYS A C 1
ATOM 2762 O O . LYS A 1 331 ? 20.652 -16.317 -10.434 1.00 38.66 331 LYS A O 1
ATOM 2767 N N . ILE A 1 332 ? 18.796 -15.249 -11.070 1.00 39.34 332 ILE A N 1
ATOM 2768 C CA . ILE A 1 332 ? 18.005 -16.459 -11.373 1.00 39.34 332 ILE A CA 1
ATOM 2769 C C . ILE A 1 332 ? 18.049 -16.791 -12.869 1.00 39.34 332 ILE A C 1
ATOM 2771 O O . ILE A 1 332 ? 17.896 -17.941 -13.264 1.00 39.34 332 ILE A O 1
ATOM 2775 N N . VAL A 1 333 ? 18.292 -15.781 -13.703 1.00 41.03 333 VAL A N 1
ATOM 2776 C CA . VAL A 1 333 ? 18.391 -15.949 -15.150 1.00 41.03 333 VAL A CA 1
ATOM 2777 C C . VAL A 1 333 ? 19.679 -16.684 -15.527 1.00 41.03 333 VAL A C 1
ATOM 2779 O O . VAL A 1 333 ? 19.612 -17.572 -16.367 1.00 41.03 333 VAL A O 1
ATOM 2782 N N . ASP A 1 334 ? 20.794 -16.425 -14.839 1.00 38.97 334 ASP A N 1
ATOM 2783 C CA . ASP A 1 334 ? 22.080 -17.074 -15.134 1.00 38.97 334 ASP A CA 1
ATOM 2784 C C . ASP A 1 334 ? 22.045 -18.592 -14.877 1.00 38.97 334 ASP A C 1
ATOM 2786 O O . ASP A 1 334 ? 22.534 -19.357 -15.698 1.00 38.97 334 ASP A O 1
ATOM 2790 N N . ASN A 1 335 ? 21.336 -19.050 -13.835 1.00 37.25 335 ASN A N 1
ATOM 2791 C CA . ASN A 1 335 ? 21.179 -20.485 -13.542 1.00 37.25 335 ASN A CA 1
ATOM 2792 C C . ASN A 1 335 ? 20.214 -21.227 -14.492 1.00 37.25 335 ASN A C 1
ATOM 2794 O O . ASN A 1 335 ? 20.148 -22.452 -14.458 1.00 37.25 335 ASN A O 1
ATOM 2798 N N . ILE A 1 336 ? 19.421 -20.518 -15.307 1.00 40.34 336 ILE A N 1
ATOM 2799 C CA . ILE A 1 336 ? 18.476 -21.128 -16.267 1.00 40.34 336 ILE A CA 1
ATOM 2800 C C . ILE A 1 336 ? 18.929 -20.895 -17.722 1.00 40.34 336 ILE A C 1
ATOM 2802 O O . ILE A 1 336 ? 18.565 -21.665 -18.612 1.00 40.34 336 ILE A O 1
ATOM 2806 N N . MET A 1 337 ? 19.739 -19.862 -17.983 1.00 37.94 337 MET A N 1
ATOM 2807 C CA . MET A 1 337 ? 20.252 -19.506 -19.313 1.00 37.94 337 MET A CA 1
ATOM 2808 C C . MET A 1 337 ? 21.478 -20.307 -19.772 1.00 37.94 337 MET A C 1
ATOM 2810 O O . MET A 1 337 ? 21.896 -20.126 -20.915 1.00 37.94 337 MET A O 1
ATOM 2814 N N . GLU A 1 338 ? 21.977 -21.271 -18.994 1.00 36.84 338 GLU A N 1
ATOM 2815 C CA . GLU A 1 338 ? 22.944 -22.266 -19.498 1.00 36.84 338 GLU A CA 1
ATOM 2816 C C . GLU A 1 338 ? 22.381 -23.163 -20.625 1.00 36.84 338 GLU A C 1
ATOM 2818 O O . GLU A 1 338 ? 23.126 -23.922 -21.233 1.00 36.84 338 GLU A O 1
ATOM 2823 N N . ILE A 1 339 ? 21.089 -23.056 -20.975 1.00 39.16 339 ILE A N 1
ATOM 2824 C CA . ILE A 1 339 ? 20.446 -23.892 -22.010 1.00 39.16 339 ILE A CA 1
ATOM 2825 C C . ILE A 1 339 ? 20.152 -23.141 -23.334 1.00 39.16 339 ILE A C 1
ATOM 2827 O O . ILE A 1 339 ? 19.690 -23.751 -24.294 1.00 39.16 339 ILE A O 1
ATOM 2831 N N . SER A 1 340 ? 20.455 -21.844 -23.481 1.00 38.69 340 SER A N 1
ATOM 2832 C CA . SER A 1 340 ? 20.365 -21.207 -24.815 1.00 38.69 340 SER A CA 1
ATOM 2833 C C . SER A 1 340 ? 21.238 -19.956 -24.946 1.00 38.69 340 SER A C 1
ATOM 2835 O O . SER A 1 340 ? 20.727 -18.836 -25.031 1.00 38.69 340 SER A O 1
ATOM 2837 N N . GLN A 1 341 ? 22.559 -20.129 -24.955 1.00 33.16 341 GLN A N 1
ATOM 2838 C CA . GLN A 1 341 ? 23.494 -19.003 -25.070 1.00 33.16 341 GLN A CA 1
ATOM 2839 C C . GLN A 1 341 ? 23.544 -18.358 -26.469 1.00 33.16 341 GLN A C 1
ATOM 2841 O O . GLN A 1 341 ? 23.931 -17.201 -26.581 1.00 33.16 341 GLN A O 1
ATOM 2846 N N . GLU A 1 342 ? 23.068 -19.004 -27.535 1.00 37.00 342 GLU A N 1
ATOM 2847 C CA . GLU A 1 342 ? 23.306 -18.472 -28.889 1.00 37.00 342 GLU A CA 1
ATOM 2848 C C . GLU A 1 342 ? 22.329 -17.374 -29.352 1.00 37.00 342 GLU A C 1
ATOM 2850 O O . GLU A 1 342 ? 22.674 -16.567 -30.206 1.00 37.00 342 GLU A O 1
ATOM 2855 N N . THR A 1 343 ? 21.116 -17.257 -28.797 1.00 40.47 343 THR A N 1
ATOM 2856 C CA . THR A 1 343 ? 20.067 -16.419 -29.434 1.00 40.47 343 THR A CA 1
ATOM 2857 C C . THR A 1 343 ? 19.832 -15.047 -28.791 1.00 40.47 343 THR A C 1
ATOM 2859 O O . THR A 1 343 ? 19.170 -14.188 -29.384 1.00 40.47 343 THR A O 1
ATOM 2862 N N . VAL A 1 344 ? 20.324 -14.822 -27.568 1.00 41.88 344 VAL A N 1
ATOM 2863 C CA . VAL A 1 344 ? 20.038 -13.598 -26.791 1.00 41.88 344 VAL A CA 1
ATOM 2864 C C . VAL A 1 344 ? 21.147 -12.556 -26.952 1.00 41.88 344 VAL A C 1
ATOM 2866 O O . VAL A 1 344 ? 20.843 -11.374 -27.131 1.00 41.88 344 VAL A O 1
ATOM 2869 N N . GLN A 1 345 ? 22.414 -12.979 -26.987 1.00 37.00 345 GLN A N 1
ATOM 2870 C CA . GLN A 1 345 ? 23.562 -12.077 -27.126 1.00 37.00 345 GLN A CA 1
ATOM 2871 C C . GLN A 1 345 ? 23.565 -11.342 -28.476 1.00 37.00 345 GLN A C 1
ATOM 2873 O O . GLN A 1 345 ? 23.725 -10.122 -28.499 1.00 37.00 345 GLN A O 1
ATOM 2878 N N . GLU A 1 346 ? 23.240 -12.016 -29.585 1.00 37.22 346 GLU A N 1
ATOM 2879 C CA . GLU A 1 346 ? 23.160 -11.366 -30.905 1.00 37.22 346 GLU A CA 1
ATOM 2880 C C . GLU A 1 346 ? 22.055 -10.300 -31.004 1.00 37.22 346 GLU A C 1
ATOM 2882 O O . GLU A 1 346 ? 22.219 -9.285 -31.688 1.00 37.22 346 GLU A O 1
ATOM 2887 N N . LYS A 1 347 ? 20.919 -10.490 -30.316 1.00 42.31 347 LYS A N 1
ATOM 2888 C CA . LYS A 1 347 ? 19.786 -9.548 -30.371 1.00 42.31 347 LYS A CA 1
ATOM 2889 C C . LYS A 1 347 ? 19.986 -8.315 -29.495 1.00 42.31 347 LYS A C 1
ATOM 2891 O O . LYS A 1 347 ? 19.527 -7.238 -29.879 1.00 42.31 347 LYS A O 1
ATOM 2896 N N . PHE A 1 348 ? 20.660 -8.448 -28.353 1.00 40.84 348 PHE A N 1
ATOM 2897 C CA . PHE A 1 348 ? 20.988 -7.301 -27.502 1.00 40.84 348 PHE A CA 1
ATOM 2898 C C . PHE A 1 348 ? 22.101 -6.445 -28.117 1.00 40.84 348 PHE A C 1
ATOM 2900 O O . PHE A 1 348 ? 21.938 -5.228 -28.212 1.00 40.84 348 PHE A O 1
ATOM 2907 N N . HIS A 1 349 ? 23.147 -7.069 -28.668 1.00 39.84 349 HIS A N 1
ATOM 2908 C CA . HIS A 1 349 ? 24.269 -6.345 -29.272 1.00 39.84 349 HIS A CA 1
ATOM 2909 C C . HIS A 1 349 ? 23.861 -5.551 -30.527 1.00 39.84 349 HIS A C 1
ATOM 2911 O O . HIS A 1 349 ? 24.255 -4.396 -30.698 1.00 39.84 349 HIS A O 1
ATOM 2917 N N . LYS A 1 350 ? 22.971 -6.105 -31.369 1.00 40.62 350 LYS A N 1
ATOM 2918 C CA . LYS A 1 350 ? 22.414 -5.370 -32.522 1.00 40.62 350 LYS A CA 1
ATOM 2919 C C . LYS A 1 350 ? 21.566 -4.163 -32.117 1.00 40.62 350 LYS A C 1
ATOM 2921 O O . LYS A 1 350 ? 21.568 -3.172 -32.843 1.00 40.62 350 LYS A O 1
ATOM 2926 N N . LYS A 1 351 ? 20.853 -4.232 -30.985 1.00 40.75 351 LYS A N 1
ATOM 2927 C CA . LYS A 1 351 ? 19.929 -3.182 -30.518 1.00 40.75 351 LYS A CA 1
ATOM 2928 C C . LYS A 1 351 ? 20.646 -2.037 -29.794 1.00 40.75 351 LYS A C 1
ATOM 2930 O O . LYS A 1 351 ? 20.183 -0.902 -29.870 1.00 40.75 351 LYS A O 1
ATOM 2935 N N . GLU A 1 352 ? 21.769 -2.307 -29.129 1.00 39.62 352 GLU A N 1
ATOM 2936 C CA . GLU A 1 352 ? 22.623 -1.265 -28.538 1.00 39.62 352 GLU A CA 1
ATOM 2937 C C . GLU A 1 352 ? 23.458 -0.527 -29.587 1.00 39.62 352 GLU A C 1
ATOM 2939 O O . GLU A 1 352 ? 23.516 0.704 -29.555 1.00 39.62 352 GLU A O 1
ATOM 2944 N N . MET A 1 353 ? 24.005 -1.232 -30.586 1.00 39.50 353 MET A N 1
ATOM 2945 C CA . MET A 1 353 ? 24.757 -0.583 -31.668 1.00 39.50 353 MET A CA 1
ATOM 2946 C C . MET A 1 353 ? 23.898 0.382 -32.502 1.00 39.50 353 MET A C 1
ATOM 2948 O O . MET A 1 353 ? 24.351 1.478 -32.828 1.00 39.50 353 MET A O 1
ATOM 2952 N N . THR A 1 354 ? 22.625 0.053 -32.767 1.00 40.41 354 THR A N 1
ATOM 2953 C CA . THR A 1 354 ? 21.704 0.983 -33.461 1.00 40.41 354 THR A CA 1
ATOM 2954 C C . THR A 1 354 ? 21.279 2.176 -32.600 1.00 40.41 354 THR A C 1
ATOM 2956 O O . THR A 1 354 ? 20.850 3.199 -33.135 1.00 40.41 354 THR A O 1
ATOM 2959 N N . ARG A 1 355 ? 21.378 2.077 -31.268 1.00 38.72 355 ARG A N 1
ATOM 2960 C CA . ARG A 1 355 ? 20.988 3.154 -30.348 1.00 38.72 355 ARG A CA 1
ATOM 2961 C C . ARG A 1 355 ? 22.106 4.183 -30.170 1.00 38.72 355 ARG A C 1
ATOM 2963 O O . ARG A 1 355 ? 21.811 5.375 -30.156 1.00 38.72 355 ARG A O 1
ATOM 2970 N N . ASN A 1 356 ? 23.361 3.732 -30.127 1.00 38.78 356 ASN A N 1
ATOM 2971 C CA . ASN A 1 356 ? 24.532 4.602 -29.968 1.00 38.78 356 ASN A CA 1
ATOM 2972 C C . ASN A 1 356 ? 24.917 5.369 -31.245 1.00 38.78 356 ASN A C 1
ATOM 2974 O O . ASN A 1 356 ? 25.444 6.473 -31.150 1.00 38.78 356 ASN A O 1
ATOM 2978 N N . GLN A 1 357 ? 24.604 4.856 -32.442 1.00 39.88 357 GLN A N 1
ATOM 2979 C CA . GLN A 1 357 ? 24.813 5.620 -33.685 1.00 39.88 357 GLN A CA 1
ATOM 2980 C C . GLN A 1 357 ? 23.817 6.779 -33.860 1.00 39.88 357 GLN A C 1
ATOM 2982 O O . GLN A 1 357 ? 24.159 7.794 -34.461 1.00 39.88 357 GLN A O 1
ATOM 2987 N N . ASN A 1 358 ? 22.612 6.680 -33.289 1.00 38.94 358 ASN A N 1
ATOM 2988 C CA . ASN A 1 358 ? 21.578 7.714 -33.418 1.00 38.94 358 ASN A CA 1
ATOM 2989 C C . ASN A 1 358 ? 21.668 8.834 -32.361 1.00 38.94 358 ASN A C 1
ATOM 2991 O O . ASN A 1 358 ? 20.990 9.851 -32.496 1.00 38.94 358 ASN A O 1
ATOM 2995 N N . SER A 1 359 ? 22.485 8.687 -31.310 1.00 38.56 359 SER A N 1
ATOM 2996 C CA . SER A 1 359 ? 22.560 9.654 -30.201 1.00 38.56 359 SER A CA 1
ATOM 2997 C C . SER A 1 359 ? 23.577 10.784 -30.391 1.00 38.56 359 SER A C 1
ATOM 2999 O O . SER A 1 359 ? 23.558 11.739 -29.621 1.00 38.56 359 SER A O 1
ATOM 3001 N N . LEU A 1 360 ? 24.451 10.715 -31.401 1.00 42.44 360 LEU A N 1
ATOM 3002 C CA . LEU A 1 360 ? 25.538 11.689 -31.587 1.00 42.44 360 LEU A CA 1
ATOM 3003 C C . LEU A 1 360 ? 25.147 12.955 -32.375 1.00 42.44 360 LEU A C 1
ATOM 3005 O O . LEU A 1 360 ? 25.981 13.838 -32.525 1.00 42.44 360 LEU A O 1
ATOM 3009 N N . ASN A 1 361 ? 23.897 13.093 -32.838 1.00 41.56 361 ASN A N 1
ATOM 3010 C CA . ASN A 1 361 ? 23.478 14.234 -33.673 1.00 41.56 361 ASN A CA 1
ATOM 3011 C C . ASN A 1 361 ? 22.072 14.791 -33.370 1.00 41.56 361 ASN A C 1
ATOM 3013 O O . ASN A 1 361 ? 21.386 15.291 -34.261 1.00 41.56 361 ASN A O 1
ATOM 3017 N N . VAL A 1 362 ? 21.624 14.765 -32.111 1.00 41.91 362 VAL A N 1
ATOM 3018 C CA . VAL A 1 362 ? 20.358 15.415 -31.725 1.00 41.91 362 VAL A CA 1
ATOM 3019 C C . VAL A 1 362 ? 20.645 16.701 -30.951 1.00 41.91 362 VAL A C 1
ATOM 3021 O O . VAL A 1 362 ? 20.890 16.672 -29.748 1.00 41.91 362 VAL A O 1
ATOM 3024 N N . LYS A 1 363 ? 20.560 17.861 -31.620 1.00 45.28 363 LYS A N 1
ATOM 3025 C CA . LYS A 1 363 ? 20.338 19.142 -30.925 1.00 45.28 363 LYS A CA 1
ATOM 3026 C C . LYS A 1 363 ? 18.964 19.065 -30.252 1.00 45.28 363 LYS A C 1
ATOM 3028 O O . LYS A 1 363 ? 17.938 19.269 -30.898 1.00 45.28 363 LYS A O 1
ATOM 3033 N N . SER A 1 364 ? 18.924 18.718 -28.967 1.00 45.19 364 SER A N 1
ATOM 3034 C CA . SER A 1 364 ? 17.666 18.611 -28.231 1.00 45.19 364 SER A CA 1
ATOM 3035 C C . SER A 1 364 ? 17.099 20.005 -27.944 1.00 45.19 364 SER A C 1
ATOM 3037 O O . SER A 1 364 ? 17.510 20.667 -26.993 1.00 45.19 364 SER A O 1
ATOM 3039 N N . ASN A 1 365 ? 16.110 20.440 -28.724 1.00 50.50 365 ASN A N 1
ATOM 3040 C CA . ASN A 1 365 ? 15.197 21.508 -28.309 1.00 50.50 365 ASN A CA 1
ATOM 3041 C C . ASN A 1 365 ? 14.216 20.936 -27.275 1.00 50.50 365 ASN A C 1
ATOM 3043 O O . ASN A 1 365 ? 13.062 20.634 -27.580 1.00 50.50 365 ASN A O 1
ATOM 3047 N N . TYR A 1 366 ? 14.699 20.717 -26.053 1.00 59.06 366 TYR A N 1
ATOM 3048 C CA . TYR A 1 366 ? 13.872 20.226 -24.957 1.00 59.06 366 TYR A CA 1
ATOM 3049 C C . TYR A 1 366 ? 13.057 21.389 -24.379 1.00 59.06 366 TYR A C 1
ATOM 3051 O O . TYR A 1 366 ? 13.615 22.328 -23.814 1.00 59.06 366 TYR A O 1
ATOM 3059 N N . LYS A 1 367 ? 11.728 21.350 -24.526 1.00 71.31 367 LYS A N 1
ATOM 3060 C CA . LYS A 1 367 ? 10.833 22.278 -23.821 1.00 71.31 367 LYS A CA 1
ATOM 3061 C C . LYS A 1 367 ? 10.597 21.758 -22.404 1.00 71.31 367 LYS A C 1
ATOM 3063 O O . LYS A 1 367 ? 10.151 20.627 -22.225 1.00 71.31 367 LYS A O 1
ATOM 3068 N N . TYR A 1 368 ? 10.880 22.585 -21.400 1.00 77.56 368 TYR A N 1
ATOM 3069 C CA . TYR A 1 368 ? 10.605 22.254 -20.003 1.00 77.56 368 TYR A CA 1
ATOM 3070 C C . TYR A 1 368 ? 9.091 22.177 -19.760 1.00 77.56 368 TYR A C 1
ATOM 3072 O O . TYR A 1 368 ? 8.375 23.161 -19.942 1.00 77.56 368 TYR A O 1
ATOM 3080 N N . ASN A 1 369 ? 8.602 21.017 -19.317 1.00 83.56 369 ASN A N 1
ATOM 3081 C CA . ASN A 1 369 ? 7.229 20.870 -18.839 1.00 83.56 369 ASN A CA 1
ATOM 3082 C C . ASN A 1 369 ? 7.145 21.354 -17.389 1.00 83.56 369 ASN A C 1
ATOM 3084 O O . ASN A 1 369 ? 7.686 20.725 -16.479 1.00 83.56 369 ASN A O 1
ATOM 3088 N N . ILE A 1 370 ? 6.463 22.477 -17.176 1.00 84.75 370 ILE A N 1
ATOM 3089 C CA . ILE A 1 370 ? 6.319 23.085 -15.853 1.00 84.75 370 ILE A CA 1
ATOM 3090 C C . ILE A 1 370 ? 5.330 22.278 -15.001 1.00 84.75 370 ILE A C 1
ATOM 3092 O O . ILE A 1 370 ? 4.157 22.136 -15.347 1.00 84.75 370 ILE A O 1
ATOM 3096 N N . VAL A 1 371 ? 5.787 21.797 -13.841 1.00 86.94 371 VAL A N 1
ATOM 3097 C CA . VAL A 1 371 ? 4.940 21.128 -12.841 1.00 86.94 371 VAL A CA 1
ATOM 3098 C C . VAL A 1 371 ? 4.516 22.141 -11.775 1.00 86.94 371 VAL A C 1
ATOM 3100 O O . VAL A 1 371 ? 5.140 22.259 -10.720 1.00 86.94 371 VAL A O 1
ATOM 3103 N N . TRP A 1 372 ? 3.434 22.877 -12.044 1.00 86.50 372 TRP A N 1
ATOM 3104 C CA . TRP A 1 372 ? 2.965 23.989 -11.200 1.00 86.50 372 TRP A CA 1
ATOM 3105 C C . TRP A 1 372 ? 2.740 23.627 -9.729 1.00 86.50 372 TRP A C 1
ATOM 3107 O O . TRP A 1 372 ? 3.071 24.416 -8.850 1.00 86.50 372 TRP A O 1
ATOM 3117 N N . LYS A 1 373 ? 2.252 22.414 -9.439 1.00 82.75 373 LYS A N 1
ATOM 3118 C CA . LYS A 1 373 ? 2.078 21.930 -8.060 1.00 82.75 373 LYS A CA 1
ATOM 3119 C C . LYS A 1 373 ? 3.387 21.974 -7.261 1.00 82.75 373 LYS A C 1
ATOM 3121 O O . LYS A 1 373 ? 3.376 22.372 -6.100 1.00 82.75 373 LYS A O 1
ATOM 3126 N N . ASN A 1 374 ? 4.499 21.576 -7.879 1.00 82.50 374 ASN A N 1
ATOM 3127 C CA . ASN A 1 374 ? 5.800 21.552 -7.216 1.00 82.50 374 ASN A CA 1
ATOM 3128 C C . ASN A 1 374 ? 6.330 22.971 -7.027 1.00 82.50 374 ASN A C 1
ATOM 3130 O O . ASN A 1 374 ? 6.855 23.272 -5.964 1.00 82.50 374 ASN A O 1
ATOM 3134 N N . ILE A 1 375 ? 6.139 23.848 -8.018 1.00 86.00 375 ILE A N 1
ATOM 3135 C CA . ILE A 1 375 ? 6.527 25.262 -7.915 1.00 86.00 375 ILE A CA 1
ATOM 3136 C C . ILE A 1 375 ? 5.804 25.926 -6.746 1.00 86.00 375 ILE A C 1
ATOM 3138 O O . ILE A 1 375 ? 6.449 26.479 -5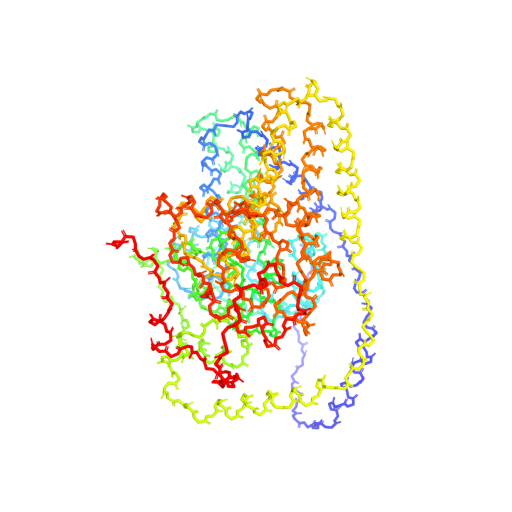.862 1.00 86.00 375 ILE A O 1
ATOM 3142 N N . ILE A 1 376 ? 4.475 25.820 -6.708 1.00 86.19 376 ILE A N 1
ATOM 3143 C CA . ILE A 1 376 ? 3.660 26.411 -5.644 1.00 86.19 376 ILE A CA 1
ATOM 3144 C C . ILE A 1 376 ? 4.070 25.837 -4.283 1.00 86.19 376 ILE A C 1
ATOM 3146 O O . ILE A 1 376 ? 4.314 26.594 -3.347 1.00 86.19 376 ILE A O 1
ATOM 3150 N N . GLY A 1 377 ? 4.217 24.511 -4.178 1.00 82.81 377 GLY A N 1
ATOM 3151 C CA . GLY A 1 377 ? 4.664 23.858 -2.946 1.00 82.81 377 GLY A CA 1
ATOM 3152 C C . GLY A 1 377 ? 6.043 24.332 -2.478 1.00 82.81 377 GLY A C 1
ATOM 3153 O O . GLY A 1 377 ? 6.222 24.594 -1.291 1.00 82.81 377 GLY A O 1
ATOM 3154 N N . MET A 1 378 ? 6.995 24.505 -3.399 1.00 87.69 378 MET A N 1
ATOM 3155 C CA . MET A 1 378 ? 8.326 25.022 -3.080 1.00 87.69 378 MET A CA 1
ATOM 3156 C C . MET A 1 378 ? 8.282 26.484 -2.641 1.00 87.69 378 MET A C 1
ATOM 3158 O O . MET A 1 378 ? 8.950 26.821 -1.671 1.00 87.69 378 MET A O 1
ATOM 3162 N N . ILE A 1 379 ? 7.467 27.332 -3.274 1.00 89.94 379 ILE A N 1
ATOM 3163 C CA . ILE A 1 379 ? 7.291 28.730 -2.851 1.00 89.94 379 ILE A CA 1
ATOM 3164 C C . ILE A 1 379 ? 6.757 28.788 -1.417 1.00 89.94 379 ILE A C 1
ATOM 3166 O O . ILE A 1 379 ? 7.358 29.446 -0.571 1.00 89.94 379 ILE A O 1
ATOM 3170 N N . TYR A 1 380 ? 5.682 28.055 -1.112 1.00 87.81 380 TYR A N 1
ATOM 3171 C CA . TYR A 1 380 ? 5.127 28.009 0.246 1.00 87.81 380 TYR A CA 1
ATOM 3172 C C . TYR A 1 380 ? 6.137 27.501 1.270 1.00 87.81 380 TYR A C 1
ATOM 3174 O O . TYR A 1 380 ? 6.258 28.075 2.351 1.00 87.81 380 TYR A O 1
ATOM 3182 N N . LEU A 1 381 ? 6.875 26.444 0.926 1.00 89.62 381 LEU A N 1
ATOM 3183 C CA . LEU A 1 381 ? 7.892 25.882 1.801 1.00 89.62 381 LEU A CA 1
ATOM 3184 C C . LEU A 1 381 ? 8.995 26.905 2.115 1.00 89.62 381 LEU A C 1
ATOM 3186 O O . LEU A 1 381 ? 9.344 27.073 3.280 1.00 89.62 381 LEU A O 1
ATOM 3190 N N . HIS A 1 382 ? 9.511 27.610 1.106 1.00 92.44 382 HIS A N 1
ATOM 3191 C CA . HIS A 1 382 ? 10.598 28.575 1.289 1.00 92.44 382 HIS A CA 1
ATOM 3192 C C . HIS A 1 382 ? 10.134 29.844 2.009 1.00 92.44 382 HIS A C 1
ATOM 3194 O O . HIS A 1 382 ? 10.845 30.322 2.888 1.00 92.44 382 HIS A O 1
ATOM 3200 N N . LEU A 1 383 ? 8.931 30.352 1.718 1.00 92.56 383 LEU A N 1
ATOM 3201 C CA . LEU A 1 383 ? 8.353 31.479 2.460 1.00 92.56 383 LEU A CA 1
ATOM 3202 C C . LEU A 1 383 ? 8.102 31.115 3.929 1.00 92.56 383 LEU A C 1
ATOM 3204 O O . LEU A 1 383 ? 8.453 31.880 4.824 1.00 92.56 383 LEU A O 1
ATOM 3208 N N . GLY A 1 384 ? 7.549 29.926 4.185 1.00 90.69 384 GLY A N 1
ATOM 3209 C CA . GLY A 1 384 ? 7.348 29.421 5.542 1.00 90.69 384 GLY A CA 1
ATOM 3210 C C . GLY A 1 384 ? 8.666 29.189 6.283 1.00 90.69 384 GLY A C 1
ATOM 3211 O O . GLY A 1 384 ? 8.768 29.514 7.462 1.00 90.69 384 GLY A O 1
ATOM 3212 N N . GLY A 1 385 ? 9.692 28.677 5.599 1.00 91.50 385 GLY A N 1
ATOM 3213 C CA . GLY A 1 385 ? 11.021 28.500 6.180 1.00 91.50 385 GLY A CA 1
ATOM 3214 C C . GLY A 1 385 ? 11.722 29.820 6.497 1.00 91.50 385 GLY A C 1
ATOM 3215 O O . GLY A 1 385 ? 12.292 29.950 7.578 1.00 91.50 385 GLY A O 1
ATOM 3216 N N . LEU A 1 386 ? 11.611 30.816 5.610 1.00 91.56 386 LEU A N 1
ATOM 3217 C CA . LEU A 1 386 ? 12.128 32.166 5.838 1.00 91.56 386 LEU A CA 1
ATOM 3218 C C . LEU A 1 386 ? 11.456 32.816 7.052 1.00 91.56 386 LEU A C 1
ATOM 3220 O O . LEU A 1 386 ? 12.140 33.354 7.918 1.00 91.56 386 LEU A O 1
ATOM 3224 N N . TYR A 1 387 ? 10.129 32.704 7.150 1.00 91.31 387 TYR A N 1
ATOM 3225 C CA . TYR A 1 387 ? 9.384 33.153 8.324 1.00 91.31 387 TYR A CA 1
ATOM 3226 C C . TYR A 1 387 ? 9.824 32.410 9.596 1.00 91.31 387 TYR A C 1
ATOM 3228 O O . TYR A 1 387 ? 9.991 33.019 10.646 1.00 91.31 387 TYR A O 1
ATOM 3236 N N . GLY A 1 388 ? 10.101 31.108 9.484 1.00 90.00 388 GLY A N 1
ATOM 3237 C CA . GLY A 1 388 ? 10.667 30.289 10.553 1.00 90.00 388 GLY A CA 1
ATOM 3238 C C . GLY A 1 388 ? 12.004 30.796 11.090 1.00 90.00 388 GLY A C 1
ATOM 3239 O O . GLY A 1 388 ? 12.205 30.813 12.301 1.00 90.00 388 GLY A O 1
ATOM 3240 N N . TRP A 1 389 ? 12.909 31.231 10.212 1.00 88.75 389 TRP A N 1
ATOM 3241 C CA . TRP A 1 389 ? 14.217 31.755 10.617 1.00 88.75 389 TRP A CA 1
ATOM 3242 C C . TRP A 1 389 ? 14.145 33.109 11.324 1.00 88.75 389 TRP A C 1
ATOM 3244 O O . TRP A 1 389 ? 15.037 33.407 12.113 1.00 88.75 389 TRP A O 1
ATOM 3254 N N . LEU A 1 390 ? 13.090 33.904 11.117 1.00 89.94 390 LEU A N 1
ATOM 3255 C CA . LEU A 1 390 ? 12.904 35.149 11.872 1.00 89.94 390 LEU A CA 1
ATOM 3256 C C . LEU A 1 390 ? 12.768 34.884 13.378 1.00 89.94 390 LEU A C 1
ATOM 3258 O O . LEU A 1 390 ? 13.268 35.669 14.175 1.00 89.94 390 LEU A O 1
ATOM 3262 N N . PHE A 1 391 ? 12.196 33.742 13.776 1.00 88.00 391 PHE A N 1
ATOM 3263 C CA . PHE A 1 391 ? 12.114 33.350 15.188 1.00 88.00 391 PHE A CA 1
ATOM 3264 C C . PHE A 1 391 ? 13.475 33.008 15.810 1.00 88.00 391 PHE A C 1
ATOM 3266 O O . PHE A 1 391 ? 13.584 32.949 17.032 1.00 88.00 391 PHE A O 1
ATOM 3273 N N . CYS A 1 392 ? 14.525 32.804 15.007 1.00 83.62 392 CYS A N 1
ATOM 3274 C CA . CYS A 1 392 ? 15.882 32.622 15.524 1.00 83.62 392 CYS A CA 1
ATOM 3275 C C . CYS A 1 392 ? 16.504 33.932 16.037 1.00 83.62 392 CYS A C 1
ATOM 3277 O O . CYS A 1 392 ? 17.518 33.873 16.730 1.00 83.62 392 CYS A O 1
ATOM 3279 N N . LEU A 1 393 ? 15.928 35.097 15.703 1.00 85.56 393 LEU A N 1
ATOM 3280 C CA . LEU A 1 393 ? 16.400 36.400 16.185 1.00 85.56 393 LEU A CA 1
ATOM 3281 C C . LEU A 1 393 ? 16.143 36.579 17.692 1.00 85.56 393 LEU A C 1
ATOM 3283 O O . LEU A 1 393 ? 16.939 37.222 18.373 1.00 85.56 393 LEU A O 1
ATOM 3287 N N . ASP A 1 394 ? 15.115 35.920 18.232 1.00 84.62 394 ASP A N 1
ATOM 3288 C CA . ASP A 1 394 ? 14.779 35.912 19.663 1.00 84.62 394 ASP A CA 1
ATOM 3289 C C . ASP A 1 394 ? 15.579 34.833 20.424 1.00 84.62 394 ASP A C 1
ATOM 3291 O O . ASP A 1 394 ? 15.024 33.975 21.119 1.00 84.62 394 ASP A O 1
ATOM 3295 N N . ILE A 1 395 ? 16.909 34.829 20.260 1.00 77.75 395 ILE A N 1
ATOM 3296 C CA . ILE A 1 395 ? 17.771 33.697 20.647 1.00 77.75 395 ILE A CA 1
ATOM 3297 C C . ILE A 1 395 ? 17.680 33.342 22.141 1.00 77.75 395 ILE A C 1
ATOM 3299 O O . ILE A 1 395 ? 17.720 32.167 22.507 1.00 77.75 395 ILE A O 1
ATOM 3303 N N . TYR A 1 396 ? 17.519 34.351 23.002 1.00 74.94 396 TYR A N 1
ATOM 3304 C CA . TYR A 1 396 ? 17.495 34.191 24.457 1.00 74.94 396 TYR A CA 1
ATOM 3305 C C . TYR A 1 396 ? 16.189 33.578 24.966 1.00 74.94 396 TYR A C 1
ATOM 3307 O O . TYR A 1 396 ? 16.204 32.849 25.954 1.00 74.94 396 TYR A O 1
ATOM 3315 N N . GLU A 1 397 ? 15.074 33.809 24.272 1.00 80.38 397 GLU A N 1
ATOM 3316 C CA . GLU A 1 397 ? 13.779 33.232 24.644 1.00 80.38 397 GLU A CA 1
ATOM 3317 C C . GLU A 1 397 ? 13.607 31.801 24.117 1.00 80.38 397 GLU A C 1
ATOM 3319 O O . GLU A 1 397 ? 12.785 31.042 24.628 1.00 80.38 397 GLU A O 1
ATOM 3324 N N . ARG A 1 398 ? 14.369 31.419 23.081 1.00 86.38 398 ARG A N 1
ATOM 3325 C CA . ARG A 1 398 ? 14.099 30.216 22.269 1.00 86.38 398 ARG A CA 1
ATOM 3326 C C . ARG A 1 398 ? 15.289 29.281 22.127 1.00 86.38 398 ARG A C 1
ATOM 3328 O O . ARG A 1 398 ? 15.306 28.437 21.230 1.00 86.38 398 ARG A O 1
ATOM 3335 N N . ILE A 1 399 ? 16.274 29.395 23.015 1.00 91.00 399 ILE A N 1
ATOM 3336 C CA . ILE A 1 399 ? 17.549 28.679 22.900 1.00 91.00 399 ILE A CA 1
ATOM 3337 C C . ILE A 1 399 ? 17.372 27.160 22.738 1.00 91.00 399 ILE A C 1
ATOM 3339 O O . ILE A 1 399 ? 18.005 26.564 21.870 1.00 91.00 399 ILE A O 1
ATOM 3343 N N . TYR A 1 400 ? 16.452 26.532 23.481 1.00 92.88 400 TYR A N 1
ATOM 3344 C CA . TYR A 1 400 ? 16.187 25.091 23.374 1.00 92.88 400 TYR A CA 1
ATOM 3345 C C . TYR A 1 400 ? 15.549 24.700 22.038 1.00 92.88 400 TYR A C 1
ATOM 3347 O O . TYR A 1 400 ? 15.949 23.707 21.434 1.00 92.88 400 TYR A O 1
ATOM 3355 N N . THR A 1 401 ? 14.606 25.501 21.539 1.00 93.06 401 THR A N 1
ATOM 3356 C CA . THR A 1 401 ? 13.965 25.286 20.235 1.00 93.06 401 THR A CA 1
ATOM 3357 C C . THR A 1 401 ? 14.980 25.446 19.096 1.00 93.06 401 THR A C 1
ATOM 3359 O O . THR A 1 401 ? 15.021 24.624 18.178 1.00 93.06 401 THR A O 1
ATOM 3362 N N . ILE A 1 402 ? 15.853 26.454 19.175 1.00 92.94 402 ILE A N 1
ATOM 3363 C CA . ILE A 1 402 ? 16.919 26.698 18.192 1.00 92.94 402 ILE A CA 1
ATOM 3364 C C . ILE A 1 402 ? 17.939 25.555 18.204 1.00 92.94 402 ILE A C 1
ATOM 3366 O O . ILE A 1 402 ? 18.263 25.010 17.144 1.00 92.94 402 ILE A O 1
ATOM 3370 N N . LEU A 1 403 ? 18.407 25.141 19.385 1.00 93.25 403 LEU A N 1
ATOM 3371 C CA . LEU A 1 403 ? 19.321 24.007 19.533 1.00 93.25 403 LEU A CA 1
ATOM 3372 C C . LEU A 1 403 ? 18.698 22.718 18.995 1.00 93.25 403 LEU A C 1
ATOM 3374 O O . LEU A 1 403 ? 19.347 22.007 18.231 1.00 93.25 403 LEU A O 1
ATOM 3378 N N . TRP A 1 404 ? 17.432 22.449 19.321 1.00 94.50 404 TRP A N 1
ATOM 3379 C CA . TRP A 1 404 ? 16.695 21.290 18.821 1.00 94.50 404 TRP A CA 1
ATOM 3380 C C . TRP A 1 404 ? 16.691 21.231 17.295 1.00 94.50 404 TRP A C 1
ATOM 3382 O O . TRP A 1 404 ? 17.125 20.232 16.726 1.00 94.50 404 TRP A O 1
ATOM 3392 N N . PHE A 1 405 ? 16.260 22.299 16.617 1.00 93.62 405 PHE A N 1
ATOM 3393 C CA . PHE A 1 405 ? 16.189 22.298 15.154 1.00 93.62 405 PHE A CA 1
ATOM 3394 C C . PHE A 1 405 ? 17.566 22.329 14.483 1.00 93.62 405 PHE A C 1
ATOM 3396 O O . PHE A 1 405 ? 17.715 21.751 13.406 1.00 93.62 405 PHE A O 1
ATOM 3403 N N . THR A 1 406 ? 18.580 22.911 15.130 1.00 90.81 406 THR A N 1
ATOM 3404 C CA . THR A 1 406 ? 19.972 22.886 14.653 1.00 90.81 406 THR A CA 1
ATOM 3405 C C . THR A 1 406 ? 20.549 21.474 14.722 1.00 90.81 406 THR A C 1
ATOM 3407 O O . THR A 1 406 ? 21.007 20.943 13.710 1.00 90.81 406 THR A O 1
ATOM 3410 N N . VAL A 1 407 ? 20.467 20.823 15.888 1.00 92.00 407 VAL A N 1
ATOM 3411 C CA . VAL A 1 407 ? 20.918 19.435 16.075 1.00 92.00 407 VAL A CA 1
ATOM 3412 C C . VAL A 1 407 ? 20.158 18.516 15.135 1.00 92.00 407 VAL A C 1
ATOM 3414 O O . VAL A 1 407 ? 20.772 17.708 14.439 1.00 92.00 407 VAL A O 1
ATOM 3417 N N . LEU A 1 408 ? 18.834 18.680 15.062 1.00 91.44 408 LEU A N 1
ATOM 3418 C CA . LEU A 1 408 ? 17.987 17.897 14.181 1.00 91.44 408 LEU A CA 1
ATOM 3419 C C . LEU A 1 408 ? 18.413 18.071 12.723 1.00 91.44 408 LEU A C 1
ATOM 3421 O O . LEU A 1 408 ? 18.499 17.077 12.015 1.00 91.44 408 LEU A O 1
ATOM 3425 N N . GLY A 1 409 ? 18.728 19.289 12.279 1.00 89.62 409 GLY A N 1
ATOM 3426 C CA . GLY A 1 409 ? 19.279 19.546 10.950 1.00 89.62 409 GLY A CA 1
ATOM 3427 C C . GLY A 1 409 ? 20.590 18.792 10.695 1.00 89.62 409 GLY A C 1
ATOM 3428 O O . GLY A 1 409 ? 20.705 18.107 9.681 1.00 89.62 409 GLY A O 1
ATOM 3429 N N . ILE A 1 410 ? 21.549 18.861 11.622 1.00 88.62 410 ILE A N 1
ATOM 3430 C CA . ILE A 1 410 ? 22.865 18.208 11.493 1.00 88.62 410 ILE A CA 1
ATOM 3431 C C . ILE A 1 410 ? 22.724 16.685 11.386 1.00 88.62 410 ILE A C 1
ATOM 3433 O O . ILE A 1 410 ? 23.239 16.075 10.446 1.00 88.62 410 ILE A O 1
ATOM 3437 N N . ILE A 1 411 ? 22.000 16.052 12.318 1.00 89.19 411 ILE A N 1
ATOM 3438 C CA . ILE A 1 411 ? 21.833 14.587 12.313 1.00 89.19 411 ILE A CA 1
ATOM 3439 C C . ILE A 1 411 ? 21.067 14.118 11.074 1.00 89.19 411 ILE A C 1
ATOM 3441 O O . ILE A 1 411 ? 21.336 13.056 10.519 1.00 89.19 411 ILE A O 1
ATOM 3445 N N . THR A 1 412 ? 20.141 14.942 10.601 1.00 89.12 412 THR A N 1
ATOM 3446 C CA . THR A 1 412 ? 19.367 14.679 9.398 1.00 89.12 412 THR A CA 1
ATOM 3447 C C . THR A 1 412 ? 20.264 14.695 8.150 1.00 89.12 412 THR A C 1
ATOM 3449 O O . THR A 1 412 ? 20.178 13.787 7.319 1.00 89.12 412 THR A O 1
ATOM 3452 N N . SER A 1 413 ? 21.193 15.653 8.053 1.00 87.94 413 SER A N 1
ATOM 3453 C CA . SER A 1 413 ? 22.210 15.688 6.991 1.00 87.94 413 SER A CA 1
ATOM 3454 C C . SER A 1 413 ? 23.110 14.446 7.002 1.00 87.94 413 SER A C 1
ATOM 3456 O O . SER A 1 413 ? 23.425 13.915 5.938 1.00 87.94 413 SER A O 1
ATOM 3458 N N . MET A 1 414 ? 23.452 13.901 8.177 1.00 88.88 414 MET A N 1
ATOM 3459 C CA . MET A 1 414 ? 24.196 12.631 8.278 1.00 88.88 414 MET A CA 1
ATOM 3460 C C . MET A 1 414 ? 23.429 11.446 7.675 1.00 88.88 414 MET A C 1
ATOM 3462 O O . MET A 1 414 ? 24.034 10.580 7.044 1.00 88.88 414 MET A O 1
ATOM 3466 N N . GLY A 1 415 ? 22.099 11.416 7.808 1.00 89.31 415 GLY A N 1
ATOM 3467 C CA . GLY A 1 415 ? 21.257 10.400 7.165 1.00 89.31 415 GLY A CA 1
ATOM 3468 C C . GLY A 1 415 ? 21.345 10.426 5.634 1.00 89.31 415 GLY A C 1
ATOM 3469 O O . GLY A 1 415 ? 21.391 9.370 4.998 1.00 89.31 415 GLY A O 1
ATOM 3470 N N . ILE A 1 416 ? 21.427 11.619 5.034 1.00 88.69 416 ILE A N 1
ATOM 3471 C CA . ILE A 1 416 ? 21.648 11.771 3.588 1.00 88.69 416 ILE A CA 1
ATOM 3472 C C . ILE A 1 416 ? 23.067 11.345 3.225 1.00 88.69 416 ILE A C 1
ATOM 3474 O O . ILE A 1 416 ? 23.256 10.508 2.347 1.00 88.69 416 ILE A O 1
ATOM 3478 N N . ILE A 1 417 ? 24.067 11.911 3.890 1.00 91.25 417 ILE A N 1
ATOM 3479 C CA . ILE A 1 417 ? 25.445 11.825 3.415 1.00 91.25 417 ILE A CA 1
ATOM 3480 C C . ILE A 1 417 ? 26.056 10.460 3.753 1.00 91.25 417 ILE A C 1
ATOM 3482 O O . ILE A 1 417 ? 26.444 9.701 2.864 1.00 91.25 417 ILE A O 1
ATOM 3486 N N . ALA A 1 418 ? 26.081 10.087 5.036 1.00 93.25 418 ALA A N 1
ATOM 3487 C CA . ALA A 1 418 ? 26.626 8.799 5.459 1.00 93.25 418 ALA A CA 1
ATOM 3488 C C . ALA A 1 418 ? 25.728 7.629 5.022 1.00 93.25 418 ALA A C 1
ATOM 3490 O O . ALA A 1 418 ? 26.234 6.539 4.756 1.00 93.25 418 ALA A O 1
ATOM 3491 N N . GLY A 1 419 ? 24.410 7.843 4.948 1.00 92.44 419 GLY A N 1
ATOM 3492 C CA . GLY A 1 419 ? 23.418 6.850 4.532 1.00 92.44 419 GLY A CA 1
ATOM 3493 C C . GLY A 1 419 ? 23.164 6.835 3.023 1.00 92.44 419 GLY A C 1
ATOM 3494 O O . GLY A 1 419 ? 23.722 6.003 2.306 1.00 92.44 419 GLY A O 1
ATOM 3495 N N . ALA A 1 420 ? 22.278 7.717 2.546 1.00 89.00 420 ALA A N 1
ATOM 3496 C CA . ALA A 1 420 ? 21.801 7.758 1.152 1.00 89.00 420 ALA A CA 1
ATOM 3497 C C . ALA A 1 420 ? 22.942 7.704 0.144 1.00 89.00 420 ALA A C 1
ATOM 3499 O O . ALA A 1 420 ? 22.978 6.826 -0.714 1.00 89.00 420 ALA A O 1
ATOM 3500 N N . HIS A 1 421 ? 23.888 8.618 0.290 1.00 91.75 421 HIS A N 1
ATOM 3501 C CA . HIS A 1 421 ? 24.949 8.827 -0.669 1.00 91.75 421 HIS A CA 1
ATOM 3502 C C . HIS A 1 421 ? 26.052 7.772 -0.527 1.00 91.75 421 HIS A C 1
ATOM 3504 O O . HIS A 1 421 ? 26.180 6.891 -1.380 1.00 91.75 421 HIS A O 1
ATOM 3510 N N . ARG A 1 422 ? 26.811 7.778 0.570 1.00 93.25 422 ARG A N 1
ATOM 3511 C CA . ARG A 1 422 ? 28.020 6.944 0.682 1.00 93.25 422 ARG A CA 1
ATOM 3512 C C . ARG A 1 422 ? 27.726 5.451 0.899 1.00 93.25 422 ARG A C 1
ATOM 3514 O O . ARG A 1 422 ? 28.367 4.599 0.280 1.00 93.25 422 ARG A O 1
ATOM 3521 N N . LEU A 1 423 ? 26.732 5.106 1.724 1.00 91.25 423 LEU A N 1
ATOM 3522 C CA . LEU A 1 423 ? 26.395 3.708 2.034 1.00 91.25 423 LEU A CA 1
ATOM 3523 C C . LEU A 1 423 ? 25.510 3.054 0.965 1.00 91.25 423 LEU A C 1
ATOM 3525 O O . LEU A 1 423 ? 25.839 1.970 0.481 1.00 91.25 423 LEU A O 1
ATOM 3529 N N . TRP A 1 424 ? 24.372 3.663 0.623 1.00 91.38 424 TRP A N 1
ATOM 3530 C CA . TRP A 1 424 ? 23.377 3.023 -0.247 1.00 91.38 424 TRP A CA 1
ATOM 3531 C C . TRP A 1 424 ? 23.638 3.244 -1.739 1.00 91.38 424 TRP A C 1
ATOM 3533 O O . TRP A 1 424 ? 23.570 2.264 -2.488 1.00 91.38 424 TRP A O 1
ATOM 3543 N N . CYS A 1 425 ? 23.968 4.467 -2.169 1.00 89.12 425 CYS A N 1
ATOM 3544 C CA . CYS A 1 425 ? 24.269 4.753 -3.575 1.00 89.12 425 CYS A CA 1
ATOM 3545 C C . CYS A 1 425 ? 25.657 4.238 -3.980 1.00 89.12 425 CYS A C 1
ATOM 3547 O O . CYS A 1 425 ? 25.762 3.474 -4.937 1.00 89.12 425 CYS A O 1
ATOM 3549 N N . HIS A 1 426 ? 26.707 4.602 -3.237 1.00 87.25 426 HIS A N 1
ATOM 3550 C CA . HIS A 1 426 ? 28.091 4.313 -3.637 1.00 87.25 426 HIS A CA 1
ATOM 3551 C C . HIS A 1 426 ? 28.692 3.042 -3.021 1.00 87.25 426 HIS A C 1
ATOM 3553 O O . HIS A 1 426 ? 29.683 2.519 -3.530 1.00 87.25 426 HIS A O 1
ATOM 3559 N N . ARG A 1 427 ? 28.088 2.495 -1.955 1.00 92.19 427 ARG A N 1
ATOM 3560 C CA . ARG A 1 427 ? 28.562 1.275 -1.266 1.00 92.19 427 ARG A CA 1
ATOM 3561 C C . ARG A 1 427 ? 30.054 1.342 -0.917 1.00 92.19 427 ARG A C 1
ATOM 3563 O O . ARG A 1 427 ? 30.801 0.376 -1.129 1.00 92.19 427 ARG A O 1
ATOM 3570 N N . THR A 1 428 ? 30.479 2.495 -0.410 1.00 90.31 428 THR A N 1
ATOM 3571 C CA . THR A 1 428 ? 31.880 2.774 -0.065 1.00 90.31 428 THR A CA 1
ATOM 3572 C C . THR A 1 428 ? 32.303 2.141 1.259 1.00 90.31 428 THR A C 1
ATOM 3574 O O . THR A 1 428 ? 33.488 1.942 1.500 1.00 90.31 428 THR A O 1
ATOM 3577 N N . TYR A 1 429 ? 31.336 1.768 2.099 1.00 92.94 429 TYR A N 1
ATOM 3578 C CA . TYR A 1 429 ? 31.539 0.989 3.315 1.00 92.94 429 TYR A CA 1
ATOM 3579 C C . TYR A 1 429 ? 30.340 0.072 3.584 1.00 92.94 429 TYR A C 1
ATOM 3581 O O . TYR A 1 429 ? 29.282 0.188 2.956 1.00 92.94 429 TYR A O 1
ATOM 3589 N N . LYS A 1 430 ? 30.482 -0.854 4.532 1.00 90.44 430 LYS A N 1
ATOM 3590 C CA . LYS A 1 430 ? 29.392 -1.693 5.038 1.00 90.44 430 LYS A CA 1
ATOM 3591 C C . LYS A 1 430 ? 29.019 -1.272 6.456 1.00 90.44 430 LYS A C 1
ATOM 3593 O O . LYS A 1 430 ? 29.868 -1.092 7.317 1.00 90.44 430 LYS A O 1
ATOM 3598 N N . ALA A 1 431 ? 27.720 -1.185 6.723 1.00 92.31 431 ALA A N 1
ATOM 3599 C CA . ALA A 1 431 ? 27.177 -0.933 8.058 1.00 92.31 431 ALA A CA 1
ATOM 3600 C C . ALA A 1 431 ? 26.455 -2.172 8.612 1.00 92.31 431 ALA A C 1
ATOM 3602 O O . ALA A 1 431 ? 25.857 -2.933 7.842 1.00 92.31 431 ALA A O 1
ATOM 3603 N N . LYS A 1 432 ? 26.457 -2.365 9.934 1.00 91.75 432 LYS A N 1
ATOM 3604 C CA . LYS A 1 432 ? 25.576 -3.316 10.633 1.00 91.75 432 LYS A CA 1
ATOM 3605 C C . LYS A 1 432 ? 24.158 -2.754 10.755 1.00 91.75 432 LYS A C 1
ATOM 3607 O O . LYS A 1 432 ? 23.924 -1.564 10.556 1.00 91.75 432 LYS A O 1
ATOM 3612 N N . TRP A 1 433 ? 23.196 -3.621 11.069 1.00 91.00 433 TRP A N 1
ATOM 3613 C CA . TRP A 1 433 ? 21.783 -3.244 11.133 1.00 91.00 433 TRP A CA 1
ATOM 3614 C C . TRP A 1 433 ? 21.474 -2.047 12.061 1.00 91.00 433 TRP A C 1
ATOM 3616 O O . TRP A 1 433 ? 20.722 -1.191 11.603 1.00 91.00 433 TRP A O 1
ATOM 3626 N N . PRO A 1 434 ? 22.066 -1.892 13.270 1.00 94.38 434 PRO A N 1
ATOM 3627 C CA . PRO A 1 434 ? 21.770 -0.737 14.126 1.00 94.38 434 PRO A CA 1
ATOM 3628 C C . PRO A 1 434 ? 22.119 0.602 13.465 1.00 94.38 434 PRO A C 1
ATOM 3630 O O . PRO A 1 434 ? 21.291 1.509 13.427 1.00 94.38 434 PRO A O 1
ATOM 3633 N N . LEU A 1 435 ? 23.306 0.702 12.857 1.00 93.12 435 LEU A N 1
ATOM 3634 C CA . LEU A 1 435 ? 23.717 1.899 12.121 1.00 93.12 435 LEU A CA 1
ATOM 3635 C C . LEU A 1 435 ? 22.870 2.125 10.864 1.00 93.12 435 LEU A C 1
ATOM 3637 O O . LEU A 1 435 ? 22.473 3.253 10.594 1.00 93.12 435 LEU A O 1
ATOM 3641 N N . ARG A 1 436 ? 22.528 1.064 10.119 1.00 91.50 436 ARG A N 1
ATOM 3642 C CA . ARG A 1 436 ? 21.617 1.179 8.963 1.00 91.50 436 ARG A CA 1
ATOM 3643 C C . ARG A 1 436 ? 20.246 1.705 9.372 1.00 91.50 436 ARG A C 1
ATOM 3645 O O . ARG A 1 436 ? 19.683 2.536 8.669 1.00 91.50 436 ARG A O 1
ATOM 3652 N N . PHE A 1 437 ? 19.713 1.212 10.486 1.00 89.50 437 PHE A N 1
ATOM 3653 C CA . PHE A 1 437 ? 18.419 1.629 11.009 1.00 89.50 437 PHE A CA 1
ATOM 3654 C C . PHE A 1 437 ? 18.448 3.094 11.458 1.00 89.50 437 PHE A C 1
ATOM 3656 O O . PHE A 1 437 ? 17.565 3.858 11.073 1.00 89.50 437 PHE A O 1
ATOM 3663 N N . LEU A 1 438 ? 19.495 3.504 12.183 1.00 91.12 438 LEU A N 1
ATOM 3664 C CA . LEU A 1 438 ? 19.710 4.897 12.572 1.00 91.12 438 LEU A CA 1
ATOM 3665 C C . LEU A 1 438 ? 19.782 5.816 11.347 1.00 91.12 438 LEU A C 1
ATOM 3667 O O . LEU A 1 438 ? 19.011 6.765 11.254 1.00 91.12 438 LEU A O 1
ATOM 3671 N N . LEU A 1 439 ? 20.654 5.513 10.381 1.00 91.12 439 LEU A N 1
ATOM 3672 C CA . LEU A 1 439 ? 20.816 6.325 9.170 1.00 91.12 439 LEU A CA 1
ATOM 3673 C C . LEU A 1 439 ? 19.521 6.413 8.356 1.00 91.12 439 LEU A C 1
ATOM 3675 O O . LEU A 1 439 ? 19.220 7.467 7.808 1.00 91.12 439 LEU A O 1
ATOM 3679 N N . MET A 1 440 ? 18.725 5.341 8.321 1.00 87.12 440 MET A N 1
ATOM 3680 C CA . MET A 1 440 ? 17.434 5.326 7.630 1.00 87.12 440 MET A CA 1
ATOM 3681 C C . MET A 1 440 ? 16.431 6.249 8.330 1.00 87.12 440 MET A C 1
ATOM 3683 O O . MET A 1 440 ? 15.746 7.030 7.669 1.00 87.12 440 MET A O 1
ATOM 3687 N N . LEU A 1 441 ? 16.362 6.201 9.664 1.00 85.50 441 LEU A N 1
ATOM 3688 C CA . LEU A 1 441 ? 15.509 7.094 10.451 1.00 85.50 441 LEU A CA 1
ATOM 3689 C C . LEU A 1 441 ? 15.923 8.558 10.262 1.00 85.50 441 LEU A C 1
ATOM 3691 O O . LEU A 1 441 ? 15.068 9.406 10.012 1.00 85.50 441 LEU A O 1
ATOM 3695 N N . LEU A 1 442 ? 17.229 8.836 10.291 1.00 88.50 442 LEU A N 1
ATOM 3696 C CA . LEU A 1 442 ? 17.777 10.170 10.058 1.00 88.50 442 LEU A CA 1
ATOM 3697 C C . LEU A 1 442 ? 17.494 10.675 8.637 1.00 88.50 442 LEU A C 1
ATOM 3699 O O . LEU A 1 442 ? 17.080 11.814 8.465 1.00 88.50 442 LEU A O 1
ATOM 3703 N N . GLN A 1 443 ? 17.625 9.827 7.614 1.00 85.12 443 GLN A N 1
ATOM 3704 C CA . GLN A 1 443 ? 17.306 10.194 6.230 1.00 85.12 443 GLN A CA 1
ATOM 3705 C C . GLN A 1 443 ? 15.808 10.496 6.041 1.00 85.12 443 GLN A C 1
ATOM 3707 O O . GLN A 1 443 ? 15.425 11.369 5.258 1.00 85.12 443 GLN A O 1
ATOM 3712 N N . THR A 1 444 ? 14.941 9.800 6.785 1.00 83.31 444 THR A N 1
ATOM 3713 C CA . THR A 1 444 ? 13.482 10.000 6.741 1.00 83.31 444 THR A CA 1
ATOM 3714 C C . THR A 1 444 ? 13.081 11.414 7.177 1.00 83.31 444 THR A C 1
ATOM 3716 O O . THR A 1 444 ? 12.074 11.941 6.702 1.00 83.31 444 THR A O 1
ATOM 3719 N N . LEU A 1 445 ? 13.896 12.074 8.008 1.00 82.12 445 LEU A N 1
ATOM 3720 C CA . LEU A 1 445 ? 13.678 13.452 8.457 1.00 82.12 445 LEU A CA 1
ATOM 3721 C C . LEU A 1 445 ? 13.791 14.509 7.336 1.00 82.12 445 LEU A C 1
ATOM 3723 O O . LEU A 1 445 ? 13.401 15.650 7.590 1.00 82.12 445 LEU A O 1
ATOM 3727 N N . VAL A 1 446 ? 14.272 14.157 6.127 1.00 73.44 446 VAL A N 1
ATOM 3728 C CA . VAL A 1 446 ? 14.350 15.060 4.943 1.00 73.44 446 VAL A CA 1
ATOM 3729 C C . VAL A 1 446 ? 13.308 14.754 3.877 1.00 73.44 446 VAL A C 1
ATOM 3731 O O . VAL A 1 446 ? 13.349 15.331 2.792 1.00 73.44 446 VAL A O 1
ATOM 3734 N N . TYR A 1 447 ? 12.370 13.835 4.106 1.00 69.50 447 TYR A N 1
ATOM 3735 C CA . TYR A 1 447 ? 11.365 13.523 3.078 1.00 69.50 447 TYR A CA 1
ATOM 3736 C C . TYR A 1 447 ? 11.998 13.101 1.721 1.00 69.50 447 TYR A C 1
ATOM 3738 O O . TYR A 1 447 ? 11.377 13.175 0.670 1.00 69.50 447 TYR A O 1
ATOM 3746 N N . GLN A 1 448 ? 13.256 12.643 1.717 1.00 60.56 448 GLN A N 1
ATOM 3747 C CA . GLN A 1 448 ? 13.973 12.212 0.506 1.00 60.56 448 GLN A CA 1
ATOM 3748 C C . GLN A 1 448 ? 13.904 10.691 0.291 1.00 60.56 448 GLN A C 1
ATOM 3750 O O . GLN A 1 448 ? 14.509 10.162 -0.638 1.00 60.56 448 GLN A O 1
ATOM 3755 N N . VAL A 1 449 ? 13.154 9.977 1.138 1.00 57.88 449 VAL A N 1
ATOM 3756 C CA . VAL A 1 449 ? 12.947 8.526 1.054 1.00 57.88 449 VAL A CA 1
ATOM 3757 C C . VAL A 1 449 ? 11.488 8.232 0.756 1.00 57.88 449 VAL A C 1
ATOM 3759 O O . VAL A 1 449 ? 10.584 8.812 1.358 1.00 57.88 449 VAL A O 1
ATOM 3762 N N . ILE A 1 450 ? 11.259 7.261 -0.123 1.00 53.06 450 ILE A N 1
ATOM 3763 C CA . ILE A 1 450 ? 9.942 6.669 -0.347 1.00 53.06 450 ILE A CA 1
ATOM 3764 C C . ILE A 1 450 ? 9.646 5.735 0.838 1.00 53.06 450 ILE A C 1
ATOM 3766 O O . ILE A 1 450 ? 9.902 4.536 0.784 1.00 53.06 450 ILE A O 1
ATOM 3770 N N . LEU A 1 451 ? 9.162 6.305 1.941 1.00 54.78 451 LEU A N 1
ATOM 3771 C CA . LEU A 1 451 ? 8.547 5.598 3.072 1.00 54.78 451 LEU A CA 1
ATOM 3772 C C . LEU A 1 451 ? 7.040 5.886 3.089 1.00 54.78 451 LEU A C 1
ATOM 3774 O O . LEU A 1 451 ? 6.562 6.791 2.406 1.00 54.78 451 LEU A O 1
ATOM 3778 N N . CYS A 1 452 ? 6.269 5.101 3.850 1.00 53.19 452 CYS A N 1
ATOM 3779 C CA . CYS A 1 452 ? 4.828 5.320 3.992 1.00 53.19 452 CYS A CA 1
ATOM 3780 C C . CYS A 1 452 ? 4.552 6.776 4.403 1.00 53.19 452 CYS A C 1
ATOM 3782 O O . CYS A 1 452 ? 5.134 7.261 5.373 1.00 53.19 452 CYS A O 1
ATOM 3784 N N . PHE A 1 453 ? 3.638 7.448 3.693 1.00 59.44 453 PHE A N 1
ATOM 3785 C CA . PHE A 1 453 ? 3.295 8.857 3.916 1.00 59.44 453 PHE A CA 1
ATOM 3786 C C . PHE A 1 453 ? 2.974 9.162 5.388 1.00 59.44 453 PHE A C 1
ATOM 3788 O O . PHE A 1 453 ? 3.373 10.204 5.894 1.00 59.44 453 PHE A O 1
ATOM 3795 N N . MET A 1 454 ? 2.339 8.232 6.111 1.00 55.91 454 MET A N 1
ATOM 3796 C CA . MET A 1 454 ? 2.031 8.397 7.539 1.00 55.91 454 MET A CA 1
ATOM 3797 C C . MET A 1 454 ? 3.277 8.361 8.431 1.00 55.91 454 MET A C 1
ATOM 3799 O O . MET A 1 454 ? 3.409 9.182 9.333 1.00 55.91 454 MET A O 1
ATOM 3803 N N . LEU A 1 455 ? 4.212 7.444 8.167 1.00 65.06 455 LEU A N 1
ATOM 3804 C CA . LEU A 1 455 ? 5.473 7.359 8.911 1.00 65.06 455 LEU A CA 1
ATOM 3805 C C . LEU A 1 455 ? 6.349 8.585 8.633 1.00 65.06 455 LEU A C 1
ATOM 3807 O O . LEU A 1 455 ? 7.012 9.108 9.522 1.00 65.06 455 LEU A O 1
ATOM 3811 N N . LEU A 1 456 ? 6.296 9.067 7.397 1.00 69.81 456 LEU A N 1
ATOM 3812 C CA . LEU A 1 456 ? 6.996 10.253 6.946 1.00 69.81 456 LEU A CA 1
ATOM 3813 C C . LEU A 1 456 ? 6.429 11.528 7.583 1.00 69.81 456 LEU A C 1
ATOM 3815 O O . LEU A 1 456 ? 7.197 12.333 8.098 1.00 69.81 456 LEU A O 1
ATOM 3819 N N . LEU A 1 457 ? 5.101 11.677 7.648 1.00 74.06 457 LEU A N 1
ATOM 3820 C CA . LEU A 1 457 ? 4.450 12.740 8.421 1.00 74.06 457 LEU A CA 1
ATOM 3821 C C . LEU A 1 457 ? 4.832 12.666 9.904 1.00 74.06 457 LEU A C 1
ATOM 3823 O O . LEU A 1 457 ? 5.141 13.685 10.517 1.00 74.06 457 LEU A O 1
ATOM 3827 N N . PHE A 1 458 ? 4.847 11.466 10.482 1.00 78.38 458 PHE A N 1
ATOM 3828 C CA . PHE A 1 458 ? 5.157 11.291 11.895 1.00 78.38 458 PHE A CA 1
ATOM 3829 C C . PHE A 1 458 ? 6.606 11.673 12.227 1.00 78.38 458 PHE A C 1
ATOM 3831 O O . PHE A 1 458 ? 6.841 12.480 13.123 1.00 78.38 458 PHE A O 1
ATOM 3838 N N . ILE A 1 459 ? 7.572 11.155 11.465 1.00 80.44 459 ILE A N 1
ATOM 3839 C CA . ILE A 1 459 ? 9.003 11.373 11.706 1.00 80.44 459 ILE A CA 1
ATOM 3840 C C . ILE A 1 459 ? 9.447 12.771 11.264 1.00 80.44 459 ILE A C 1
ATOM 3842 O O . ILE A 1 459 ? 10.170 13.426 11.999 1.00 80.44 459 ILE A O 1
ATOM 3846 N N . CYS A 1 460 ? 9.025 13.259 10.095 1.00 82.12 460 CYS A N 1
ATOM 3847 C CA . CYS A 1 460 ? 9.512 14.528 9.537 1.00 82.12 460 CYS A CA 1
ATOM 3848 C C . CYS A 1 460 ? 8.773 15.765 10.078 1.00 82.12 460 CYS A C 1
ATOM 3850 O O . CYS A 1 460 ? 9.300 16.880 9.997 1.00 82.12 460 CYS A O 1
ATOM 3852 N N . ILE A 1 461 ? 7.547 15.596 10.585 1.00 84.12 461 ILE A N 1
ATOM 3853 C CA . ILE A 1 461 ? 6.684 16.716 10.979 1.00 84.12 461 ILE A CA 1
ATOM 3854 C C . ILE A 1 461 ? 6.236 16.587 12.433 1.00 84.12 461 ILE A C 1
ATOM 3856 O O . ILE A 1 461 ? 6.544 17.467 13.230 1.00 84.12 461 ILE A O 1
ATOM 3860 N N . LEU A 1 462 ? 5.550 15.506 12.808 1.00 86.56 462 LEU A N 1
ATOM 3861 C CA . LEU A 1 462 ? 4.916 15.430 14.130 1.00 86.56 462 LEU A CA 1
ATOM 3862 C C . LEU A 1 462 ? 5.927 15.350 15.280 1.00 86.56 462 LEU A C 1
ATOM 3864 O O . LEU A 1 462 ? 5.767 16.081 16.251 1.00 86.56 462 LEU A O 1
ATOM 3868 N N . ILE A 1 463 ? 6.976 14.528 15.175 1.00 90.25 463 ILE A N 1
ATOM 3869 C CA . ILE A 1 463 ? 8.027 14.456 16.206 1.00 90.25 463 ILE A CA 1
ATOM 3870 C C . ILE A 1 463 ? 8.807 15.783 16.299 1.00 90.25 463 ILE A C 1
ATOM 3872 O O . ILE A 1 463 ? 8.865 16.344 17.394 1.00 90.25 463 ILE A O 1
ATOM 3876 N N . PRO A 1 464 ? 9.369 16.333 15.200 1.00 92.50 464 PRO A N 1
ATOM 3877 C CA . PRO A 1 464 ? 10.135 17.576 15.247 1.00 92.50 464 PRO A CA 1
ATOM 3878 C C . PRO A 1 464 ? 9.355 18.757 15.807 1.00 92.50 464 PRO A C 1
ATOM 3880 O O . PRO A 1 464 ? 9.942 19.564 16.519 1.00 92.50 464 PRO A O 1
ATOM 3883 N N . VAL A 1 465 ? 8.055 18.843 15.500 1.00 94.69 465 VAL A N 1
ATOM 3884 C CA . VAL A 1 465 ? 7.188 19.928 15.969 1.00 94.69 465 VAL A CA 1
ATOM 3885 C C . VAL A 1 465 ? 6.677 19.667 17.388 1.00 94.69 465 VAL A C 1
ATOM 3887 O O . VAL A 1 465 ? 6.621 20.585 18.204 1.00 94.69 465 VAL A O 1
ATOM 3890 N N . GLY A 1 466 ? 6.320 18.421 17.702 1.00 92.75 466 GLY A N 1
ATOM 3891 C CA . GLY A 1 466 ? 5.719 18.040 18.978 1.00 92.75 466 GLY A CA 1
ATOM 3892 C C . GLY A 1 466 ? 6.697 18.036 20.151 1.00 92.75 466 GLY A C 1
ATOM 3893 O O . GLY A 1 466 ? 6.292 18.381 21.257 1.00 92.75 466 GLY A O 1
ATOM 3894 N N . VAL A 1 467 ? 7.974 17.700 19.930 1.00 94.69 467 VAL A N 1
ATOM 3895 C CA . VAL A 1 467 ? 8.989 17.684 21.000 1.00 94.69 467 VAL A CA 1
ATOM 3896 C C . VAL A 1 467 ? 9.139 19.067 21.657 1.00 94.69 467 VAL A C 1
ATOM 3898 O O . VAL A 1 467 ? 8.956 19.136 22.873 1.00 94.69 467 VAL A O 1
ATOM 3901 N N . PRO A 1 468 ? 9.363 20.173 20.916 1.00 95.62 468 PRO A N 1
ATOM 3902 C CA . PRO A 1 468 ? 9.417 21.501 21.521 1.00 95.62 468 PRO A CA 1
ATOM 3903 C C . PRO A 1 468 ? 8.148 21.900 22.268 1.00 95.62 468 PRO A C 1
ATOM 3905 O O . PRO A 1 468 ? 8.212 22.454 23.365 1.00 95.62 468 PRO A O 1
ATOM 3908 N N . CYS A 1 469 ? 6.987 21.579 21.695 1.00 95.38 469 CYS A N 1
ATOM 3909 C CA . CYS A 1 469 ? 5.699 21.895 22.302 1.00 95.38 469 CYS A CA 1
ATOM 3910 C C . CYS A 1 469 ? 5.463 21.138 23.609 1.00 95.38 469 CYS A C 1
ATOM 3912 O O . CYS A 1 469 ? 4.853 21.679 24.522 1.00 95.38 469 CYS A O 1
ATOM 3914 N N . TYR A 1 470 ? 5.933 19.895 23.707 1.00 95.19 470 TYR A N 1
ATOM 3915 C CA . TYR A 1 470 ? 5.694 19.054 24.873 1.00 95.19 470 TYR A CA 1
ATOM 3916 C C . TYR A 1 470 ? 6.737 19.255 25.977 1.00 95.19 470 TYR A C 1
ATOM 3918 O O . TYR A 1 470 ? 6.380 19.394 27.141 1.00 95.19 470 TYR A O 1
ATOM 3926 N N . PHE A 1 471 ? 8.027 19.262 25.631 1.00 95.25 471 PHE A N 1
ATOM 3927 C CA . PHE A 1 471 ? 9.102 19.200 26.628 1.00 95.25 471 PHE A CA 1
ATOM 3928 C C . PHE A 1 471 ? 9.499 20.560 27.203 1.00 95.25 471 PHE A C 1
ATOM 3930 O O . PHE A 1 471 ? 9.937 20.619 28.348 1.00 95.25 471 PHE A O 1
ATOM 3937 N N . TRP A 1 472 ? 9.352 21.644 26.441 1.00 94.62 472 TRP A N 1
ATOM 3938 C CA . TRP A 1 472 ? 9.669 22.999 26.913 1.00 94.62 472 TRP A CA 1
ATOM 3939 C C . TRP A 1 472 ? 8.604 24.034 26.527 1.00 94.62 472 TRP A C 1
ATOM 3941 O O . TRP A 1 472 ? 8.877 25.230 26.493 1.00 94.62 472 TRP A O 1
ATOM 3951 N N . ASN A 1 473 ? 7.372 23.564 26.292 1.00 92.56 473 ASN A N 1
ATOM 3952 C CA . ASN A 1 473 ? 6.158 24.367 26.114 1.00 92.56 473 ASN A CA 1
ATOM 3953 C C . ASN A 1 473 ? 6.236 25.433 25.002 1.00 92.56 473 ASN A C 1
ATOM 3955 O O . ASN A 1 473 ? 5.660 26.516 25.116 1.00 92.56 473 ASN A O 1
ATOM 3959 N N . GLU A 1 474 ? 6.951 25.137 23.915 1.00 94.44 474 GLU A N 1
ATOM 3960 C CA . GLU A 1 474 ? 7.036 26.043 22.770 1.00 94.44 474 GLU A CA 1
ATOM 3961 C C . GLU A 1 474 ? 5.689 26.149 22.038 1.00 94.44 474 GLU A C 1
ATOM 3963 O O . GLU A 1 474 ? 4.952 25.170 21.876 1.00 94.44 474 GLU A O 1
ATOM 3968 N N . LYS A 1 475 ? 5.372 27.338 21.517 1.00 93.50 475 LYS A N 1
ATOM 3969 C CA . LYS A 1 475 ? 4.145 27.539 20.740 1.00 93.50 475 LYS A CA 1
ATOM 3970 C C . LYS A 1 475 ? 4.189 26.697 19.466 1.00 93.50 475 LYS A C 1
ATOM 3972 O O . LYS A 1 475 ? 5.134 26.786 18.682 1.00 93.50 475 LYS A O 1
ATOM 3977 N N . PHE A 1 476 ? 3.107 25.962 19.204 1.00 93.69 476 PHE A N 1
ATOM 3978 C CA . PHE A 1 476 ? 2.972 25.110 18.016 1.00 93.69 476 PHE A CA 1
ATOM 3979 C C . PHE A 1 476 ? 3.338 25.827 16.715 1.00 93.69 476 PHE A C 1
ATOM 3981 O O . PHE A 1 476 ? 4.080 25.284 15.904 1.00 93.69 476 PHE A O 1
ATOM 3988 N N . ILE A 1 477 ? 2.861 27.061 16.531 1.00 91.38 477 ILE A N 1
ATOM 3989 C CA . ILE A 1 477 ? 3.103 27.824 15.303 1.00 91.38 477 ILE A CA 1
ATOM 3990 C C . ILE A 1 477 ? 4.594 28.121 15.083 1.00 91.38 477 ILE A C 1
ATOM 3992 O O . ILE A 1 477 ? 5.075 28.065 13.956 1.00 91.38 477 ILE A O 1
ATOM 3996 N N . ILE A 1 478 ? 5.336 28.365 16.162 1.00 90.88 478 ILE A N 1
ATOM 3997 C CA . ILE A 1 478 ? 6.769 28.666 16.125 1.00 90.88 478 ILE A CA 1
ATOM 3998 C C . ILE A 1 478 ? 7.536 27.386 15.808 1.00 90.88 478 ILE A C 1
ATOM 4000 O O . ILE A 1 478 ? 8.303 27.346 14.850 1.00 90.88 478 ILE A O 1
ATOM 4004 N N . SER A 1 479 ? 7.236 26.308 16.535 1.00 93.50 479 SER A N 1
ATOM 4005 C CA . SER A 1 479 ? 7.811 24.982 16.292 1.00 93.50 479 SER A CA 1
ATOM 4006 C C . SER A 1 479 ? 7.545 24.487 14.858 1.00 93.50 479 SER A C 1
ATOM 4008 O O . SER A 1 479 ? 8.435 23.957 14.192 1.00 93.50 479 SER A O 1
ATOM 4010 N N . TRP A 1 480 ? 6.347 24.742 14.324 1.00 94.06 480 TRP A N 1
ATOM 4011 C CA . TRP A 1 480 ? 5.975 24.440 12.941 1.00 94.06 480 TRP A CA 1
ATOM 4012 C C . TRP A 1 480 ? 6.843 25.183 11.919 1.00 94.06 480 TRP A C 1
ATOM 4014 O O . TRP A 1 480 ? 7.456 24.551 11.056 1.00 94.06 480 TRP A O 1
ATOM 4024 N N . TYR A 1 481 ? 6.922 26.514 12.007 1.00 93.75 481 TYR A N 1
ATOM 4025 C CA . TYR A 1 481 ? 7.682 27.307 11.040 1.00 93.75 481 TYR A CA 1
ATOM 4026 C C . TYR A 1 481 ? 9.195 27.111 11.178 1.00 93.75 481 TYR A C 1
ATOM 4028 O O . TYR A 1 481 ? 9.886 27.028 10.165 1.00 93.75 481 TYR A O 1
ATOM 4036 N N . MET A 1 482 ? 9.720 26.932 12.393 1.00 93.31 482 MET A N 1
ATOM 4037 C CA . MET A 1 482 ? 11.129 26.575 12.591 1.00 93.31 482 MET A CA 1
ATOM 4038 C C . MET A 1 482 ? 11.459 25.190 12.013 1.00 93.31 482 MET A C 1
ATOM 4040 O O . MET A 1 482 ? 12.526 25.016 11.422 1.00 93.31 482 MET A O 1
ATOM 4044 N N . ASN A 1 483 ? 10.530 24.225 12.069 1.00 93.56 483 ASN A N 1
ATOM 4045 C CA . ASN A 1 483 ? 10.696 22.938 11.389 1.00 93.56 483 ASN A CA 1
ATOM 4046 C C . ASN A 1 483 ? 10.753 23.083 9.857 1.00 93.56 483 ASN A C 1
ATOM 4048 O O . ASN A 1 483 ? 11.556 22.401 9.211 1.00 93.56 483 ASN A O 1
ATOM 4052 N N . LEU A 1 484 ? 9.939 23.977 9.275 1.00 92.19 484 LEU A N 1
ATOM 4053 C CA . LEU A 1 484 ? 10.024 24.330 7.851 1.00 92.19 484 LEU A CA 1
ATOM 4054 C C . LEU A 1 484 ? 11.363 25.000 7.525 1.00 92.19 484 LEU A C 1
ATOM 4056 O O . LEU A 1 484 ? 11.985 24.642 6.530 1.00 92.19 484 LEU A O 1
ATOM 4060 N N . GLY A 1 485 ? 11.843 25.906 8.381 1.00 92.25 485 GLY A N 1
ATOM 4061 C CA . GLY A 1 485 ? 13.144 26.563 8.230 1.00 92.25 485 GLY A CA 1
ATOM 4062 C C . GLY A 1 485 ? 14.304 25.569 8.248 1.00 92.25 485 GLY A C 1
ATOM 4063 O O . GLY A 1 485 ? 15.161 25.604 7.366 1.00 92.25 485 GLY A O 1
ATOM 4064 N N . ARG A 1 486 ? 14.298 24.618 9.191 1.00 91.50 486 ARG A N 1
ATOM 4065 C CA . ARG A 1 486 ? 15.236 23.482 9.204 1.00 91.50 486 ARG A CA 1
ATOM 4066 C C . ARG A 1 486 ? 15.158 22.693 7.897 1.00 91.50 486 ARG A C 1
ATOM 4068 O O . ARG A 1 486 ? 16.188 22.371 7.315 1.00 91.50 486 ARG A O 1
ATOM 4075 N N . TYR A 1 487 ? 13.949 22.376 7.433 1.00 89.50 487 TYR A N 1
ATOM 4076 C CA . TYR A 1 487 ? 13.765 21.568 6.230 1.00 89.50 487 TYR A CA 1
ATOM 4077 C C . TYR A 1 487 ? 14.293 22.271 4.967 1.00 89.50 487 TYR A C 1
ATOM 4079 O O . TYR A 1 487 ? 15.031 21.671 4.186 1.00 89.50 487 TYR A O 1
ATOM 4087 N N . VAL A 1 488 ? 13.989 23.564 4.814 1.00 90.81 488 VAL A N 1
ATOM 4088 C CA . VAL A 1 488 ? 14.520 24.430 3.748 1.00 90.81 488 VAL A CA 1
ATOM 4089 C C . VAL A 1 488 ? 16.041 24.497 3.799 1.00 90.81 488 VAL A C 1
ATOM 4091 O O . VAL A 1 488 ? 16.680 24.361 2.756 1.00 90.81 488 VAL A O 1
ATOM 4094 N N . TRP A 1 489 ? 16.622 24.664 4.990 1.00 89.00 489 TRP A N 1
ATOM 4095 C CA . TRP A 1 489 ? 18.071 24.661 5.170 1.00 89.00 489 TRP A CA 1
ATOM 4096 C C . TRP A 1 489 ? 18.682 23.354 4.650 1.00 89.00 489 TRP A C 1
ATOM 4098 O O . TRP A 1 489 ? 19.503 23.390 3.737 1.00 89.00 489 TRP A O 1
ATOM 4108 N N . THR A 1 490 ? 18.222 22.195 5.135 1.00 87.44 490 THR A N 1
ATOM 4109 C CA . THR A 1 490 ? 18.768 20.888 4.731 1.00 87.44 490 THR A CA 1
ATOM 4110 C C . THR A 1 490 ? 18.648 20.635 3.223 1.00 87.44 490 THR A C 1
ATOM 4112 O O . THR A 1 490 ? 19.593 20.132 2.606 1.00 87.44 490 THR A O 1
ATOM 4115 N N . LEU A 1 491 ? 17.517 21.000 2.604 1.00 87.31 491 LEU A N 1
ATOM 4116 C CA . LEU A 1 491 ? 17.341 20.880 1.153 1.00 87.31 491 LEU A CA 1
ATOM 4117 C C . LEU A 1 491 ? 18.354 21.731 0.389 1.00 87.31 491 LEU A C 1
ATOM 4119 O O . LEU A 1 491 ? 19.048 21.210 -0.480 1.00 87.31 491 LEU A O 1
ATOM 4123 N N . ASN A 1 492 ? 18.474 23.013 0.739 1.00 90.00 492 ASN A N 1
ATOM 4124 C CA . ASN A 1 492 ? 19.368 23.925 0.035 1.00 90.00 492 ASN A CA 1
ATOM 4125 C C . ASN A 1 492 ? 20.837 23.544 0.226 1.00 90.00 492 ASN A C 1
ATOM 4127 O O . ASN A 1 492 ? 21.584 23.581 -0.746 1.00 90.00 492 ASN A O 1
ATOM 4131 N N . MET A 1 493 ? 21.245 23.085 1.415 1.00 86.38 493 MET A N 1
ATOM 4132 C CA . MET A 1 493 ? 22.605 22.567 1.612 1.00 86.38 493 MET A CA 1
ATOM 4133 C C . MET A 1 493 ? 22.878 21.378 0.681 1.00 86.38 493 MET A C 1
ATOM 4135 O O . MET A 1 493 ? 23.899 21.341 0.005 1.00 86.38 493 MET A O 1
ATOM 4139 N N . THR A 1 494 ? 21.929 20.447 0.553 1.00 84.88 494 THR A N 1
ATOM 4140 C CA . THR A 1 494 ? 22.064 19.302 -0.367 1.00 84.88 494 THR A CA 1
ATOM 4141 C C . THR A 1 494 ? 22.104 19.749 -1.834 1.00 84.88 494 THR A C 1
ATOM 4143 O O . THR A 1 494 ? 22.841 19.198 -2.647 1.00 84.88 494 THR A O 1
ATOM 4146 N N . TRP A 1 495 ? 21.303 20.750 -2.202 1.00 88.88 495 TRP A N 1
ATOM 4147 C CA . TRP A 1 495 ? 21.229 21.252 -3.575 1.00 88.88 495 TRP A CA 1
ATOM 4148 C C . TRP A 1 495 ? 22.438 22.098 -3.980 1.00 88.88 495 TRP A C 1
ATOM 4150 O O . TRP A 1 495 ? 22.734 22.158 -5.175 1.00 88.88 495 TRP A O 1
ATOM 4160 N N . LEU A 1 496 ? 23.164 22.695 -3.026 1.00 87.25 496 LEU A N 1
ATOM 4161 C CA . LEU A 1 496 ? 24.439 23.367 -3.297 1.00 87.25 496 LEU A CA 1
ATOM 4162 C C . LEU A 1 496 ? 25.455 22.408 -3.927 1.00 87.25 496 LEU A C 1
ATOM 4164 O O . LEU A 1 496 ? 26.118 22.801 -4.882 1.00 87.25 496 LEU A O 1
ATOM 4168 N N . VAL A 1 497 ? 25.481 21.139 -3.509 1.00 87.31 497 VAL A N 1
ATOM 4169 C CA . VAL A 1 497 ? 26.349 20.115 -4.120 1.00 87.31 497 VAL A CA 1
ATOM 4170 C C . VAL A 1 497 ? 26.042 19.935 -5.611 1.00 87.31 497 VAL A C 1
ATOM 4172 O O . VAL A 1 497 ? 26.926 19.879 -6.453 1.00 87.31 497 VAL A O 1
ATOM 4175 N N . ASN A 1 498 ? 24.764 19.947 -5.988 1.00 86.06 498 ASN A N 1
ATOM 4176 C CA . ASN A 1 498 ? 24.358 19.786 -7.390 1.00 86.06 498 ASN A CA 1
ATOM 4177 C C . ASN A 1 498 ? 24.432 21.084 -8.215 1.00 86.06 498 ASN A C 1
ATOM 4179 O O . ASN A 1 498 ? 24.128 21.068 -9.409 1.00 86.06 498 ASN A O 1
ATOM 4183 N N . SER A 1 499 ? 24.778 22.215 -7.596 1.00 87.50 499 SER A N 1
ATOM 4184 C CA . SER A 1 499 ? 24.795 23.528 -8.247 1.00 87.50 499 SER A CA 1
ATOM 4185 C C . SER A 1 499 ? 26.149 24.212 -8.097 1.00 87.50 499 SER A C 1
ATOM 4187 O O . SER A 1 499 ? 26.906 24.273 -9.064 1.00 87.50 499 SER A O 1
ATOM 4189 N N . ALA A 1 500 ? 26.482 24.691 -6.901 1.00 85.50 500 ALA A N 1
ATOM 4190 C CA . ALA A 1 500 ? 27.738 25.372 -6.618 1.00 85.50 500 ALA A CA 1
ATOM 4191 C C . ALA A 1 500 ? 28.961 24.491 -6.925 1.00 85.50 500 ALA A C 1
ATOM 4193 O O . ALA A 1 500 ? 29.860 24.990 -7.600 1.00 85.50 500 ALA A O 1
ATOM 4194 N N . ASP A 1 501 ? 28.952 23.194 -6.578 1.00 85.25 501 ASP A N 1
ATOM 4195 C CA . ASP A 1 501 ? 30.082 22.269 -6.831 1.00 85.25 501 ASP A CA 1
ATOM 4196 C C . ASP A 1 501 ? 30.210 21.812 -8.296 1.00 85.25 501 ASP A C 1
ATOM 4198 O O . ASP A 1 501 ? 31.010 20.942 -8.644 1.00 85.25 501 ASP A O 1
ATOM 4202 N N . HIS A 1 502 ? 29.445 22.418 -9.196 1.00 85.12 502 HIS A N 1
ATOM 4203 C CA . HIS A 1 502 ? 29.601 22.255 -10.639 1.00 85.12 502 HIS A CA 1
ATOM 4204 C C . HIS A 1 502 ? 29.910 23.575 -11.358 1.00 85.12 502 HIS A C 1
ATOM 4206 O O . HIS A 1 502 ? 30.073 23.569 -12.581 1.00 85.12 502 HIS A O 1
ATOM 4212 N N . ILE A 1 503 ? 29.984 24.696 -10.625 1.00 80.00 503 ILE A N 1
ATOM 4213 C CA . ILE A 1 503 ? 30.144 26.045 -11.185 1.00 80.00 503 ILE A CA 1
ATOM 4214 C C . ILE A 1 503 ? 31.351 26.795 -10.588 1.00 80.00 503 ILE A C 1
ATOM 4216 O O . ILE A 1 503 ? 32.169 27.302 -11.354 1.00 80.00 503 ILE A O 1
ATOM 4220 N N . TRP A 1 504 ? 31.492 26.869 -9.256 1.00 78.75 504 TRP A N 1
ATOM 4221 C CA . TRP A 1 504 ? 32.552 27.630 -8.569 1.00 78.75 504 TRP A CA 1
ATOM 4222 C C . TRP A 1 504 ? 33.485 26.775 -7.698 1.00 78.75 504 TRP A C 1
ATOM 4224 O O . TRP A 1 504 ? 33.054 26.213 -6.693 1.00 78.75 504 TRP A O 1
ATOM 4234 N N . GLY A 1 505 ? 34.773 26.710 -8.055 1.00 83.81 5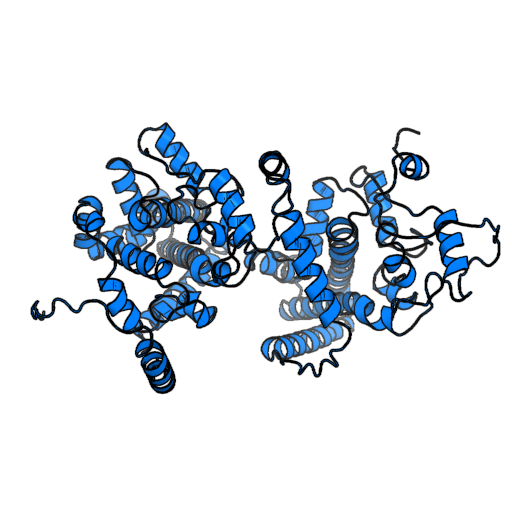05 GLY A N 1
ATOM 4235 C CA . GLY A 1 505 ? 35.772 25.930 -7.319 1.00 83.81 505 GLY A CA 1
ATOM 4236 C C . GLY A 1 505 ? 36.968 25.494 -8.164 1.00 83.81 505 GLY A C 1
ATOM 4237 O O . GLY A 1 505 ? 37.234 26.050 -9.231 1.00 83.81 505 GLY A O 1
ATOM 4238 N N . MET A 1 506 ? 37.697 24.491 -7.675 1.00 80.38 506 MET A N 1
ATOM 4239 C CA . MET A 1 506 ? 38.952 24.002 -8.266 1.00 80.38 506 MET A CA 1
ATOM 4240 C C . MET A 1 506 ? 38.798 22.588 -8.849 1.00 80.38 506 MET A C 1
ATOM 4242 O O . MET A 1 506 ? 37.968 21.815 -8.388 1.00 80.38 506 MET A O 1
ATOM 4246 N N . LYS A 1 507 ? 39.615 22.213 -9.844 1.00 83.62 507 LYS A N 1
ATOM 4247 C CA . LYS A 1 507 ? 39.631 20.857 -10.442 1.00 83.62 507 LYS A CA 1
ATOM 4248 C C . LYS A 1 507 ? 40.998 20.175 -10.331 1.00 83.62 507 LYS A C 1
ATOM 4250 O O . LYS A 1 507 ? 41.653 19.946 -11.351 1.00 83.62 507 LYS A O 1
ATOM 4255 N N . PRO A 1 508 ? 41.477 19.896 -9.111 1.00 77.19 508 PRO A N 1
ATOM 4256 C CA . PRO A 1 508 ? 42.805 19.333 -8.915 1.00 77.19 508 PRO A CA 1
ATOM 4257 C C . PRO A 1 508 ? 42.969 17.909 -9.471 1.00 77.19 508 PRO A C 1
ATOM 4259 O O . PRO A 1 508 ? 44.102 17.550 -9.777 1.00 77.19 508 PRO A O 1
ATOM 4262 N N . TYR A 1 509 ? 41.893 17.129 -9.653 1.00 81.06 509 TYR A N 1
ATOM 4263 C CA . TYR A 1 509 ? 41.963 15.705 -10.024 1.00 81.06 509 TYR A CA 1
ATOM 4264 C C . TYR A 1 509 ? 41.577 15.414 -11.482 1.00 81.06 509 TYR A C 1
ATOM 4266 O O . TYR A 1 509 ? 42.220 14.587 -12.126 1.00 81.06 509 TYR A O 1
ATOM 4274 N N . ASP A 1 510 ? 40.540 16.064 -12.021 1.00 83.56 510 ASP A N 1
ATOM 4275 C CA . ASP A 1 510 ? 40.182 15.925 -13.440 1.00 83.56 510 ASP A CA 1
ATOM 4276 C C . ASP A 1 510 ? 39.502 17.185 -13.999 1.00 83.56 510 ASP A C 1
ATOM 4278 O O . ASP A 1 510 ? 38.426 17.589 -13.547 1.00 83.56 510 ASP A O 1
ATOM 4282 N N . VAL A 1 511 ? 40.129 17.811 -15.000 1.00 82.12 511 VAL A N 1
ATOM 4283 C CA . VAL A 1 511 ? 39.611 19.007 -15.686 1.00 82.12 511 VAL A CA 1
ATOM 4284 C C . VAL A 1 511 ? 38.490 18.728 -16.679 1.00 82.12 511 VAL A C 1
ATOM 4286 O O . VAL A 1 511 ? 37.705 19.634 -16.977 1.00 82.12 511 VAL A O 1
ATOM 4289 N N . ASN A 1 512 ? 38.406 17.496 -17.181 1.00 86.44 512 ASN A N 1
ATOM 4290 C CA . ASN A 1 512 ? 37.513 17.112 -18.273 1.00 86.44 512 ASN A CA 1
ATOM 4291 C C . ASN A 1 512 ? 36.071 16.905 -17.800 1.00 86.44 512 ASN A C 1
ATOM 4293 O O . ASN A 1 512 ? 35.136 16.931 -18.601 1.00 86.44 512 ASN A O 1
ATOM 4297 N N . ILE A 1 513 ? 35.871 16.728 -16.495 1.00 86.00 513 ILE A N 1
ATOM 4298 C CA . ILE A 1 513 ? 34.552 16.612 -15.875 1.00 86.00 513 ILE A CA 1
ATOM 4299 C C . ILE A 1 513 ? 34.095 17.967 -15.318 1.00 86.00 513 ILE A C 1
ATOM 4301 O O . ILE A 1 513 ? 34.898 18.849 -15.020 1.00 86.00 513 ILE A O 1
ATOM 4305 N N . ARG A 1 514 ? 32.780 18.173 -15.182 1.00 87.44 514 ARG A N 1
ATOM 4306 C CA . ARG A 1 514 ? 32.215 19.407 -14.594 1.00 87.44 514 ARG A CA 1
ATOM 4307 C C . ARG A 1 514 ? 32.424 19.601 -13.078 1.00 87.44 514 ARG A C 1
ATOM 4309 O O . ARG A 1 514 ? 32.650 20.752 -12.727 1.00 87.44 514 ARG A O 1
ATOM 4316 N N . PRO A 1 515 ? 32.322 18.572 -12.214 1.00 88.38 515 PRO A N 1
ATOM 4317 C CA . PRO A 1 515 ? 32.469 18.681 -10.756 1.00 88.38 515 PRO A CA 1
ATOM 4318 C C . PRO A 1 515 ? 33.744 19.402 -10.313 1.00 88.38 515 PRO A C 1
ATOM 4320 O O . PRO A 1 515 ? 34.794 19.223 -10.937 1.00 88.38 515 PRO A O 1
ATOM 4323 N N . ILE A 1 516 ? 33.663 20.169 -9.228 1.00 85.44 516 ILE A N 1
ATOM 4324 C CA . ILE A 1 516 ? 34.768 20.957 -8.665 1.00 85.44 516 ILE A CA 1
ATOM 4325 C C . ILE A 1 516 ? 34.838 20.832 -7.136 1.00 85.44 516 ILE A C 1
ATOM 4327 O O . ILE A 1 516 ? 33.868 20.483 -6.477 1.00 85.44 516 ILE A O 1
ATOM 4331 N N . GLU A 1 517 ? 35.992 21.156 -6.573 1.00 82.56 517 GLU A N 1
ATOM 4332 C CA . GLU A 1 517 ? 36.221 21.267 -5.135 1.00 82.56 517 GLU A CA 1
ATOM 4333 C C . GLU A 1 517 ? 35.792 22.649 -4.623 1.00 82.56 517 GLU A C 1
ATOM 4335 O O . GLU A 1 517 ? 36.256 23.674 -5.138 1.00 82.56 517 GLU A O 1
ATOM 4340 N N . ASN A 1 518 ? 34.972 22.682 -3.572 1.00 85.94 518 ASN A N 1
ATOM 4341 C CA . ASN A 1 518 ? 34.510 23.897 -2.914 1.00 85.94 518 ASN A CA 1
ATOM 4342 C C . ASN A 1 518 ? 34.503 23.738 -1.381 1.00 85.94 518 ASN A C 1
ATOM 4344 O O . ASN A 1 518 ? 33.676 23.038 -0.791 1.00 85.94 518 ASN A O 1
ATOM 4348 N N . LEU A 1 519 ? 35.413 24.452 -0.712 1.00 82.75 519 LEU A N 1
ATOM 4349 C CA . LEU A 1 519 ? 35.546 24.406 0.746 1.00 82.75 519 LEU A CA 1
ATOM 4350 C C . LEU A 1 519 ? 34.300 24.939 1.472 1.00 82.75 519 LEU A C 1
ATOM 4352 O O . LEU A 1 519 ? 33.905 24.380 2.492 1.00 82.75 519 LEU A O 1
ATOM 4356 N N . ILE A 1 520 ? 33.674 26.002 0.956 1.00 82.69 520 ILE A N 1
ATOM 4357 C CA . ILE A 1 520 ? 32.491 26.611 1.581 1.00 82.69 520 ILE A CA 1
ATOM 4358 C C . ILE A 1 520 ? 31.341 25.608 1.557 1.00 82.69 520 ILE A C 1
ATOM 4360 O O . ILE A 1 520 ? 30.736 25.340 2.596 1.00 82.69 520 ILE A O 1
ATOM 4364 N N . VAL A 1 521 ? 31.083 24.996 0.399 1.00 87.25 521 VAL A N 1
ATOM 4365 C CA . VAL A 1 521 ? 30.055 23.958 0.284 1.00 87.25 521 VAL A CA 1
ATOM 4366 C C . VAL A 1 521 ? 30.409 22.773 1.174 1.00 87.25 521 VAL A C 1
ATOM 4368 O O . VAL A 1 521 ? 29.536 22.299 1.893 1.00 87.25 521 VAL A O 1
ATOM 4371 N N . SER A 1 522 ? 31.677 22.355 1.249 1.00 85.81 522 SER A N 1
ATOM 4372 C CA . SER A 1 522 ? 32.110 21.274 2.146 1.00 85.81 522 SER A CA 1
ATOM 4373 C C . SER A 1 522 ? 31.803 21.556 3.620 1.00 85.81 522 SER A C 1
ATOM 4375 O O . SER A 1 522 ? 31.358 20.652 4.324 1.00 85.81 522 SER A O 1
ATOM 4377 N N . ILE A 1 523 ? 31.988 22.789 4.101 1.00 83.62 523 ILE A N 1
ATOM 4378 C CA . ILE A 1 523 ? 31.654 23.168 5.486 1.00 83.62 523 ILE A CA 1
ATOM 4379 C C . ILE A 1 523 ? 30.148 23.029 5.732 1.00 83.62 523 ILE A C 1
ATOM 4381 O O . ILE A 1 523 ? 29.727 22.396 6.700 1.00 83.62 523 ILE A O 1
ATOM 4385 N N . PHE A 1 524 ? 29.332 23.573 4.831 1.00 83.12 524 PHE A N 1
ATOM 4386 C CA . PHE A 1 524 ? 27.873 23.566 4.952 1.00 83.12 524 PHE A CA 1
ATOM 4387 C C . PHE A 1 524 ? 27.228 22.192 4.716 1.00 83.12 524 PHE A C 1
ATOM 4389 O O . PHE A 1 524 ? 26.136 21.916 5.212 1.00 83.12 524 PHE A O 1
ATOM 4396 N N . THR A 1 525 ? 27.911 21.320 3.979 1.00 87.44 525 THR A N 1
ATOM 4397 C CA . THR A 1 525 ? 27.454 19.970 3.617 1.00 87.44 525 THR A CA 1
ATOM 4398 C C . THR A 1 525 ? 28.228 18.881 4.343 1.00 87.44 525 THR A C 1
ATOM 4400 O O . THR A 1 525 ? 28.198 17.725 3.939 1.00 87.44 525 THR A O 1
ATOM 4403 N N . PHE A 1 526 ? 28.923 19.229 5.428 1.00 88.94 526 PHE A N 1
ATOM 4404 C CA . PHE A 1 526 ? 29.624 18.280 6.293 1.00 88.94 526 PHE A CA 1
ATOM 4405 C C . PHE A 1 526 ? 30.609 17.352 5.555 1.00 88.94 526 PHE A C 1
ATOM 4407 O O . PHE A 1 526 ? 30.830 16.215 5.989 1.00 88.94 526 PHE A O 1
ATOM 4414 N N . GLY A 1 527 ? 31.222 17.839 4.471 1.00 85.44 527 GLY A N 1
ATOM 4415 C CA . GLY A 1 527 ? 32.271 17.144 3.727 1.00 85.44 527 GLY A CA 1
ATOM 4416 C C . GLY A 1 527 ? 31.972 16.785 2.271 1.00 85.44 527 GLY A C 1
ATOM 4417 O O . GLY A 1 527 ? 32.816 16.144 1.655 1.00 85.44 527 GLY A O 1
ATOM 4418 N N . GLU A 1 528 ? 30.816 17.158 1.713 1.00 88.69 528 GLU A N 1
ATOM 4419 C CA . GLU A 1 528 ? 30.442 16.792 0.330 1.00 88.69 528 GLU A CA 1
ATOM 4420 C C . GLU A 1 528 ? 30.908 17.774 -0.753 1.00 88.69 528 GLU A C 1
ATOM 4422 O O . GLU A 1 528 ? 30.800 17.472 -1.939 1.00 88.69 528 GLU A O 1
ATOM 4427 N N . GLY A 1 529 ? 31.496 18.905 -0.356 1.00 85.31 529 GLY A N 1
ATOM 4428 C CA . GLY A 1 529 ? 32.017 19.918 -1.284 1.00 85.31 529 GLY A CA 1
ATOM 4429 C C . GLY A 1 529 ? 33.291 19.518 -2.032 1.00 85.31 529 GLY A C 1
ATOM 4430 O O . GLY A 1 529 ? 33.755 20.247 -2.904 1.00 85.31 529 GLY A O 1
ATOM 4431 N N . TRP A 1 530 ? 33.884 18.369 -1.710 1.00 89.00 530 TRP A N 1
ATOM 4432 C CA . TRP A 1 530 ? 35.057 17.825 -2.400 1.00 89.00 530 TRP A CA 1
ATOM 4433 C C . TRP A 1 530 ? 34.635 17.019 -3.644 1.00 89.00 530 TRP A C 1
ATOM 4435 O O . TRP A 1 530 ? 34.828 15.805 -3.756 1.00 89.00 530 TRP A O 1
ATOM 4445 N N . HIS A 1 531 ? 33.928 17.694 -4.555 1.00 91.19 531 HIS A N 1
ATOM 4446 C CA . HIS A 1 531 ? 33.112 17.040 -5.574 1.00 91.19 531 HIS A CA 1
ATOM 4447 C C . HIS A 1 531 ? 33.901 16.594 -6.817 1.00 91.19 531 HIS A C 1
ATOM 4449 O O . HIS A 1 531 ? 33.517 15.623 -7.471 1.00 91.19 531 HIS A O 1
ATOM 4455 N N . ASN A 1 532 ? 35.028 17.240 -7.141 1.00 88.88 532 ASN A N 1
ATOM 4456 C CA . ASN A 1 532 ? 35.930 16.775 -8.201 1.00 88.88 532 ASN A CA 1
ATOM 4457 C C . ASN A 1 532 ? 36.553 15.431 -7.811 1.00 88.88 532 ASN A C 1
ATOM 4459 O O . ASN A 1 532 ? 36.505 14.493 -8.601 1.00 88.88 532 ASN A O 1
ATOM 4463 N N . TYR A 1 533 ? 37.049 15.311 -6.577 1.00 89.38 533 TYR A N 1
ATOM 4464 C CA . TYR A 1 533 ? 37.568 14.066 -6.020 1.00 89.38 533 TYR A CA 1
ATOM 4465 C C . TYR A 1 533 ? 36.493 12.986 -6.021 1.00 89.38 533 TYR A C 1
ATOM 4467 O O . TYR A 1 533 ? 36.725 11.886 -6.517 1.00 89.38 533 TYR A O 1
ATOM 4475 N N . HIS A 1 534 ? 35.303 13.300 -5.503 1.00 92.88 534 HIS A N 1
ATOM 4476 C CA . HIS A 1 534 ? 34.214 12.335 -5.403 1.00 92.88 534 HIS A CA 1
ATOM 4477 C C . HIS A 1 534 ? 33.807 11.747 -6.764 1.00 92.88 534 HIS A C 1
ATOM 4479 O O . HIS A 1 534 ? 33.607 10.540 -6.865 1.00 92.88 534 HIS A O 1
ATOM 4485 N N . HIS A 1 535 ? 33.708 12.560 -7.820 1.00 92.00 535 HIS A N 1
ATOM 4486 C CA . HIS A 1 535 ? 33.348 12.048 -9.152 1.00 92.00 535 HIS A CA 1
ATOM 4487 C C . HIS A 1 535 ? 34.469 11.259 -9.825 1.00 92.00 535 HIS A C 1
ATOM 4489 O O . HIS A 1 535 ? 34.185 10.359 -10.613 1.00 92.00 535 HIS A O 1
ATOM 4495 N N . VAL A 1 536 ? 35.725 11.572 -9.515 1.00 88.81 536 VAL A N 1
ATOM 4496 C CA . VAL A 1 536 ? 36.884 10.813 -10.000 1.00 88.81 536 VAL A CA 1
ATOM 4497 C C . VAL A 1 536 ? 37.015 9.480 -9.255 1.00 88.81 536 VAL A C 1
ATOM 4499 O O . VAL A 1 536 ? 37.302 8.453 -9.868 1.00 88.81 536 VAL A O 1
ATOM 4502 N N . PHE A 1 537 ? 36.745 9.473 -7.949 1.00 91.75 537 PHE A N 1
ATOM 4503 C CA . PHE A 1 537 ? 36.864 8.308 -7.075 1.00 91.75 537 PHE A CA 1
ATOM 4504 C C . PHE A 1 537 ? 35.571 8.030 -6.285 1.00 91.75 537 PHE A C 1
ATOM 4506 O O . PHE A 1 537 ? 35.555 8.090 -5.050 1.00 91.75 537 PHE A O 1
ATOM 4513 N N . PRO A 1 538 ? 34.468 7.658 -6.959 1.00 90.88 538 PRO A N 1
ATOM 4514 C CA . PRO A 1 538 ? 33.158 7.512 -6.322 1.00 90.88 538 PRO A CA 1
ATOM 4515 C C . PRO A 1 538 ? 33.073 6.360 -5.313 1.00 90.88 538 PRO A C 1
ATOM 4517 O O . PRO A 1 538 ? 32.079 6.250 -4.598 1.00 90.88 538 PRO A O 1
ATOM 4520 N N . TRP A 1 539 ? 34.076 5.480 -5.260 1.00 88.19 539 TRP A N 1
ATOM 4521 C CA . TRP A 1 539 ? 34.147 4.372 -4.307 1.00 88.19 539 TRP A CA 1
ATOM 4522 C C . TRP A 1 539 ? 34.866 4.718 -2.995 1.00 88.19 539 TRP A C 1
ATOM 4524 O O . TRP A 1 539 ? 34.824 3.893 -2.083 1.00 88.19 539 TRP A O 1
ATOM 4534 N N . ASP A 1 540 ? 35.505 5.888 -2.873 1.00 90.00 540 ASP A N 1
ATOM 4535 C CA . ASP A 1 540 ? 36.171 6.302 -1.631 1.00 90.00 540 ASP A CA 1
ATOM 4536 C C . ASP A 1 540 ? 35.144 6.708 -0.565 1.00 90.00 540 ASP A C 1
ATOM 4538 O O . ASP A 1 540 ? 34.333 7.615 -0.774 1.00 90.00 540 ASP A O 1
ATOM 4542 N N . TYR A 1 541 ? 35.179 6.073 0.609 1.00 92.19 541 TYR A N 1
ATOM 4543 C CA . TYR A 1 541 ? 34.250 6.391 1.696 1.00 92.19 541 TYR A CA 1
ATOM 4544 C C . TYR A 1 541 ? 34.473 7.781 2.286 1.00 92.19 541 TYR A C 1
ATOM 4546 O O . TYR A 1 541 ? 33.543 8.359 2.856 1.00 92.19 541 TYR A O 1
ATOM 4554 N N . LYS A 1 542 ? 35.685 8.325 2.155 1.00 89.38 542 LYS A N 1
ATOM 4555 C CA . LYS A 1 542 ? 36.017 9.653 2.659 1.00 89.38 542 LYS A CA 1
ATOM 4556 C C . LYS A 1 542 ? 35.443 10.752 1.781 1.00 89.38 542 LYS A C 1
ATOM 4558 O O . LYS A 1 542 ? 35.379 11.870 2.268 1.00 89.38 542 LYS A O 1
ATOM 4563 N N . THR A 1 543 ? 35.119 10.444 0.518 1.00 88.38 543 THR A N 1
ATOM 4564 C CA . THR A 1 543 ? 34.744 11.390 -0.556 1.00 88.38 543 THR A CA 1
ATOM 4565 C C . THR A 1 543 ? 35.702 12.570 -0.744 1.00 88.38 543 THR A C 1
ATOM 4567 O O . THR A 1 543 ? 35.405 13.493 -1.490 1.00 88.38 543 THR A O 1
ATOM 4570 N N . SER A 1 544 ? 36.875 12.527 -0.112 1.00 87.62 544 SER A N 1
ATOM 4571 C CA . SER A 1 544 ? 37.909 13.549 -0.180 1.00 87.62 544 SER A CA 1
ATOM 4572 C C . SER A 1 544 ? 39.281 12.963 0.148 1.00 87.62 544 SER A C 1
ATOM 4574 O O . SER A 1 544 ? 39.404 11.954 0.854 1.00 87.62 544 SER A O 1
ATOM 4576 N N . GLU A 1 545 ? 40.331 13.643 -0.308 1.00 80.25 545 GLU A N 1
ATOM 4577 C CA . GLU A 1 545 ? 41.717 13.303 0.029 1.00 80.25 545 GLU A CA 1
ATOM 4578 C C . GLU A 1 545 ? 42.009 13.529 1.529 1.00 80.25 545 GLU A C 1
ATOM 4580 O O . GLU A 1 545 ? 42.680 12.720 2.170 1.00 80.25 545 GLU A O 1
ATOM 4585 N N . PHE A 1 546 ? 41.433 14.581 2.123 1.00 72.94 546 PHE A N 1
ATOM 4586 C CA . PHE A 1 546 ? 41.775 15.087 3.463 1.00 72.94 546 PHE A CA 1
ATOM 4587 C C . PHE A 1 546 ? 41.198 14.290 4.647 1.00 72.94 546 PHE A C 1
ATOM 4589 O O . PHE A 1 546 ? 41.587 14.528 5.795 1.00 72.94 546 PHE A O 1
ATOM 4596 N N . GLY A 1 547 ? 40.270 13.358 4.400 1.00 74.88 547 GLY A N 1
ATOM 4597 C CA . GLY A 1 547 ? 39.643 12.546 5.448 1.00 74.88 547 GLY A CA 1
ATOM 4598 C C . GLY A 1 547 ? 38.945 13.385 6.529 1.00 74.88 547 GLY A C 1
ATOM 4599 O O . GLY A 1 547 ? 38.337 14.410 6.232 1.00 74.88 547 GLY A O 1
ATOM 4600 N N . TYR A 1 548 ? 39.035 12.968 7.798 1.00 74.81 548 TYR A N 1
ATOM 4601 C CA . TYR A 1 548 ? 38.310 13.591 8.919 1.00 74.81 548 TYR A CA 1
ATOM 4602 C C . TYR A 1 548 ? 38.670 15.066 9.190 1.00 74.81 548 TYR A C 1
ATOM 4604 O O . TYR A 1 548 ? 37.910 15.756 9.865 1.00 74.81 548 TYR A O 1
ATOM 4612 N N . LYS A 1 549 ? 39.805 15.571 8.678 1.00 69.25 549 LYS A N 1
ATOM 4613 C CA . LYS A 1 549 ? 40.294 16.933 8.972 1.00 69.25 549 LYS A CA 1
ATOM 4614 C C . LYS A 1 549 ? 39.360 18.033 8.463 1.00 69.25 549 LYS A C 1
ATOM 4616 O O . LYS A 1 549 ? 39.295 19.098 9.065 1.00 69.25 549 LYS A O 1
ATOM 4621 N N . THR A 1 550 ? 38.647 17.780 7.368 1.00 70.19 550 THR A N 1
ATOM 4622 C CA . THR A 1 550 ? 37.715 18.738 6.743 1.00 70.19 550 THR A CA 1
ATOM 4623 C C . THR A 1 550 ? 36.369 18.103 6.380 1.00 70.19 550 THR A C 1
ATOM 4625 O O . THR A 1 550 ? 35.543 18.731 5.718 1.00 70.19 550 THR A O 1
ATOM 4628 N N . ASN A 1 551 ? 36.135 16.857 6.807 1.00 84.31 551 ASN A N 1
ATOM 4629 C CA . ASN A 1 551 ? 34.957 16.067 6.463 1.00 84.31 551 ASN A CA 1
ATOM 4630 C C . ASN A 1 551 ? 34.351 15.446 7.729 1.00 84.31 551 ASN A C 1
ATOM 4632 O O . ASN A 1 551 ? 34.775 14.386 8.197 1.00 84.31 551 ASN A O 1
ATOM 4636 N N . PHE A 1 552 ? 33.347 16.125 8.286 1.00 88.44 552 PHE A N 1
ATOM 4637 C CA . PHE A 1 552 ? 32.663 15.682 9.503 1.00 88.44 552 PHE A CA 1
ATOM 4638 C C . PHE A 1 552 ? 31.961 14.331 9.309 1.00 88.44 552 PHE A C 1
ATOM 4640 O O . PHE A 1 552 ? 31.967 13.493 10.210 1.00 88.44 552 PHE A O 1
ATOM 4647 N N . THR A 1 553 ? 31.418 14.074 8.116 1.00 91.44 553 THR A N 1
ATOM 4648 C CA . THR A 1 553 ? 30.795 12.782 7.799 1.00 91.44 553 THR A CA 1
ATOM 4649 C C . THR A 1 553 ? 31.815 11.644 7.873 1.00 91.44 553 THR A C 1
ATOM 4651 O O . THR A 1 553 ? 31.522 10.588 8.433 1.00 91.44 553 THR A O 1
ATOM 4654 N N . THR A 1 554 ? 33.032 11.855 7.369 1.00 91.94 554 THR A N 1
ATOM 4655 C CA . THR A 1 554 ? 34.115 10.866 7.477 1.00 91.94 554 THR A CA 1
ATOM 4656 C C . THR A 1 554 ? 34.454 10.583 8.939 1.00 91.94 554 THR A C 1
ATOM 4658 O O . THR A 1 554 ? 34.488 9.420 9.328 1.00 91.94 554 THR A O 1
ATOM 4661 N N . ALA A 1 555 ? 34.579 11.621 9.773 1.00 92.38 555 ALA A N 1
ATOM 4662 C CA . ALA A 1 555 ? 34.810 11.458 11.211 1.00 92.38 555 ALA A CA 1
ATOM 4663 C C . ALA A 1 555 ? 33.699 10.636 11.897 1.00 92.38 555 ALA A C 1
ATOM 4665 O O . ALA A 1 555 ? 33.975 9.767 12.725 1.00 92.38 555 ALA A O 1
ATOM 4666 N N . PHE A 1 556 ? 32.436 10.868 11.525 1.00 93.62 556 PHE A N 1
ATOM 4667 C CA . PHE A 1 556 ? 31.297 10.097 12.022 1.00 93.62 556 PHE A CA 1
ATOM 4668 C C . PHE A 1 556 ? 31.351 8.619 11.594 1.00 93.62 556 PHE A C 1
ATOM 4670 O O . PHE A 1 556 ? 31.088 7.729 12.411 1.00 93.62 556 PHE A O 1
ATOM 4677 N N . ILE A 1 557 ? 31.703 8.337 10.335 1.00 93.75 557 ILE A N 1
ATOM 4678 C CA . ILE A 1 557 ? 31.841 6.963 9.826 1.00 93.75 557 ILE A CA 1
ATOM 4679 C C . ILE A 1 557 ? 33.003 6.248 10.528 1.00 93.75 557 ILE A C 1
ATOM 4681 O O . ILE A 1 557 ? 32.834 5.104 10.954 1.00 93.75 557 ILE A O 1
ATOM 4685 N N . ASP A 1 558 ? 34.134 6.928 10.723 1.00 93.69 558 ASP A N 1
ATOM 4686 C CA . ASP A 1 558 ? 35.301 6.403 11.441 1.00 93.69 558 ASP A CA 1
ATOM 4687 C C . ASP A 1 558 ? 34.958 6.075 12.900 1.00 93.69 558 ASP A C 1
ATOM 4689 O O . ASP A 1 558 ? 35.276 4.992 13.394 1.00 93.69 558 ASP A O 1
ATOM 4693 N N . PHE A 1 559 ? 34.218 6.955 13.581 1.00 94.69 559 PHE A N 1
ATOM 4694 C CA . PHE A 1 559 ? 33.703 6.690 14.926 1.00 94.69 559 PHE A CA 1
ATOM 4695 C C . PHE A 1 559 ? 32.774 5.466 14.953 1.00 94.69 559 PHE A C 1
ATOM 4697 O O . PHE A 1 559 ? 32.897 4.587 15.809 1.00 94.69 559 PHE A O 1
ATOM 4704 N N . CYS A 1 560 ? 31.876 5.342 13.976 1.00 95.31 560 CYS A N 1
ATOM 4705 C CA . CYS A 1 560 ? 31.025 4.163 13.850 1.00 95.31 560 CYS A CA 1
ATOM 4706 C C . CYS A 1 560 ? 31.831 2.884 13.560 1.00 95.31 560 CYS A C 1
ATOM 4708 O O . CYS A 1 560 ? 31.442 1.799 14.004 1.00 95.31 560 CYS A O 1
ATOM 4710 N N . ALA A 1 561 ? 32.949 2.983 12.840 1.00 93.44 561 ALA A N 1
ATOM 4711 C CA . ALA A 1 561 ? 33.857 1.867 12.599 1.00 93.44 561 ALA A CA 1
ATOM 4712 C C . ALA A 1 561 ? 34.613 1.462 13.871 1.00 93.44 561 ALA A C 1
ATOM 4714 O O . ALA A 1 561 ? 34.722 0.269 14.171 1.00 93.44 561 ALA A O 1
ATOM 4715 N N . LEU A 1 562 ? 35.034 2.437 14.684 1.00 95.50 562 LEU A N 1
ATOM 4716 C CA . LEU A 1 562 ? 35.632 2.204 15.999 1.00 95.50 562 LEU A CA 1
ATOM 4717 C C . LEU A 1 562 ? 34.694 1.378 16.895 1.00 95.50 562 LEU A C 1
ATOM 4719 O O . LEU A 1 562 ? 35.120 0.368 17.466 1.00 95.50 562 LEU A O 1
ATOM 4723 N N . LEU A 1 563 ? 33.404 1.741 16.918 1.00 94.62 563 LEU A N 1
ATOM 4724 C CA . LEU A 1 563 ? 32.327 1.018 17.612 1.00 94.62 563 LEU A CA 1
ATOM 4725 C C . LEU A 1 563 ? 31.946 -0.326 16.956 1.00 94.62 563 LEU A C 1
ATOM 4727 O O . LEU A 1 563 ? 31.051 -1.030 17.429 1.00 94.62 563 LEU A O 1
ATOM 4731 N N . GLY A 1 564 ? 32.583 -0.694 15.841 1.00 93.06 564 GLY A N 1
ATOM 4732 C CA . GLY A 1 564 ? 32.315 -1.928 15.105 1.00 93.06 564 GLY A CA 1
ATOM 4733 C C . GLY A 1 564 ? 30.950 -1.958 14.412 1.00 93.06 564 GLY A C 1
ATOM 4734 O O . GLY A 1 564 ? 30.441 -3.046 14.123 1.00 93.06 564 GLY A O 1
ATOM 4735 N N . GLN A 1 565 ? 30.337 -0.794 14.180 1.00 96.25 565 GLN A N 1
ATOM 4736 C CA . GLN A 1 565 ? 29.072 -0.630 13.460 1.00 96.25 565 GLN A CA 1
ATOM 4737 C C . GLN A 1 565 ? 29.270 -0.373 11.960 1.00 96.25 565 GLN A C 1
ATOM 4739 O O . GLN A 1 565 ? 28.400 -0.751 11.174 1.00 96.25 565 GLN A O 1
ATOM 4744 N N . ALA A 1 566 ? 30.407 0.200 11.562 1.00 94.75 566 ALA A N 1
ATOM 4745 C CA . ALA A 1 566 ? 30.869 0.293 10.177 1.00 94.75 566 ALA A CA 1
ATOM 4746 C C . ALA A 1 566 ? 32.118 -0.586 9.956 1.00 94.75 566 ALA A C 1
ATOM 4748 O O . ALA A 1 566 ? 32.876 -0.841 10.888 1.00 94.75 566 ALA A O 1
ATOM 4749 N N . TYR A 1 567 ? 32.298 -1.110 8.746 1.00 92.88 567 TYR A N 1
ATOM 4750 C CA . TYR A 1 567 ? 33.429 -1.951 8.340 1.00 92.88 567 TYR A CA 1
ATOM 4751 C C . TYR A 1 567 ? 33.593 -1.911 6.813 1.00 92.88 567 TYR A C 1
ATOM 4753 O O . TYR A 1 567 ? 32.726 -1.375 6.124 1.00 92.88 567 TYR A O 1
ATOM 4761 N N . ASP A 1 568 ? 34.675 -2.492 6.281 1.00 92.62 568 ASP A N 1
ATOM 4762 C CA . ASP A 1 568 ? 34.949 -2.532 4.831 1.00 92.62 568 ASP A CA 1
ATOM 4763 C C . ASP A 1 5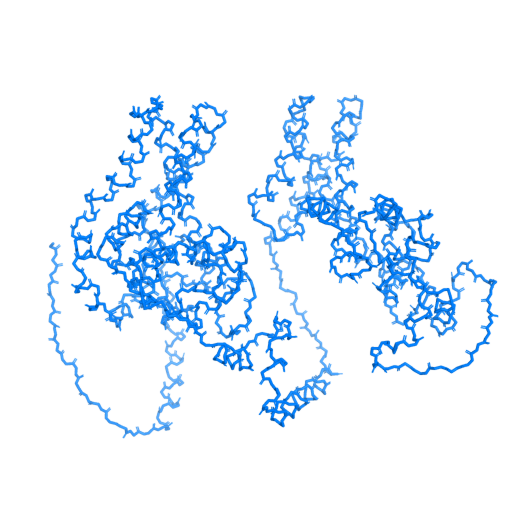68 ? 35.017 -1.123 4.205 1.00 92.62 568 ASP A C 1
ATOM 4765 O O . ASP A 1 568 ? 34.392 -0.853 3.182 1.00 92.62 568 ASP A O 1
ATOM 4769 N N . LEU A 1 569 ? 35.708 -0.200 4.887 1.00 91.88 569 LEU A N 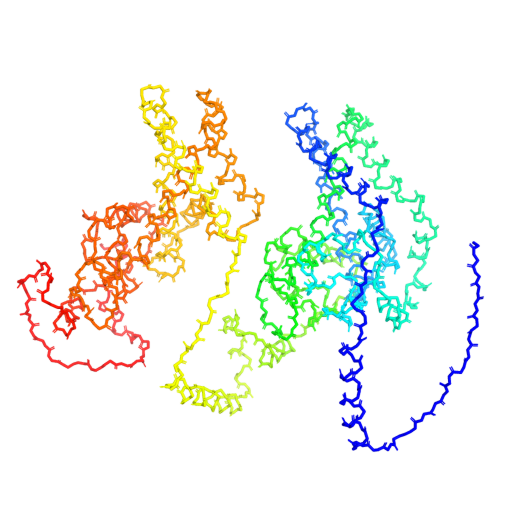1
ATOM 4770 C CA . LEU A 1 569 ? 35.836 1.202 4.489 1.00 91.88 569 LEU A CA 1
ATOM 4771 C C . LEU A 1 569 ? 36.827 1.308 3.324 1.00 91.88 569 LEU A C 1
ATOM 4773 O O . LEU A 1 569 ? 38.028 1.110 3.505 1.00 91.88 569 LEU A O 1
ATOM 4777 N N . LYS A 1 570 ? 36.325 1.606 2.125 1.00 90.50 570 LYS A N 1
ATOM 4778 C CA . LYS A 1 570 ? 37.134 1.656 0.901 1.00 90.50 570 LYS A CA 1
ATOM 4779 C C . LYS A 1 570 ? 37.839 2.995 0.761 1.00 90.50 570 LYS A C 1
ATOM 4781 O O . LYS A 1 570 ? 37.178 4.028 0.715 1.00 90.50 570 LYS A O 1
ATOM 4786 N N . THR A 1 571 ? 39.157 2.977 0.620 1.00 90.06 571 THR A N 1
ATOM 4787 C CA . THR A 1 571 ? 39.974 4.174 0.391 1.00 90.06 571 THR A CA 1
ATOM 4788 C C . THR A 1 571 ? 40.759 4.065 -0.902 1.00 90.06 571 THR A C 1
ATOM 4790 O O . THR A 1 571 ? 41.110 2.977 -1.359 1.00 90.06 571 THR A O 1
ATOM 4793 N N . VAL A 1 572 ? 41.031 5.215 -1.505 1.00 87.69 572 VAL A N 1
ATOM 4794 C CA . VAL A 1 572 ? 41.885 5.321 -2.686 1.00 87.69 572 VAL A CA 1
ATOM 4795 C C . VAL A 1 572 ? 43.355 5.336 -2.244 1.00 87.69 572 VAL A C 1
ATOM 4797 O O . VAL A 1 572 ? 43.713 6.127 -1.366 1.00 87.69 572 VAL A O 1
ATOM 4800 N N . PRO A 1 573 ? 44.228 4.498 -2.836 1.00 86.38 573 PRO A N 1
ATOM 4801 C CA . PRO A 1 573 ? 45.667 4.571 -2.599 1.00 86.38 573 PRO A CA 1
ATOM 4802 C C . PRO A 1 573 ? 46.263 5.896 -3.087 1.00 86.38 573 PRO A C 1
ATOM 4804 O O . PRO A 1 573 ? 45.938 6.354 -4.183 1.00 86.38 573 PRO A O 1
ATOM 4807 N N . GLU A 1 574 ? 47.199 6.472 -2.327 1.00 82.94 574 GLU A N 1
ATOM 4808 C CA . GLU A 1 574 ? 47.847 7.751 -2.672 1.00 82.94 574 GLU A CA 1
ATOM 4809 C C . GLU A 1 574 ? 48.491 7.741 -4.066 1.00 82.94 574 GLU A C 1
ATOM 4811 O O . GLU A 1 574 ? 48.397 8.725 -4.793 1.00 82.94 574 GLU A O 1
ATOM 4816 N N . GLU A 1 575 ? 49.077 6.615 -4.482 1.00 81.44 575 GLU A N 1
ATOM 4817 C CA . GLU A 1 575 ? 49.677 6.454 -5.814 1.00 81.44 575 GLU A CA 1
ATOM 4818 C C . GLU A 1 575 ? 48.658 6.650 -6.950 1.00 81.44 575 GLU A C 1
ATOM 4820 O O . GLU A 1 575 ? 48.976 7.197 -8.005 1.00 81.44 575 GLU A O 1
ATOM 4825 N N . MET A 1 576 ? 47.410 6.222 -6.745 1.00 81.94 576 MET A N 1
ATOM 4826 C CA . MET A 1 576 ? 46.359 6.384 -7.748 1.00 81.94 576 MET A CA 1
ATOM 4827 C C . MET A 1 576 ? 45.897 7.843 -7.830 1.00 81.94 576 MET A C 1
ATOM 4829 O O . MET A 1 576 ? 45.636 8.342 -8.925 1.00 81.94 576 MET A O 1
ATOM 4833 N N . ILE A 1 577 ? 45.860 8.543 -6.691 1.00 80.94 577 ILE A N 1
ATOM 4834 C CA . ILE A 1 577 ? 45.549 9.977 -6.623 1.00 80.94 577 ILE A CA 1
ATOM 4835 C C . ILE A 1 577 ? 46.621 10.774 -7.369 1.00 80.94 577 ILE A C 1
ATOM 4837 O O . ILE A 1 577 ? 46.292 11.570 -8.248 1.00 80.94 577 ILE A O 1
ATOM 4841 N N . THR A 1 578 ? 47.902 10.535 -7.077 1.00 79.56 578 THR A N 1
ATOM 4842 C CA . THR A 1 578 ? 49.008 11.268 -7.711 1.00 79.56 578 THR A CA 1
ATOM 4843 C C . THR A 1 578 ? 49.082 11.009 -9.213 1.00 79.56 578 THR A C 1
ATOM 4845 O O . THR A 1 578 ? 49.243 11.962 -9.976 1.00 79.56 578 THR A O 1
ATOM 4848 N N . LYS A 1 579 ? 48.876 9.762 -9.664 1.00 80.12 579 LYS A N 1
ATOM 4849 C CA . LYS A 1 579 ? 48.783 9.427 -11.097 1.00 80.12 579 LYS A CA 1
ATOM 4850 C C . LYS A 1 579 ? 47.639 10.162 -11.790 1.00 80.12 579 LYS A C 1
ATOM 4852 O O . LYS A 1 579 ? 47.826 10.686 -12.885 1.00 80.12 579 LYS A O 1
ATOM 4857 N N . GLN A 1 580 ? 46.471 10.228 -11.160 1.00 82.75 580 GLN A N 1
ATOM 4858 C CA . GLN A 1 580 ? 45.309 10.899 -11.735 1.00 82.75 580 GLN A CA 1
ATOM 4859 C C . GLN A 1 580 ? 45.498 12.421 -11.816 1.00 82.75 580 GLN A C 1
ATOM 4861 O O . GLN A 1 580 ? 45.217 13.007 -12.861 1.00 82.75 580 GLN A O 1
ATOM 4866 N N . ILE A 1 581 ? 46.052 13.045 -10.770 1.00 77.38 581 ILE A N 1
ATOM 4867 C CA . ILE A 1 581 ? 46.416 14.472 -10.776 1.00 77.38 581 ILE A CA 1
ATOM 4868 C C . ILE A 1 581 ? 47.443 14.759 -11.877 1.00 77.38 581 ILE A C 1
ATOM 4870 O O . ILE A 1 581 ? 47.287 15.727 -12.616 1.00 77.38 581 ILE A O 1
ATOM 4874 N N . ALA A 1 582 ? 48.477 13.924 -12.017 1.00 74.62 582 ALA A N 1
ATOM 4875 C CA . ALA A 1 582 ? 49.494 14.101 -13.053 1.00 74.62 582 ALA A CA 1
ATOM 4876 C C . ALA A 1 582 ? 48.916 13.966 -14.472 1.00 74.62 582 ALA A C 1
ATOM 4878 O O . ALA A 1 582 ? 49.370 14.644 -15.390 1.00 74.62 582 ALA A O 1
ATOM 4879 N N . LYS A 1 583 ? 47.912 13.100 -14.647 1.00 79.00 583 LYS A N 1
ATOM 4880 C CA . LYS A 1 583 ? 47.291 12.825 -15.944 1.00 79.00 583 LYS A CA 1
ATOM 4881 C C . LYS A 1 583 ? 46.280 13.897 -16.364 1.00 79.00 583 LYS A C 1
ATOM 4883 O O . LYS A 1 583 ? 46.334 14.360 -17.497 1.00 79.00 583 LYS A O 1
ATOM 4888 N N . ASN A 1 584 ? 45.356 14.262 -15.472 1.00 78.94 584 ASN A N 1
ATOM 4889 C CA . ASN A 1 584 ? 44.179 15.080 -15.797 1.00 78.94 584 ASN A CA 1
ATOM 4890 C C . ASN A 1 584 ? 43.974 16.287 -14.857 1.00 78.94 584 ASN A C 1
ATOM 4892 O O . ASN A 1 584 ? 42.980 17.003 -15.001 1.00 78.94 584 ASN A O 1
ATOM 4896 N N . GLY A 1 585 ? 44.853 16.520 -13.882 1.00 72.69 585 GLY A N 1
ATOM 4897 C CA . GLY A 1 585 ? 44.720 17.615 -12.921 1.00 72.69 585 GLY A CA 1
ATOM 4898 C C . GLY A 1 585 ? 45.072 18.986 -13.507 1.00 72.69 585 GLY A C 1
ATOM 4899 O O . GLY A 1 585 ? 45.892 19.112 -14.411 1.00 72.69 585 GLY A O 1
ATOM 4900 N N . ASN A 1 586 ? 44.485 20.055 -12.961 1.00 72.31 586 ASN A N 1
ATOM 4901 C CA . ASN A 1 586 ? 44.761 21.441 -13.381 1.00 72.31 586 ASN A CA 1
ATOM 4902 C C . ASN A 1 586 ? 45.966 22.103 -12.675 1.00 72.31 586 ASN A C 1
ATOM 4904 O O . ASN A 1 586 ? 46.092 23.327 -12.711 1.00 72.31 586 ASN A O 1
ATOM 4908 N N . GLY A 1 587 ? 46.789 21.343 -11.942 1.00 63.28 587 GLY A N 1
ATOM 4909 C CA . GLY A 1 587 ? 47.926 21.878 -11.174 1.00 63.28 587 GLY A CA 1
ATOM 4910 C C . GLY A 1 587 ? 47.556 22.664 -9.905 1.00 63.28 587 GLY A C 1
ATOM 4911 O O . GLY A 1 587 ? 48.432 23.240 -9.261 1.00 63.28 587 GLY A O 1
ATOM 4912 N N . SER A 1 588 ? 46.277 22.679 -9.518 1.00 63.84 588 SER A N 1
ATOM 4913 C CA . SER A 1 588 ? 45.782 23.393 -8.333 1.00 63.84 588 SER A CA 1
ATOM 4914 C C . SER A 1 588 ? 45.732 22.537 -7.055 1.00 63.84 588 SER A C 1
ATOM 4916 O O . SER A 1 588 ? 45.234 22.982 -6.023 1.00 63.84 588 SER A O 1
ATOM 4918 N N . SER A 1 589 ? 46.272 21.313 -7.111 1.00 59.84 589 SER A N 1
ATOM 4919 C CA . SER A 1 589 ? 46.378 20.418 -5.954 1.00 59.84 589 SER A CA 1
ATOM 4920 C C . SER A 1 589 ? 47.252 21.021 -4.846 1.00 59.84 589 SER A C 1
ATOM 4922 O O . SER A 1 589 ? 48.266 21.675 -5.102 1.00 59.84 589 SER A O 1
ATOM 4924 N N . CYS A 1 590 ? 46.854 20.790 -3.595 1.00 48.12 590 CYS A N 1
ATOM 4925 C CA . CYS A 1 590 ? 47.494 21.332 -2.394 1.00 48.12 590 CYS A CA 1
ATOM 4926 C C . CYS A 1 590 ? 48.807 20.614 -2.031 1.00 48.12 590 CYS A C 1
ATOM 4928 O O . CYS A 1 590 ? 49.566 21.124 -1.210 1.00 48.12 590 CYS A O 1
ATOM 4930 N N . ASN A 1 591 ? 49.112 19.474 -2.662 1.00 47.84 591 ASN A N 1
ATOM 4931 C CA . ASN A 1 591 ? 50.353 18.721 -2.470 1.00 47.84 591 ASN A CA 1
ATOM 4932 C C . ASN A 1 591 ? 51.294 18.909 -3.672 1.00 47.84 591 ASN A C 1
ATOM 4934 O O . ASN A 1 591 ? 51.347 18.087 -4.582 1.00 47.84 591 ASN A O 1
ATOM 4938 N N . LYS A 1 592 ? 52.069 20.002 -3.677 1.00 41.31 592 LYS A N 1
ATOM 4939 C CA . LYS A 1 592 ? 53.064 20.291 -4.734 1.00 41.31 592 LYS A CA 1
ATOM 4940 C C . LYS A 1 592 ? 54.349 19.447 -4.657 1.00 41.31 592 LYS A C 1
ATOM 4942 O O . LYS A 1 592 ? 55.147 19.496 -5.584 1.00 41.31 592 LYS A O 1
ATOM 4947 N N . ASN A 1 593 ? 54.543 18.644 -3.606 1.00 39.16 593 ASN A N 1
ATOM 4948 C CA . ASN A 1 593 ? 55.797 17.925 -3.354 1.00 39.16 593 ASN A CA 1
ATOM 4949 C C . ASN A 1 593 ? 55.584 16.410 -3.237 1.00 39.16 593 ASN A C 1
ATOM 4951 O O . ASN A 1 593 ? 55.572 15.885 -2.128 1.00 39.16 593 ASN A O 1
ATOM 4955 N N . LYS A 1 594 ? 55.411 15.719 -4.371 1.00 40.16 594 LYS A N 1
ATOM 4956 C CA . LYS A 1 594 ? 55.767 14.298 -4.599 1.00 40.16 594 LYS A CA 1
ATOM 4957 C C . LYS A 1 594 ? 55.275 13.883 -5.988 1.00 40.16 594 LYS A C 1
ATOM 4959 O O . LYS A 1 594 ? 54.211 13.294 -6.141 1.00 40.16 594 LYS A O 1
ATOM 4964 N N . ILE A 1 595 ? 56.054 14.220 -7.011 1.00 32.66 595 ILE A N 1
ATOM 4965 C CA . ILE A 1 595 ? 55.875 13.674 -8.358 1.00 32.66 595 ILE A CA 1
ATOM 4966 C C . ILE A 1 595 ? 57.008 12.668 -8.557 1.00 32.66 595 ILE A C 1
ATOM 4968 O O . ILE A 1 595 ? 58.163 13.063 -8.685 1.00 32.66 595 ILE A O 1
ATOM 4972 N N . ILE A 1 596 ? 56.691 11.373 -8.529 1.00 30.27 596 ILE A N 1
ATOM 4973 C CA . ILE A 1 596 ? 57.575 10.319 -9.040 1.00 30.27 596 ILE A CA 1
ATOM 4974 C C . ILE A 1 596 ? 56.848 9.702 -10.232 1.00 30.27 596 ILE A C 1
ATOM 4976 O O . ILE A 1 596 ? 55.709 9.253 -10.108 1.00 30.27 596 ILE A O 1
ATOM 4980 N N . TYR A 1 597 ? 57.499 9.750 -11.390 1.00 30.81 597 TYR A N 1
ATOM 4981 C CA . TYR A 1 597 ? 56.988 9.245 -12.658 1.00 30.81 597 TYR A CA 1
ATOM 4982 C C . TYR A 1 597 ? 57.085 7.719 -12.714 1.00 30.81 597 TYR A C 1
ATOM 4984 O O . TYR A 1 597 ? 58.137 7.168 -12.407 1.00 30.81 597 TYR A O 1
ATOM 4992 N N . HIS A 1 598 ? 56.030 7.059 -13.194 1.00 28.20 598 HIS A N 1
ATOM 4993 C CA . HIS A 1 598 ? 56.150 5.775 -13.884 1.00 28.20 598 HIS A CA 1
ATOM 4994 C C . HIS A 1 598 ? 55.126 5.699 -15.020 1.00 28.20 598 HIS A C 1
ATOM 4996 O O . HIS A 1 598 ? 53.939 5.966 -14.817 1.00 28.20 598 HIS A O 1
ATOM 5002 N N . GLU A 1 599 ? 55.636 5.379 -16.208 1.00 34.09 599 GLU A N 1
ATOM 5003 C CA . GLU A 1 599 ? 54.911 5.259 -17.470 1.00 34.09 599 GLU A CA 1
ATOM 5004 C C . GLU A 1 599 ? 53.967 4.048 -17.510 1.00 34.09 599 GLU A C 1
ATOM 5006 O O . GLU A 1 599 ? 54.177 3.030 -16.853 1.00 34.09 599 GLU A O 1
ATOM 5011 N N . ASP A 1 600 ? 52.948 4.212 -18.354 1.00 36.62 600 ASP A N 1
ATOM 5012 C CA . ASP A 1 600 ? 52.086 3.207 -18.970 1.00 36.62 600 ASP A CA 1
ATOM 5013 C C . ASP A 1 600 ? 51.128 2.383 -18.100 1.00 36.62 600 ASP A C 1
ATOM 5015 O O . ASP A 1 600 ? 51.463 1.371 -17.497 1.00 36.62 600 ASP A O 1
ATOM 5019 N N . THR A 1 601 ? 49.840 2.737 -18.187 1.00 29.56 601 THR A N 1
ATOM 5020 C CA . THR A 1 601 ? 48.746 1.765 -18.389 1.00 29.56 601 THR A CA 1
ATOM 5021 C C . THR A 1 601 ? 47.510 2.471 -18.971 1.00 29.56 601 THR A C 1
ATOM 5023 O O . THR A 1 601 ? 47.001 3.455 -18.432 1.00 29.56 601 THR A O 1
ATOM 5026 N N . LYS A 1 602 ? 47.038 1.985 -20.127 1.00 28.47 602 LYS A N 1
ATOM 5027 C CA . LYS A 1 602 ? 45.821 2.454 -20.817 1.00 28.47 602 LYS A CA 1
ATOM 5028 C C . LYS A 1 602 ? 44.561 1.929 -20.113 1.00 28.47 602 LYS A C 1
ATOM 5030 O O . LYS A 1 602 ? 44.549 0.808 -19.619 1.00 28.47 602 LYS A O 1
ATOM 5035 N N . TRP A 1 603 ? 43.505 2.744 -20.110 1.00 24.52 603 TRP A N 1
ATOM 5036 C CA . TRP A 1 603 ? 42.229 2.510 -19.420 1.00 24.52 603 TRP A CA 1
ATOM 5037 C C . TRP A 1 603 ? 41.140 1.981 -20.370 1.00 24.52 603 TRP A C 1
ATOM 5039 O O . TRP A 1 603 ? 41.001 2.505 -21.475 1.00 24.52 603 TRP A O 1
ATOM 5049 N N . GLY A 1 604 ? 40.354 0.997 -19.912 1.00 31.05 604 GLY A N 1
ATOM 5050 C CA . GLY A 1 604 ? 39.135 0.499 -20.566 1.00 31.05 604 GLY A CA 1
ATOM 5051 C C . GLY A 1 604 ? 38.639 -0.836 -19.980 1.00 31.05 604 GLY A C 1
ATOM 5052 O O . GLY A 1 604 ? 39.336 -1.841 -20.081 1.00 31.05 604 GLY A O 1
ATOM 5053 N N . ASP A 1 605 ? 37.451 -0.811 -19.365 1.00 31.64 605 ASP A N 1
ATOM 5054 C CA . ASP A 1 605 ? 36.539 -1.921 -19.030 1.00 31.64 605 ASP A CA 1
ATOM 5055 C C . ASP A 1 605 ? 37.137 -3.307 -18.738 1.00 31.64 605 ASP A C 1
ATOM 5057 O O . ASP A 1 605 ? 37.040 -4.214 -19.566 1.00 31.64 605 ASP A O 1
ATOM 5061 N N . LYS A 1 606 ? 37.642 -3.525 -17.517 1.00 33.31 606 LYS A N 1
ATOM 5062 C CA . LYS A 1 606 ? 37.590 -4.835 -16.841 1.00 33.31 606 LYS A CA 1
ATOM 5063 C C . LYS A 1 606 ? 37.432 -4.625 -15.339 1.00 33.31 606 LYS A C 1
ATOM 5065 O O . LYS A 1 606 ? 38.058 -3.728 -14.778 1.00 33.31 606 LYS A O 1
ATOM 5070 N N . ASP A 1 607 ? 36.615 -5.464 -14.703 1.00 37.91 607 ASP A N 1
ATOM 5071 C CA . ASP A 1 607 ? 36.636 -5.632 -13.250 1.00 37.91 607 ASP A CA 1
ATOM 5072 C C . ASP A 1 607 ? 38.084 -5.842 -12.775 1.00 37.91 607 ASP A C 1
ATOM 5074 O O . ASP A 1 607 ? 38.863 -6.532 -13.445 1.00 37.91 607 ASP A O 1
ATOM 5078 N N . MET A 1 608 ? 38.434 -5.241 -11.631 1.00 38.59 608 MET A N 1
ATOM 5079 C CA . MET A 1 608 ? 39.762 -5.373 -11.019 1.00 38.59 608 MET A CA 1
ATOM 5080 C C . MET A 1 608 ? 40.168 -6.844 -10.939 1.00 38.59 608 MET A C 1
ATOM 5082 O O . MET A 1 608 ? 39.429 -7.687 -10.421 1.00 38.59 608 MET A O 1
ATOM 5086 N N . LYS A 1 609 ? 41.365 -7.159 -11.436 1.00 42.72 609 LYS A N 1
ATOM 5087 C CA . LYS A 1 609 ? 41.903 -8.517 -11.349 1.00 42.72 609 LYS A CA 1
ATOM 5088 C C . LYS A 1 609 ? 42.270 -8.834 -9.890 1.00 42.72 609 LYS A C 1
ATOM 5090 O O . LYS A 1 609 ? 42.644 -7.931 -9.145 1.00 42.72 609 LYS A O 1
ATOM 5095 N N . PRO A 1 610 ? 42.256 -10.113 -9.469 1.00 40.03 610 PRO A N 1
ATOM 5096 C CA . PRO A 1 610 ? 42.536 -10.506 -8.082 1.00 40.03 610 PRO A CA 1
ATOM 5097 C C . PRO A 1 610 ? 43.850 -9.963 -7.487 1.00 40.03 610 PRO A C 1
ATOM 5099 O O . PRO A 1 610 ? 43.898 -9.662 -6.301 1.00 40.03 610 PRO A O 1
ATOM 5102 N N . HIS A 1 611 ? 44.888 -9.753 -8.302 1.00 41.78 611 HIS A N 1
ATOM 5103 C CA . HIS A 1 611 ? 46.173 -9.192 -7.854 1.00 41.78 611 HIS A CA 1
ATOM 5104 C C . HIS A 1 611 ? 46.165 -7.658 -7.675 1.00 41.78 611 HIS A C 1
ATOM 5106 O O . HIS A 1 611 ? 47.055 -7.097 -7.042 1.00 41.78 611 HIS A O 1
ATOM 5112 N N . GLU A 1 612 ? 45.176 -6.952 -8.231 1.00 40.00 612 GLU A N 1
ATOM 5113 C CA . GLU A 1 612 ? 44.972 -5.509 -8.017 1.00 40.00 612 GLU A CA 1
ATOM 5114 C C . GLU A 1 612 ? 44.204 -5.260 -6.706 1.00 40.00 612 GLU A C 1
ATOM 5116 O O . GLU A 1 612 ? 44.415 -4.251 -6.032 1.00 40.00 612 GLU A O 1
ATOM 5121 N N . ILE A 1 613 ? 43.389 -6.236 -6.287 1.00 46.88 613 ILE A N 1
ATOM 5122 C CA . ILE A 1 613 ? 42.716 -6.268 -4.981 1.00 46.88 613 ILE A CA 1
ATOM 5123 C C . ILE A 1 613 ? 43.744 -6.417 -3.846 1.00 46.88 613 ILE A C 1
ATOM 5125 O O . ILE A 1 613 ? 43.604 -5.757 -2.819 1.00 46.88 613 ILE A O 1
ATOM 5129 N N . GLU A 1 614 ? 44.825 -7.181 -4.047 1.00 38.25 614 GLU A N 1
ATOM 5130 C CA . GLU A 1 614 ? 45.911 -7.338 -3.060 1.00 38.25 614 GLU A CA 1
ATOM 5131 C C . GLU A 1 614 ? 46.671 -6.035 -2.752 1.00 38.25 614 GLU A C 1
ATOM 5133 O O . GLU A 1 614 ? 47.216 -5.885 -1.660 1.00 38.25 614 GLU A O 1
ATOM 5138 N N . LYS A 1 615 ? 46.679 -5.057 -3.670 1.00 36.84 615 LYS A N 1
ATOM 5139 C CA . LYS A 1 615 ? 47.300 -3.736 -3.443 1.00 36.84 615 LYS A CA 1
ATOM 5140 C C . LYS A 1 615 ? 46.376 -2.735 -2.745 1.00 36.84 615 LYS A C 1
ATOM 5142 O O . LYS A 1 615 ? 46.817 -1.649 -2.365 1.00 36.84 615 LYS A O 1
ATOM 5147 N N . THR A 1 616 ? 45.108 -3.086 -2.547 1.00 34.91 616 THR A N 1
ATOM 5148 C CA . THR A 1 616 ? 44.161 -2.260 -1.799 1.00 34.91 616 THR A CA 1
ATOM 5149 C C . THR A 1 616 ? 44.275 -2.626 -0.323 1.00 34.91 616 THR A C 1
ATOM 5151 O O . THR A 1 616 ? 43.911 -3.731 0.074 1.00 34.91 616 THR A O 1
ATOM 5154 N N . LYS A 1 617 ? 44.787 -1.718 0.519 1.00 34.94 617 LYS A N 1
ATOM 5155 C CA . LYS A 1 617 ? 44.834 -1.953 1.971 1.00 34.94 617 LYS A CA 1
ATOM 5156 C C . LYS A 1 617 ? 43.415 -1.991 2.542 1.00 34.94 617 LYS A C 1
ATOM 5158 O O . LYS A 1 617 ? 42.829 -0.958 2.856 1.00 34.94 617 LYS A O 1
ATOM 5163 N N . ILE A 1 618 ? 42.880 -3.196 2.707 1.00 36.88 618 ILE A N 1
ATOM 5164 C CA . ILE A 1 618 ? 41.706 -3.460 3.535 1.00 36.88 618 ILE A CA 1
ATOM 5165 C C . ILE A 1 618 ? 42.206 -3.539 4.976 1.00 36.88 618 ILE A C 1
ATOM 5167 O O . ILE A 1 618 ? 42.823 -4.527 5.367 1.00 36.88 618 ILE A O 1
ATOM 5171 N N . PHE A 1 619 ? 41.954 -2.506 5.779 1.00 33.31 619 PHE A N 1
ATOM 5172 C CA . PHE A 1 619 ? 42.204 -2.598 7.215 1.00 33.31 619 PHE A CA 1
ATOM 5173 C C . PHE A 1 619 ? 41.159 -3.525 7.837 1.00 33.31 619 PHE A C 1
ATOM 5175 O O . PHE A 1 619 ? 40.007 -3.147 8.063 1.00 33.31 619 PHE A O 1
ATOM 5182 N N . ASN A 1 620 ? 41.565 -4.764 8.092 1.00 33.84 620 ASN A N 1
ATOM 5183 C CA . ASN A 1 620 ? 40.840 -5.677 8.956 1.00 33.84 620 ASN A CA 1
ATOM 5184 C C . ASN A 1 620 ? 41.401 -5.507 10.372 1.00 33.84 620 ASN A C 1
ATOM 5186 O O . ASN A 1 620 ? 42.610 -5.474 10.555 1.00 33.84 620 ASN A O 1
ATOM 5190 N N . LYS A 1 621 ? 40.532 -5.380 11.379 1.00 32.75 621 LYS A N 1
ATOM 5191 C CA . LYS A 1 621 ? 40.872 -4.981 12.764 1.00 32.75 621 LYS A CA 1
ATOM 5192 C C . LYS A 1 621 ? 41.678 -6.035 13.560 1.00 32.75 621 LYS A C 1
ATOM 5194 O O . LYS A 1 621 ? 41.531 -6.113 14.776 1.00 32.75 621 LYS A O 1
ATOM 5199 N N . LYS A 1 622 ? 42.446 -6.905 12.904 1.00 36.19 622 LYS A N 1
ATOM 5200 C CA . LYS A 1 622 ? 43.307 -7.894 13.567 1.00 36.19 622 LYS A CA 1
ATOM 5201 C C . LYS A 1 622 ? 44.806 -7.696 13.344 1.00 36.19 622 LYS A C 1
ATOM 5203 O O . LYS A 1 622 ? 45.545 -8.449 13.964 1.00 36.19 622 LYS A O 1
ATOM 5208 N N . ASP A 1 623 ? 45.216 -6.672 12.599 1.00 35.38 623 ASP A N 1
ATOM 5209 C CA . ASP A 1 623 ? 46.621 -6.260 12.482 1.00 35.38 623 ASP A CA 1
ATOM 5210 C C . ASP A 1 623 ? 46.821 -4.827 12.984 1.00 35.38 623 ASP A C 1
ATOM 5212 O O . ASP A 1 623 ? 46.005 -3.948 12.603 1.00 35.38 623 ASP A O 1
#

InterPro domains:
  IPR005804 Fatty acid desaturase domain [PF00487] (74-276)
  IPR015876 Acyl-CoA desaturase [PR00075] (44-64)
  IPR015876 Acyl-CoA desaturase [PR00075] (69-91)
  IPR015876 Acyl-CoA desaturase [PR00075] (92-112)
  IPR015876 Acyl-CoA desaturase [PR00075] (129-158)
  IPR015876 Acyl-CoA desaturase [PR00075] (190-208)
  IPR015876 Acyl-CoA desaturase [PR00075] (222-243)
  IPR015876 Acyl-CoA desaturase [PR00075] (265-279)
  IPR015876 Acyl-CoA desaturase [PTHR11351] (16-331)
  IPR015876 Acyl-CoA desaturase [cd03505] (72-309)
  IPR015876 Acyl-CoA desaturase [cd03505] (401-570)

Organism: Apis cerana cerana (NCBI:txid94128)

pLDDT: mean 80.9, std 21.78, range [20.92, 98.69]

Sequence (623 aa):
MAPNLSTSLYTKISQKNVHQEKKNNEKIDQNLSNSKKYEWKIVWKNVILFIYFHIGALYGFYLWCNGTKKYTILWFFIMTFASSMGITAGVHRLWSHRAYKAKWPLRFLLMLFQTLAYQNHIYEWVRDHRVHHKFTDTDADPHNARRGFFFSHIGWLLIRKHPDVIKKGATVDMSDLEKDPIVVFQRRLFYVLMPLLCFVIPVGVPCYFWNEQFINSWYNNLARYVFCLNMTWLVNSAAHMWGMRPYDVNIGPTENLIVSMLVCGEGWHNYHHVFPWDYKAAELGGYKTNLTTAFIDFCALLGQAYDLKTVPEKMIAKRIARTGSGSRFFKIVDNIMEISQETVQEKFHKKEMTRNQNSLNVKSNYKYNIVWKNIIGMIYLHLGGLYGWLFCLDIYERIYTILWFTVLGIITSMGIIAGAHRLWCHRTYKAKWPLRFLLMLLQTLVYQVILCFMLLLFICILIPVGVPCYFWNEKFIISWYMNLGRYVWTLNMTWLVNSADHIWGMKPYDVNIRPIENLIVSIFTFGEGWHNYHHVFPWDYKTSEFGYKTNFTTAFIDFCALLGQAYDLKTVPEEMITKQIAKNGNGSSCNKNKIIYHEDTKWGDKDMKPHEIEKTKIFNKKD

Radius of gyration: 30.33 Å; chains: 1; bounding box: 97×65×76 Å

Secondary structure (DSSP, 8-state):
-----------------HHHHHHHHHHHHHHHTTSPPPPP-B-HHHHHHHHHHHHHHHHHHHHHTTT--HHHHHHHHHHHHHHHHIIIIIIIIIIIT--SEE-HHHHHHHHHHHHHHTSS-HHHHHHHHHHHHHSTTSTTSTT-GGG-HHIIIIIHHHBPPPHHHHHHHTTS--HHHHS-HHHHHHHHHHHHHHIIIIIIHHHHHHHHHS---HHHHHHHHHHHHHHHHHHHHHHHTHHHHSSB-SS-TTSS--B-HHHHHHTTTTTBHHHHHHSTT-TTS-SSSHHHH-HHHHHHHHHHHTTSEE------HHHHHHHHHHH--S-S-SSSSTTTGGG--TTTHHHHHHHHHHHHHSSTT----------HHHHHHHHHHHHHHHHHHHGGG-TTTSHHHHHHHHHHHHHHHHIIIIIIIIIIIS--SEE-HHHHHHHHHHHHTTT-S---HHHHHIIIIIHHHHHHHHHS---HHHHHHHHHHHHHHHHHHHHHHTTGGGTSSB-SS-SSSS--B-HHHHHHTTTTTBHHHHHH-TT-TTSSTTGGGT-HHHHHHHHHHHTTSEE------HHHHHHHHHHH--S--S--S-------------PPPHHHHTTS----TT-

Foldseek 3Di:
DDDDDDDDDDDDDDDDDPPVVVVVVVVVVVVVVVPDDDDWAFDVVLVVVVVVLVVLLVVLVVCVVPAFDPVLVVLLVVLLVLLLLLVQVNLQQCQQQVLWDFDPVVNLSSQLSVLLLPPDASLVSSLLVNQCLVQPLDLLNLQRCVVDQVSLQCVSVRTDRRVNVVVVSVVDDRVVLVPDVSSVVCNVCSVPSNCCSNAVCQQVVCCPVVNGDSSSSRSSSSSSNVLSSNLVSCLRHVQQDDAFQQQAPVGSGHQDQQSLQSSQHSNHGNQCSVPVSQSSSDPDDPRNRHVSVVVLVVCVVVVRMGPRDHDDPVVSLVRSLPGGPPPDDPDPCVVVCVPPPPPNVVVVVVVVVVVVVVPPDDPDPDDDDDPVVVVVVVVVLVVLLVVLCVVCVVCVVCVVLVVLLVVLLVLLLLLCQVNVQQCPPQVLWDFDPVVNVSSPLSPLLQVPDPDDPVVSCCSNPVCQQVCCCPVVNDDSSNSRSNSSNSNVLSVVLVVCLVPVQQPDAFQQQAPVDRGHADLVSLQSSQHSSLTNQCVVCVSASQSHPVAVPSHRSSVVLVVCVVVVRMFQRFHDDPVVRLVRSVVGGPPPDPCPPDDDDDDDDDDDDDDDDPVNVVPGDRDDPPD